Protein AF-A0A5B0P0G0-F1 (afdb_monomer)

Secondary structure (DSSP, 8-state):
--TT-----HHHHSTT-TTTS-HHHHHHHHHHHHHHHHHHHHHHHS-SSS-SGGGT--SS--S-B-TTSSBP-TTTTB-TTSBB-HHHHHHH---B--HHHHHHHHHHHHHHHHHHHHHHHHTHHHHHHHHTT----TT--HHHHHHTTSPPPPHHHHHHHHHHHHHHHHHHHHHTT----HHHHHHHHHHHHHHHHHHHHHHHHH-PPP--HHHHHHHHHHHSTTBHHHHHHHHIIIIIHHHHHHHHHHHHHHHHHTT--HHHHHHHHHHHHHHHHHHHHHHHHHHHHHSHHHHHSSS--SS---HHHHHHHHHHHHHHHHHHHHTSTTSTTHHHHHHHHHHHHTHHHHHHHHHH-GGG-GGG--HHHHHHHHHHHHHT-STHHHHHHHHHHIIIIIIHHH-HHHIIIIIHHHHHHHHHHHHHHHHHIIIIIBSTTS-B-PPP-

pLDDT: mean 82.86, std 9.12, range [44.38, 93.56]

Solvent-accessible surface area (backbone atoms only — not comparable to full-atom values): 23235 Å² total; per-residue (Å²): 101,35,81,85,35,78,47,91,52,54,72,58,27,46,73,75,39,30,59,75,39,42,55,70,42,43,52,43,51,52,51,30,53,55,51,45,52,52,50,41,51,50,37,36,76,63,42,92,50,103,36,18,63,93,52,63,34,58,82,74,47,94,60,53,14,33,89,75,42,44,82,42,72,63,72,65,38,40,44,98,87,31,35,57,28,60,73,47,38,71,73,72,46,76,72,37,63,27,46,40,43,48,51,39,49,21,34,39,21,20,21,55,31,13,27,41,42,42,37,49,68,77,38,41,72,63,59,50,46,72,76,39,92,72,89,62,73,82,86,59,54,70,45,52,61,70,33,63,84,41,74,70,63,58,70,67,54,59,50,50,53,50,52,52,52,51,51,49,53,50,53,54,34,67,74,67,71,47,64,66,46,74,67,52,51,52,52,19,45,54,50,11,52,53,45,24,55,18,50,41,52,46,27,71,72,38,59,49,86,78,84,55,46,69,39,44,24,49,54,21,2,65,75,27,68,34,24,24,47,24,11,44,51,30,19,47,51,16,34,51,48,17,55,49,49,40,49,54,52,51,51,51,52,50,30,31,74,72,57,43,49,52,46,60,49,53,52,51,49,54,51,49,53,53,53,51,52,55,51,48,52,56,52,52,55,50,48,57,69,75,42,44,69,42,37,69,38,95,78,32,77,86,83,52,63,28,60,67,61,52,51,51,48,51,52,28,46,52,21,3,48,36,27,71,72,34,30,33,86,89,31,87,47,16,60,31,53,48,15,36,58,48,10,48,50,60,46,50,61,40,56,52,47,22,73,78,40,61,89,75,50,34,78,75,66,54,62,28,61,41,34,49,46,37,44,49,50,68,77,50,46,43,33,18,54,50,39,20,46,50,50,15,41,46,38,46,56,45,31,47,70,80,36,48,71,56,36,75,71,40,40,63,55,51,45,52,49,52,52,53,50,41,52,49,50,51,50,51,43,40,32,62,34,66,29,67,68,78,45,67,56,84,73,89,128

Organism: NCBI:txid56615

Foldseek 3Di:
DLQPFADPACVLQLVLNLQPWAPLLLVLLVVLSVVLVVVLVCCQDPPPDLQHVVLVADSADLAWAASSNHGDPLVCQADPQQFGPVVVCVVRDDTDDHSSVLVLLLLLLLLLQLLLLLLCLVCVVVVVCVVPVDPDPPPDDPLVVLLPVFDADDPVVVVVVVVVVLVVVVVVCVVPVQVADNVLLVVLQVLLVSLLSSQLVCCVPRVDRFFNLSNQLLVQLVVQERGLRSSLVSSCSNGVSSVVSSVLVVQLVVCSVVSHHSVVSVVVSVVCCVVVVVVVVVVVVVCCVPVVVQQPDCVHPVQDYVVVVVSSSSSSSCSNHCSCQDDPPPHVSVSSVVSNVCSNCVVVVLSVCCVVCVPVVSVSDRSSSSSRSSSVCSVSVDNNSNVSSVVSCCNNPPCVVPPVVCSVPPSVVVSVCSVVVSVVVSVCCSCPACQVVNDHNDDDD

Radius of gyration: 23.51 Å; Cα contacts (8 Å, |Δi|>4): 566; chains: 1; bounding box: 58×55×60 Å

InterPro domains:
  IPR004648 Tetrapeptide transporter, OPT1/isp4 [PTHR22601] (1-434)
  IPR004813 Oligopeptide transporter, OPT superfamily [PF03169] (1-432)

Mean predicted aligned error: 8.14 Å

Structure (mmCIF, N/CA/C/O backbone):
data_AF-A0A5B0P0G0-F1
#
_entry.id   AF-A0A5B0P0G0-F1
#
loop_
_atom_site.group_PDB
_atom_site.id
_atom_site.type_symbol
_atom_site.label_atom_id
_atom_site.label_alt_id
_atom_site.label_comp_id
_atom_site.label_asym_id
_atom_site.label_entity_id
_atom_site.label_seq_id
_atom_site.pdbx_PDB_ins_code
_atom_site.Cartn_x
_atom_site.Cartn_y
_atom_site.Cartn_z
_atom_site.occupancy
_atom_site.B_iso_or_equiv
_atom_site.auth_seq_id
_atom_site.auth_comp_id
_atom_site.auth_asym_id
_atom_site.auth_atom_id
_atom_site.pdbx_PDB_model_num
ATOM 1 N N . MET A 1 1 ? 9.753 17.699 -3.468 1.00 57.53 1 MET A N 1
ATOM 2 C CA . MET A 1 1 ? 9.571 17.499 -2.013 1.00 57.53 1 MET A CA 1
ATOM 3 C C . MET A 1 1 ? 8.564 18.466 -1.422 1.00 57.53 1 MET A C 1
ATOM 5 O O . MET A 1 1 ? 7.875 18.061 -0.504 1.00 57.53 1 MET A O 1
ATOM 9 N N . GLY A 1 2 ? 8.461 19.713 -1.910 1.00 59.25 2 GLY A N 1
ATOM 10 C CA . GLY A 1 2 ? 7.364 20.601 -1.505 1.00 59.25 2 GLY A CA 1
ATOM 11 C C . GLY A 1 2 ? 7.320 20.910 -0.005 1.00 59.25 2 GLY A C 1
ATOM 12 O O . GLY A 1 2 ? 6.254 21.164 0.527 1.00 59.25 2 GLY A O 1
ATOM 13 N N . ILE A 1 3 ? 8.458 20.874 0.695 1.00 63.34 3 ILE A N 1
ATOM 14 C CA . ILE A 1 3 ? 8.528 20.889 2.172 1.00 63.34 3 ILE A CA 1
ATOM 15 C C . ILE A 1 3 ? 7.861 22.133 2.780 1.00 63.34 3 ILE A C 1
ATOM 17 O O . ILE A 1 3 ? 7.282 22.060 3.858 1.00 63.34 3 ILE A O 1
ATOM 21 N N . LEU A 1 4 ? 7.921 23.259 2.065 1.00 71.56 4 LEU A N 1
ATOM 22 C CA . LEU A 1 4 ? 7.332 24.544 2.453 1.00 71.56 4 LEU A CA 1
ATOM 23 C C . LEU A 1 4 ? 6.251 25.019 1.476 1.00 71.56 4 LEU A C 1
ATOM 25 O O . LEU A 1 4 ? 5.826 26.169 1.534 1.00 71.56 4 LEU A O 1
ATOM 29 N N . SER A 1 5 ? 5.823 24.166 0.544 1.00 75.31 5 SER A N 1
ATOM 30 C CA . SER A 1 5 ? 4.745 24.538 -0.366 1.00 75.31 5 SER A CA 1
ATOM 31 C C . SER A 1 5 ? 3.406 24.338 0.326 1.00 75.31 5 SER A C 1
ATOM 33 O O . SER A 1 5 ? 3.146 23.279 0.894 1.00 75.31 5 SER A O 1
ATOM 35 N N . ILE A 1 6 ? 2.577 25.371 0.263 1.00 79.50 6 ILE A N 1
ATOM 36 C CA . ILE A 1 6 ? 1.226 25.381 0.808 1.00 79.50 6 ILE A CA 1
ATOM 37 C C . ILE A 1 6 ? 0.275 25.205 -0.372 1.00 79.50 6 ILE A C 1
ATOM 39 O O . ILE A 1 6 ? 0.408 25.893 -1.383 1.00 79.50 6 ILE A O 1
ATOM 43 N N . SER A 1 7 ? -0.674 24.282 -0.244 1.00 83.44 7 SER A N 1
ATOM 44 C CA . SER A 1 7 ? -1.761 24.110 -1.204 1.00 83.44 7 SER A CA 1
ATOM 45 C C . SER A 1 7 ? -3.101 24.302 -0.509 1.00 83.44 7 SER A C 1
ATOM 47 O O . SER A 1 7 ? -3.315 23.764 0.574 1.00 83.44 7 SER A O 1
ATOM 49 N N . ALA A 1 8 ? -4.004 25.048 -1.143 1.00 83.62 8 ALA A N 1
ATOM 50 C CA . ALA A 1 8 ? -5.401 25.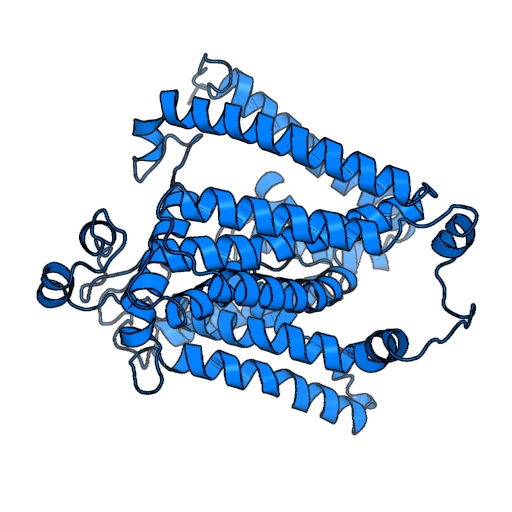164 -0.725 1.00 83.62 8 ALA A CA 1
ATOM 51 C C . ALA A 1 8 ? -6.312 24.132 -1.419 1.00 83.62 8 ALA A C 1
ATOM 53 O O . ALA A 1 8 ? -7.516 24.111 -1.175 1.00 83.62 8 ALA A O 1
ATOM 54 N N . ASP A 1 9 ? -5.752 23.280 -2.282 1.00 85.50 9 ASP A N 1
ATOM 55 C CA . ASP A 1 9 ? -6.507 22.266 -3.012 1.00 85.50 9 ASP A CA 1
ATOM 56 C C . ASP A 1 9 ? -6.882 21.093 -2.095 1.00 85.50 9 ASP A C 1
ATOM 58 O O . ASP A 1 9 ? -6.033 20.278 -1.710 1.00 85.50 9 ASP A O 1
ATOM 62 N N . TRP A 1 10 ? -8.172 20.994 -1.758 1.00 87.44 10 TRP A N 1
ATOM 63 C CA . TRP A 1 10 ? -8.681 19.922 -0.905 1.00 87.44 10 TRP A CA 1
ATOM 64 C C . TRP A 1 10 ? -8.549 18.535 -1.542 1.00 87.44 10 TRP A C 1
ATOM 66 O O . TRP A 1 10 ? -8.398 17.564 -0.811 1.00 87.44 10 TRP A O 1
ATOM 76 N N . SER A 1 11 ? -8.508 18.411 -2.872 1.00 82.94 11 SER A N 1
ATOM 77 C CA . SER A 1 11 ? -8.290 17.105 -3.512 1.00 82.94 11 SER A CA 1
ATOM 78 C C . SER A 1 11 ? -6.910 16.525 -3.163 1.00 82.94 11 SER A C 1
ATOM 80 O O . SER A 1 11 ? -6.762 15.322 -2.940 1.00 82.94 11 SER A O 1
ATOM 82 N N . LEU A 1 12 ? -5.904 17.395 -3.006 1.00 83.12 12 LEU A N 1
ATOM 83 C CA . LEU A 1 12 ? -4.543 17.024 -2.617 1.00 83.12 12 LEU A CA 1
ATOM 84 C C . LEU A 1 12 ? -4.379 16.923 -1.095 1.00 83.12 12 LEU A C 1
ATOM 86 O O . LEU A 1 12 ? -3.704 16.017 -0.598 1.00 83.12 12 LEU A O 1
ATOM 90 N N . VAL A 1 13 ? -4.980 17.856 -0.355 1.00 85.88 13 VAL A N 1
ATOM 91 C CA . VAL A 1 13 ? -4.876 17.959 1.110 1.00 85.88 13 VAL A CA 1
ATOM 92 C C . VAL A 1 13 ? -5.738 16.907 1.819 1.00 85.88 13 VAL A C 1
ATOM 94 O O . VAL A 1 13 ? -5.303 16.293 2.794 1.00 85.88 13 VAL A O 1
ATOM 97 N N . GLY A 1 14 ? -6.947 16.663 1.317 1.00 82.94 14 GLY A N 1
ATOM 98 C CA . GLY A 1 14 ? -7.939 15.739 1.863 1.00 82.94 14 GLY A CA 1
ATOM 99 C C . GLY A 1 14 ? -7.637 14.261 1.610 1.00 82.94 14 GLY A C 1
ATOM 100 O O . GLY A 1 14 ? -8.171 13.412 2.314 1.00 82.94 14 GLY A O 1
ATOM 101 N N . GLY A 1 15 ? -6.713 13.920 0.701 1.00 73.69 15 GLY A N 1
ATOM 102 C CA . GLY A 1 15 ? -6.525 12.554 0.178 1.00 73.69 15 GLY A CA 1
ATOM 103 C C . GLY A 1 15 ? -6.232 11.422 1.186 1.00 73.69 15 GLY A C 1
ATOM 104 O O . GLY A 1 15 ? -6.277 10.251 0.810 1.00 73.69 15 GLY A O 1
ATOM 105 N N . ARG A 1 16 ? -5.938 11.721 2.462 1.00 75.56 16 ARG A N 1
ATOM 106 C CA . ARG A 1 16 ? -5.838 10.717 3.554 1.00 75.56 16 ARG A CA 1
ATOM 107 C C . ARG A 1 16 ? -6.689 11.035 4.784 1.00 75.56 16 ARG A C 1
ATOM 109 O O . ARG A 1 16 ? -6.543 10.377 5.810 1.00 75.56 16 ARG A O 1
ATOM 116 N N . GLY A 1 17 ? -7.564 12.031 4.692 1.00 81.19 17 GLY A N 1
ATOM 117 C CA . GLY A 1 17 ? -8.460 12.413 5.773 1.00 81.19 17 GLY A CA 1
ATOM 118 C C . GLY A 1 17 ? -7.747 12.983 6.999 1.00 81.19 17 GLY A C 1
ATOM 119 O O . GLY A 1 17 ? -7.839 12.402 8.087 1.00 81.19 17 GLY A O 1
ATOM 120 N N . PRO A 1 18 ? -7.052 14.131 6.868 1.00 84.69 18 PRO A N 1
ATOM 121 C CA . PRO A 1 18 ? -6.303 14.738 7.972 1.00 84.69 18 PRO A CA 1
ATOM 122 C C . PRO A 1 18 ? -7.154 14.959 9.227 1.00 84.69 18 PRO A C 1
ATOM 124 O O . PRO A 1 18 ? -6.660 14.845 10.348 1.00 84.69 18 PRO A O 1
ATOM 127 N N . LEU A 1 19 ? -8.445 15.240 9.044 1.00 87.06 19 LEU A N 1
ATOM 128 C CA . LEU A 1 19 ? -9.364 15.590 10.118 1.00 87.06 19 LEU A CA 1
ATOM 129 C C . LEU A 1 19 ? -9.755 14.395 10.995 1.00 87.06 19 LEU A C 1
ATOM 131 O O . LEU A 1 19 ? -10.004 14.601 12.178 1.00 87.06 19 LEU A O 1
ATOM 135 N N . TYR A 1 20 ? -9.797 13.160 10.488 1.00 86.06 20 TYR A N 1
ATOM 136 C CA . TYR A 1 20 ? -10.224 11.995 11.283 1.00 86.06 20 TYR A CA 1
ATOM 137 C C . TYR A 1 20 ? -9.078 11.069 11.706 1.00 86.06 20 TYR A C 1
ATOM 139 O O . TYR A 1 20 ? -9.260 10.232 12.592 1.00 86.06 20 TYR A O 1
ATOM 147 N N . MET A 1 21 ? -7.907 11.208 11.090 1.00 87.19 21 MET A N 1
ATOM 148 C CA . MET A 1 21 ? -6.761 10.340 11.331 1.00 87.19 21 MET A CA 1
ATOM 149 C C . MET A 1 21 ? -6.198 10.515 12.756 1.00 87.19 21 MET A C 1
ATOM 151 O O . MET A 1 21 ? -6.125 11.641 13.245 1.00 87.19 21 MET A O 1
ATOM 155 N N . PRO A 1 22 ? -5.794 9.438 13.457 1.00 88.06 22 PRO A N 1
ATOM 156 C CA . PRO A 1 22 ? -5.324 9.527 14.837 1.00 88.06 22 PRO A CA 1
ATOM 157 C C . PRO A 1 22 ? -4.125 10.462 15.027 1.00 88.06 22 PRO A C 1
ATOM 159 O O . PRO A 1 22 ? -3.222 10.539 14.194 1.00 88.06 22 PRO A O 1
ATOM 162 N N . ARG A 1 23 ? -4.064 11.110 16.197 1.00 86.12 23 ARG A N 1
ATOM 163 C CA . ARG A 1 23 ? -2.957 12.004 16.575 1.00 86.12 23 ARG A CA 1
ATOM 164 C C . ARG A 1 23 ? -1.586 11.323 16.512 1.00 86.12 23 ARG A C 1
ATOM 166 O O . ARG A 1 23 ? -0.622 11.969 16.117 1.00 86.12 23 ARG A O 1
ATOM 173 N N . SER A 1 24 ? -1.482 10.057 16.921 1.00 86.94 24 SER A N 1
ATOM 174 C CA . SER A 1 24 ? -0.227 9.298 16.845 1.00 86.94 24 SER A CA 1
ATOM 175 C C . SER A 1 24 ? 0.283 9.248 15.409 1.00 86.94 24 SER A C 1
ATOM 177 O O . SER A 1 24 ? 1.434 9.588 15.158 1.00 86.94 24 SER A O 1
ATOM 179 N N . THR A 1 25 ? -0.590 8.919 14.460 1.00 89.00 25 THR A N 1
ATOM 180 C CA . THR A 1 25 ? -0.227 8.833 13.049 1.00 89.00 25 THR A CA 1
ATOM 181 C C . THR A 1 25 ? 0.163 10.185 12.464 1.00 89.00 25 THR A C 1
ATOM 183 O O . THR A 1 25 ? 1.142 10.252 11.737 1.00 89.00 25 THR A O 1
ATOM 186 N N . GLN A 1 26 ? -0.511 11.274 12.847 1.00 89.50 26 GLN A N 1
ATOM 187 C CA . GLN A 1 26 ? -0.121 12.632 12.431 1.00 89.50 26 GLN A CA 1
ATOM 188 C C . GLN A 1 26 ? 1.300 13.005 12.889 1.00 89.50 26 GLN A C 1
ATOM 190 O O . GLN A 1 26 ? 2.066 13.610 12.141 1.00 89.50 26 GLN A O 1
ATOM 195 N N . VAL A 1 27 ? 1.692 12.599 14.103 1.00 90.38 27 VAL A N 1
ATOM 196 C CA . VAL A 1 27 ? 3.071 12.782 14.593 1.00 90.38 27 VAL A CA 1
ATOM 197 C C . VAL A 1 27 ? 4.057 11.925 13.795 1.00 90.38 27 VAL A C 1
ATOM 199 O O . VAL A 1 27 ? 5.138 12.406 13.460 1.00 90.38 27 VAL A O 1
ATOM 202 N N . TYR A 1 28 ? 3.681 10.692 13.440 1.00 91.06 28 TYR A N 1
ATOM 203 C CA . TYR A 1 28 ? 4.477 9.853 12.541 1.00 91.06 28 TYR A CA 1
ATOM 204 C C . TYR A 1 28 ? 4.650 10.478 11.156 1.00 91.06 28 TYR A C 1
ATOM 206 O O . TYR A 1 28 ? 5.749 10.408 10.618 1.00 91.06 28 TYR A O 1
ATOM 214 N N . GLU A 1 29 ? 3.615 11.108 10.592 1.00 89.69 29 GLU A N 1
ATOM 215 C CA . GLU A 1 29 ? 3.714 11.806 9.305 1.00 89.69 29 GLU A CA 1
ATOM 216 C C . GLU A 1 29 ? 4.687 12.986 9.368 1.00 89.69 29 GLU A C 1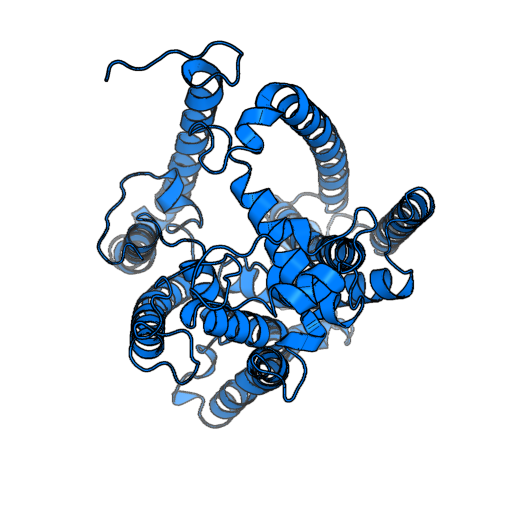
ATOM 218 O O . GLU A 1 29 ? 5.551 13.109 8.499 1.00 89.69 29 GLU A O 1
ATOM 223 N N . LEU A 1 30 ? 4.624 13.796 10.430 1.00 90.25 30 LEU A N 1
ATOM 224 C CA . LEU A 1 30 ? 5.571 14.893 10.639 1.00 90.25 30 LEU A CA 1
ATOM 225 C C . LEU A 1 30 ? 7.012 14.385 10.804 1.00 90.25 30 LEU A C 1
ATOM 227 O O . LEU A 1 30 ? 7.932 14.896 10.164 1.00 90.25 30 LEU A O 1
ATOM 231 N N . LEU A 1 31 ? 7.216 13.370 11.648 1.00 91.62 31 LEU A N 1
ATOM 232 C CA . LEU A 1 31 ? 8.542 12.806 11.903 1.00 91.62 31 LEU A CA 1
ATOM 233 C C . LEU A 1 31 ? 9.108 12.143 10.642 1.00 91.62 31 LEU A C 1
ATOM 235 O O . LEU A 1 31 ? 10.276 12.341 10.318 1.00 91.62 31 LEU A O 1
ATOM 239 N N . ALA A 1 32 ? 8.276 11.424 9.888 1.00 90.81 32 ALA A N 1
ATOM 240 C CA . ALA A 1 32 ? 8.643 10.847 8.601 1.00 90.81 32 ALA A CA 1
ATOM 241 C C . ALA A 1 32 ? 9.013 11.922 7.579 1.00 90.81 32 ALA A C 1
ATOM 243 O O . ALA A 1 32 ? 10.010 11.747 6.885 1.00 90.81 32 ALA A O 1
ATOM 244 N N . LEU A 1 33 ? 8.291 13.043 7.508 1.00 89.06 33 LEU A N 1
ATOM 245 C CA . LEU A 1 33 ? 8.622 14.147 6.604 1.00 89.06 33 LEU A CA 1
ATOM 246 C C . LEU A 1 33 ? 10.012 14.729 6.903 1.00 89.06 33 LEU A C 1
ATOM 248 O O . LEU A 1 33 ? 10.834 14.852 5.994 1.00 89.06 33 LEU A O 1
ATOM 252 N N . VAL A 1 34 ? 10.303 15.033 8.171 1.00 89.62 34 VAL A N 1
ATOM 253 C CA . VAL A 1 34 ? 11.598 15.606 8.580 1.00 89.62 34 VAL A CA 1
ATOM 254 C C . VAL A 1 34 ? 12.733 14.604 8.372 1.00 89.62 34 VAL A C 1
ATOM 256 O O . VAL A 1 34 ? 13.731 14.917 7.723 1.00 89.62 34 VAL A O 1
ATOM 259 N N . VAL A 1 35 ? 12.575 13.379 8.880 1.00 90.88 35 VAL A N 1
ATOM 260 C CA . VAL A 1 35 ? 13.621 12.351 8.816 1.00 90.88 35 VAL A CA 1
ATOM 261 C C . VAL A 1 35 ? 13.883 11.921 7.375 1.00 90.88 35 VAL A C 1
ATOM 263 O O . VAL A 1 35 ? 15.040 11.821 6.979 1.00 90.88 35 VAL A O 1
ATOM 266 N N . SER A 1 36 ? 12.842 11.717 6.564 1.00 88.75 36 SER A N 1
ATOM 267 C CA . SER A 1 36 ? 13.019 11.349 5.154 1.00 88.75 36 SER A CA 1
ATOM 268 C C . SER A 1 36 ? 13.723 12.447 4.365 1.00 88.75 36 SER A C 1
ATOM 270 O O . SER A 1 36 ? 14.629 12.145 3.598 1.00 88.75 36 SER A O 1
ATOM 272 N N . THR A 1 37 ? 13.396 13.719 4.611 1.00 86.31 37 THR A N 1
ATOM 273 C CA . THR A 1 37 ? 14.078 14.854 3.977 1.00 86.31 37 THR A CA 1
ATOM 274 C C . THR A 1 37 ? 15.574 14.846 4.287 1.00 86.31 37 THR A C 1
ATOM 276 O O . THR A 1 37 ? 16.389 14.948 3.369 1.00 86.31 37 THR A O 1
ATOM 279 N N . LEU A 1 38 ? 15.943 14.668 5.560 1.00 88.31 38 LEU A N 1
ATOM 280 C CA . LEU A 1 38 ? 17.344 14.597 5.976 1.00 88.31 38 LEU A CA 1
ATOM 281 C C . LEU A 1 38 ? 18.054 13.384 5.371 1.00 88.31 38 LEU A C 1
ATOM 283 O O . LEU A 1 38 ? 19.141 13.532 4.821 1.00 88.31 38 LEU A O 1
ATOM 287 N N . ILE A 1 39 ? 17.435 12.200 5.417 1.00 88.12 39 ILE A N 1
ATOM 288 C CA . ILE A 1 39 ? 18.006 10.973 4.845 1.00 88.12 39 ILE A CA 1
ATOM 289 C C . ILE A 1 39 ? 18.222 11.135 3.341 1.00 88.12 39 ILE A C 1
ATOM 291 O O . ILE A 1 39 ? 19.312 10.856 2.851 1.00 88.12 39 ILE A O 1
ATOM 295 N N . PHE A 1 40 ? 17.221 11.610 2.599 1.00 87.25 40 PHE A N 1
ATOM 296 C CA . PHE A 1 40 ? 17.329 11.770 1.151 1.00 87.25 40 PHE A CA 1
ATOM 297 C C . PHE A 1 40 ? 18.370 12.823 0.764 1.00 87.25 40 PHE A C 1
ATOM 299 O O . PHE A 1 40 ? 19.117 12.603 -0.186 1.00 87.25 40 PHE A O 1
ATOM 306 N N . PHE A 1 41 ? 18.485 13.918 1.520 1.00 86.25 41 PHE A N 1
ATOM 307 C CA . PHE A 1 41 ? 19.535 14.915 1.312 1.00 86.25 41 PHE A CA 1
ATOM 308 C C . PHE A 1 41 ? 20.938 14.361 1.608 1.00 86.25 41 PHE A C 1
ATOM 310 O O . PHE A 1 41 ? 21.857 14.522 0.802 1.00 86.25 41 PHE A O 1
ATOM 317 N N . LEU A 1 42 ? 21.114 13.670 2.738 1.00 85.00 42 LEU A N 1
ATOM 318 C CA . LEU A 1 42 ? 22.395 13.073 3.126 1.00 85.00 42 LEU A CA 1
ATOM 319 C C . LEU A 1 42 ? 22.847 12.008 2.129 1.00 85.00 42 LEU A C 1
ATOM 321 O O . LEU A 1 42 ? 24.014 11.954 1.758 1.00 85.00 42 LEU A O 1
ATOM 325 N N . VAL A 1 43 ? 21.917 11.185 1.663 1.00 84.25 43 VAL A N 1
ATOM 326 C CA . VAL A 1 43 ? 22.218 10.094 0.736 1.00 84.25 43 VAL A CA 1
ATOM 327 C C . VAL A 1 43 ? 22.506 10.625 -0.655 1.00 84.25 43 VAL A C 1
ATOM 329 O O . VAL A 1 43 ? 23.380 10.101 -1.330 1.00 84.25 43 VAL A O 1
ATOM 332 N N . TYR A 1 44 ? 21.827 11.690 -1.076 1.00 81.75 44 TYR A N 1
ATOM 333 C CA . TYR A 1 44 ? 22.141 12.335 -2.343 1.00 81.75 44 TYR A CA 1
ATOM 334 C C . TYR A 1 44 ? 23.492 13.068 -2.324 1.00 81.75 44 TYR A C 1
ATOM 336 O O . TYR A 1 44 ? 24.182 13.091 -3.336 1.00 81.75 44 TYR A O 1
ATOM 344 N N . SER A 1 45 ? 23.886 13.648 -1.185 1.00 78.62 45 SER A N 1
ATOM 345 C CA . SER A 1 45 ? 25.149 14.395 -1.050 1.00 78.62 45 SER A CA 1
ATOM 346 C C . SER A 1 45 ? 26.369 13.510 -0.773 1.00 78.62 45 SER A C 1
ATOM 348 O O . SER A 1 45 ? 27.457 13.802 -1.263 1.00 78.62 45 SER A O 1
ATOM 350 N N . LYS A 1 46 ? 26.207 12.423 -0.011 1.00 72.69 46 LYS A N 1
ATOM 351 C CA . LYS A 1 46 ? 27.276 11.491 0.391 1.00 72.69 46 LYS A CA 1
ATOM 352 C C . LYS A 1 46 ? 26.994 10.059 -0.062 1.00 72.69 46 LYS A C 1
ATOM 354 O O . LYS A 1 46 ? 27.163 9.116 0.711 1.00 72.69 46 LYS A O 1
ATOM 359 N N . SER A 1 47 ? 26.504 9.878 -1.286 1.00 64.56 47 SER A N 1
ATOM 360 C CA . SER A 1 47 ? 26.152 8.533 -1.742 1.00 64.56 47 SER A CA 1
ATOM 361 C C . SER A 1 47 ? 27.396 7.645 -1.826 1.00 64.56 47 SER A C 1
ATOM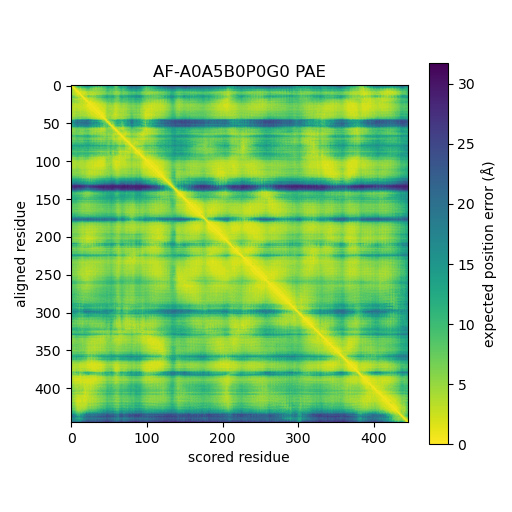 363 O O . SER A 1 47 ? 28.331 7.948 -2.560 1.00 64.56 47 SER A O 1
ATOM 365 N N . TRP A 1 48 ? 27.372 6.518 -1.111 1.00 65.38 48 TRP A N 1
ATOM 366 C CA . TRP A 1 48 ? 28.310 5.394 -1.281 1.00 65.38 48 TRP A CA 1
ATOM 367 C C . TRP A 1 48 ? 28.056 4.594 -2.563 1.00 65.38 48 TRP A C 1
ATOM 369 O O . TRP A 1 48 ? 28.788 3.666 -2.892 1.00 65.38 48 TRP A O 1
ATOM 379 N N . PHE A 1 49 ? 26.964 4.917 -3.246 1.00 62.62 49 PHE A N 1
ATOM 380 C CA . PHE A 1 49 ? 26.531 4.317 -4.485 1.00 62.62 49 PHE A CA 1
ATOM 381 C C . PHE A 1 49 ? 26.774 5.335 -5.583 1.00 62.62 49 PHE A C 1
ATOM 383 O O . PHE A 1 49 ? 26.161 6.399 -5.529 1.00 62.62 49 PHE A O 1
ATOM 390 N N . ASP A 1 50 ? 27.630 5.002 -6.547 1.00 63.00 50 ASP A N 1
ATOM 391 C CA . ASP A 1 50 ? 27.868 5.710 -7.814 1.00 63.00 50 ASP A CA 1
ATOM 392 C C . ASP A 1 50 ? 26.544 6.005 -8.560 1.00 63.00 50 ASP A C 1
ATOM 394 O O . ASP A 1 50 ? 26.141 5.286 -9.473 1.00 63.00 50 ASP A O 1
ATOM 398 N N . ALA A 1 51 ? 25.798 6.978 -8.040 1.00 62.19 51 ALA A N 1
ATOM 399 C CA . ALA A 1 51 ? 24.458 7.450 -8.394 1.00 62.19 51 ALA A CA 1
ATOM 400 C C . ALA A 1 51 ? 24.169 8.749 -7.597 1.00 62.19 51 ALA A C 1
ATOM 402 O O . ALA A 1 51 ? 23.081 8.941 -7.043 1.00 62.19 51 ALA A O 1
ATOM 403 N N . SER A 1 52 ? 25.204 9.584 -7.446 1.00 61.47 52 SER A N 1
ATOM 404 C CA . SER A 1 52 ? 25.231 10.814 -6.641 1.00 61.47 52 SER A CA 1
ATOM 405 C C . SER A 1 52 ? 25.176 12.063 -7.529 1.00 61.47 52 SER A C 1
ATOM 407 O O . SER A 1 52 ? 25.232 11.965 -8.758 1.00 61.47 52 SER A O 1
ATOM 409 N N . LEU A 1 53 ? 25.140 13.246 -6.907 1.00 59.62 53 LEU A N 1
ATOM 410 C CA . LEU A 1 53 ? 25.288 14.547 -7.574 1.00 59.62 53 LEU A CA 1
ATOM 411 C C . LEU A 1 53 ? 26.504 14.583 -8.523 1.00 59.62 53 LEU A C 1
ATOM 413 O O . LEU A 1 53 ? 26.427 15.168 -9.598 1.00 59.62 53 LEU A O 1
ATOM 417 N N . SER A 1 54 ? 27.599 13.902 -8.165 1.00 59.31 54 SER A N 1
ATOM 418 C CA . SER A 1 54 ? 28.833 13.820 -8.963 1.00 59.31 54 SER A CA 1
ATOM 419 C C . SER A 1 54 ? 28.681 13.121 -10.320 1.00 59.31 54 SER A C 1
ATOM 421 O O . SER A 1 54 ? 29.562 13.251 -11.163 1.00 59.31 54 SER A O 1
ATOM 423 N N . GLN A 1 55 ? 27.584 12.394 -10.549 1.00 65.81 55 GLN A N 1
ATOM 424 C CA . GLN A 1 55 ? 27.315 11.648 -11.785 1.00 65.81 55 GLN A CA 1
ATOM 425 C C . GLN A 1 55 ? 26.061 12.156 -12.518 1.00 65.81 55 GLN A C 1
ATOM 427 O O . GLN A 1 55 ? 25.494 11.443 -13.338 1.00 65.81 55 GLN A O 1
ATOM 432 N N . ASN A 1 56 ? 25.611 13.385 -12.222 1.00 71.06 56 ASN A N 1
ATOM 433 C CA . ASN A 1 56 ? 24.446 14.037 -12.842 1.00 71.06 56 ASN A CA 1
ATOM 434 C C . ASN A 1 56 ? 23.111 13.275 -12.693 1.00 71.06 56 ASN A C 1
ATOM 436 O O . ASN A 1 56 ? 22.191 13.456 -13.492 1.00 71.06 56 ASN A O 1
ATOM 440 N N . PHE A 1 57 ? 22.960 12.453 -11.649 1.00 80.31 57 PHE A N 1
ATOM 441 C CA . PHE A 1 57 ? 21.684 11.792 -11.366 1.00 80.31 57 PHE A CA 1
ATOM 442 C C . PHE A 1 57 ? 20.642 12.784 -10.809 1.00 80.31 57 PHE A C 1
ATOM 444 O O . PHE A 1 57 ? 20.976 13.632 -9.969 1.00 80.31 57 PHE A O 1
ATOM 451 N N . PRO A 1 58 ? 19.357 12.661 -11.204 1.00 80.81 58 PRO A N 1
ATOM 452 C CA . PRO A 1 58 ? 18.287 13.488 -10.655 1.00 80.81 58 PRO A CA 1
ATOM 453 C C . PRO A 1 58 ? 18.094 13.203 -9.161 1.00 80.81 58 PRO A C 1
ATOM 455 O O . PRO A 1 58 ? 18.204 12.057 -8.733 1.00 80.81 58 PRO A O 1
ATOM 458 N N . PHE A 1 59 ? 17.751 14.228 -8.371 1.00 79.25 59 PHE A N 1
ATOM 459 C CA . PHE A 1 59 ? 17.550 14.101 -6.917 1.00 79.25 59 PHE A CA 1
ATOM 460 C C . PHE A 1 59 ? 16.475 13.067 -6.541 1.00 79.25 59 PHE A C 1
ATOM 462 O O . PHE A 1 59 ? 16.655 12.263 -5.623 1.00 79.25 59 PHE A O 1
ATOM 469 N N . MET A 1 60 ? 15.356 13.059 -7.267 1.00 78.75 60 MET A N 1
ATOM 470 C CA . MET A 1 60 ? 14.299 12.058 -7.140 1.00 78.75 60 MET A CA 1
ATOM 471 C C . MET A 1 60 ? 13.848 11.593 -8.513 1.00 78.75 60 MET A C 1
ATOM 473 O O . MET A 1 60 ? 13.576 12.410 -9.389 1.00 78.75 60 MET A O 1
ATOM 477 N N . SER A 1 61 ? 13.729 10.281 -8.674 1.00 77.62 61 SER A N 1
ATOM 478 C CA . SER A 1 61 ? 13.115 9.661 -9.838 1.00 77.62 61 SER A CA 1
ATOM 479 C C . SER A 1 61 ? 12.688 8.246 -9.475 1.00 77.62 61 SER A C 1
ATOM 481 O O . SER A 1 61 ? 13.469 7.475 -8.921 1.00 77.62 61 SER A O 1
ATOM 483 N N . THR A 1 62 ? 11.446 7.899 -9.798 1.00 74.94 62 THR A N 1
ATOM 484 C CA . THR A 1 62 ? 10.932 6.522 -9.722 1.00 74.94 62 THR A CA 1
ATOM 485 C C . THR A 1 62 ? 11.198 5.734 -11.008 1.00 74.94 62 THR A C 1
ATOM 487 O O . THR A 1 62 ? 10.913 4.538 -11.067 1.00 74.94 62 THR A O 1
ATOM 490 N N . SER A 1 63 ? 11.724 6.395 -12.045 1.00 77.19 63 SER A N 1
ATOM 491 C CA . SER A 1 63 ? 12.034 5.775 -13.333 1.00 77.19 63 SER A CA 1
ATOM 492 C C . SER A 1 63 ? 13.384 5.063 -13.295 1.00 77.19 63 SER A C 1
ATOM 494 O O . SER A 1 63 ? 14.299 5.474 -12.585 1.00 77.19 63 SER A O 1
ATOM 496 N N . LEU A 1 64 ? 13.516 4.009 -14.102 1.00 81.38 64 LEU A N 1
ATOM 497 C CA . LEU A 1 64 ? 14.806 3.377 -14.373 1.00 81.38 64 LEU A CA 1
ATOM 498 C C . LEU A 1 64 ? 15.690 4.339 -15.171 1.00 81.38 64 LEU A C 1
ATOM 500 O O . LEU A 1 64 ? 15.197 4.991 -16.093 1.00 81.38 64 LEU A O 1
ATOM 504 N N . LEU A 1 65 ? 16.979 4.402 -14.842 1.00 84.38 65 LEU A N 1
ATOM 505 C CA . LEU A 1 65 ? 17.947 5.284 -15.492 1.00 84.38 65 LEU A CA 1
ATOM 506 C C . LEU A 1 65 ? 19.078 4.486 -16.156 1.00 84.38 65 LEU A C 1
ATOM 508 O O . LEU A 1 65 ? 19.364 3.355 -15.767 1.00 84.38 65 LEU A O 1
ATOM 512 N N . THR A 1 66 ? 19.714 5.058 -17.174 1.00 85.12 66 THR A N 1
ATOM 513 C CA . THR A 1 66 ? 20.990 4.577 -17.721 1.00 85.12 66 THR A CA 1
ATOM 514 C C . THR A 1 66 ? 22.151 5.017 -16.823 1.00 85.12 66 THR A C 1
ATOM 516 O O . THR A 1 66 ? 21.959 5.797 -15.888 1.00 85.12 66 THR A O 1
ATOM 519 N N . ALA A 1 67 ? 23.367 4.538 -17.107 1.00 81.62 67 ALA A N 1
ATOM 520 C CA . ALA A 1 67 ? 24.573 4.960 -16.388 1.00 81.62 67 ALA A CA 1
ATOM 521 C C . ALA A 1 67 ? 24.802 6.487 -16.441 1.00 81.62 67 ALA A C 1
ATOM 523 O O . ALA A 1 67 ? 25.324 7.056 -15.490 1.00 81.62 67 ALA A O 1
ATOM 524 N N . ASP A 1 68 ? 24.328 7.151 -17.501 1.00 79.12 68 ASP A N 1
ATOM 525 C CA . ASP A 1 68 ? 24.430 8.606 -17.695 1.00 79.12 68 ASP A CA 1
ATOM 526 C C . ASP A 1 68 ? 23.303 9.408 -17.010 1.00 79.12 68 ASP A C 1
ATOM 528 O O . ASP A 1 68 ? 23.136 10.598 -17.275 1.00 79.12 68 ASP A O 1
ATOM 532 N N . GLY A 1 69 ? 22.448 8.758 -16.211 1.00 75.38 69 GLY A N 1
ATOM 533 C CA . GLY A 1 69 ? 21.325 9.410 -15.528 1.00 75.38 69 GLY A CA 1
ATOM 534 C C . GLY A 1 69 ? 20.122 9.747 -16.423 1.00 75.38 69 GLY A C 1
ATOM 535 O O . GLY A 1 69 ? 19.197 10.423 -15.970 1.00 75.38 69 GLY A O 1
ATOM 536 N N . LYS A 1 70 ? 20.086 9.270 -17.676 1.00 83.62 70 LYS A N 1
ATOM 537 C CA . LYS A 1 70 ? 18.947 9.449 -18.600 1.00 83.62 70 LYS A CA 1
ATOM 538 C C . LYS A 1 70 ? 17.889 8.352 -18.410 1.00 83.62 70 LYS A C 1
ATOM 540 O O . LYS A 1 70 ? 18.238 7.265 -17.961 1.00 83.62 70 LYS A O 1
ATOM 545 N N . PRO A 1 71 ? 16.609 8.575 -18.766 1.00 82.19 71 PRO A N 1
ATOM 546 C CA . PRO A 1 71 ? 15.576 7.540 -18.677 1.00 82.19 71 PRO A CA 1
ATOM 547 C C . PRO A 1 71 ? 15.935 6.273 -19.466 1.00 82.19 71 PRO A C 1
ATOM 549 O O . PRO A 1 71 ? 16.257 6.335 -20.652 1.00 82.19 71 PRO A O 1
ATOM 552 N N . TYR A 1 72 ? 15.855 5.115 -18.813 1.00 82.75 72 TYR A N 1
ATOM 553 C CA . TYR A 1 72 ? 16.127 3.819 -19.423 1.00 82.75 72 TYR A CA 1
ATOM 554 C C . TYR A 1 72 ? 14.954 3.402 -20.325 1.00 82.75 72 TYR A C 1
ATOM 556 O O . TYR A 1 72 ? 13.809 3.372 -19.855 1.00 82.75 72 TYR A O 1
ATOM 564 N N . PRO A 1 73 ? 15.193 3.032 -21.597 1.00 83.19 73 PRO A N 1
ATOM 565 C CA . PRO A 1 73 ? 14.143 2.607 -22.523 1.00 83.19 73 PRO A CA 1
ATOM 566 C C . PRO A 1 73 ? 13.660 1.183 -22.193 1.00 83.19 73 PRO A C 1
ATOM 568 O O . PRO A 1 73 ? 13.928 0.212 -22.898 1.00 83.19 73 PRO A O 1
ATOM 571 N N . TYR A 1 74 ? 12.896 1.055 -21.107 1.00 78.25 74 TYR A N 1
ATOM 572 C CA . TYR A 1 74 ? 12.438 -0.224 -20.559 1.00 78.25 74 TYR A CA 1
ATOM 573 C C . TYR A 1 74 ? 11.587 -1.050 -21.535 1.00 78.25 74 TYR A C 1
ATOM 575 O O . TYR A 1 74 ? 11.569 -2.269 -21.421 1.00 78.25 74 TYR A O 1
ATOM 583 N N . ARG A 1 75 ? 10.913 -0.426 -22.514 1.00 80.62 75 ARG A N 1
ATOM 584 C CA . ARG A 1 75 ? 10.134 -1.146 -23.540 1.00 80.62 75 ARG A CA 1
ATOM 585 C C . ARG A 1 75 ? 11.014 -1.982 -24.471 1.00 80.62 75 ARG A C 1
ATOM 587 O O . ARG A 1 75 ? 10.590 -3.050 -24.878 1.00 80.62 75 ARG A O 1
ATOM 594 N N . GLN A 1 76 ? 12.232 -1.527 -24.775 1.00 82.88 76 GLN A N 1
ATOM 595 C CA . GLN A 1 76 ? 13.164 -2.255 -25.651 1.00 82.88 76 GLN A CA 1
ATOM 596 C C . GLN A 1 76 ? 13.847 -3.428 -24.930 1.00 82.88 76 GLN A C 1
ATOM 598 O O . GLN A 1 76 ? 14.353 -4.350 -25.571 1.00 82.88 76 GLN A O 1
ATOM 603 N N . ALA A 1 77 ? 13.825 -3.409 -23.593 1.00 81.38 77 ALA A N 1
ATOM 604 C CA . ALA A 1 77 ? 14.354 -4.475 -22.753 1.00 81.38 77 ALA A CA 1
ATOM 605 C C . ALA A 1 77 ? 13.417 -5.691 -22.643 1.00 81.38 77 ALA A C 1
ATOM 607 O O . ALA A 1 77 ? 13.839 -6.716 -22.113 1.00 81.38 77 ALA A O 1
ATOM 608 N N . ILE A 1 78 ? 12.180 -5.602 -23.146 1.00 84.75 78 ILE A N 1
ATOM 609 C CA . ILE A 1 78 ? 11.184 -6.679 -23.103 1.00 84.75 78 ILE A CA 1
ATOM 610 C C . ILE A 1 78 ? 10.835 -7.098 -24.533 1.00 84.75 78 ILE A C 1
ATOM 612 O O . ILE A 1 78 ? 10.697 -6.253 -25.415 1.00 84.75 78 ILE A O 1
ATOM 616 N N . LYS A 1 79 ? 10.679 -8.399 -24.760 1.00 83.88 79 LYS A N 1
ATOM 617 C CA . LYS A 1 79 ? 10.112 -8.956 -25.994 1.00 83.88 79 LYS A CA 1
ATOM 618 C C . LYS A 1 79 ? 8.579 -9.018 -25.916 1.00 83.88 79 LYS A C 1
ATOM 620 O O . LYS A 1 79 ? 7.998 -8.866 -24.847 1.00 83.88 79 LYS A O 1
ATOM 625 N N . GLU A 1 80 ? 7.903 -9.276 -27.032 1.00 80.19 80 GLU A N 1
ATOM 626 C CA . GLU A 1 80 ? 6.429 -9.368 -27.061 1.00 80.19 80 GLU A CA 1
ATOM 627 C C . GLU A 1 80 ? 5.866 -10.483 -26.160 1.00 80.19 80 GLU A C 1
ATOM 629 O O . GLU A 1 80 ? 4.760 -10.364 -25.643 1.00 80.19 80 GLU A O 1
ATOM 634 N N . ASP A 1 81 ? 6.656 -11.526 -25.896 1.00 75.44 81 ASP A N 1
ATOM 635 C CA . ASP A 1 81 ? 6.328 -12.631 -24.987 1.00 75.44 81 ASP A CA 1
ATOM 636 C C . ASP A 1 81 ? 6.525 -12.292 -23.491 1.00 75.44 81 ASP A C 1
ATOM 638 O O . ASP A 1 81 ? 6.265 -13.123 -22.621 1.00 75.44 81 ASP A O 1
ATOM 642 N N . GLY A 1 82 ? 6.983 -11.076 -23.168 1.00 76.94 82 GLY A N 1
ATOM 643 C CA . GLY A 1 82 ? 7.263 -10.641 -21.797 1.00 76.94 82 GLY A CA 1
ATOM 644 C C . GLY A 1 82 ? 8.608 -11.114 -21.246 1.00 76.94 82 GLY A C 1
ATOM 645 O O . GLY A 1 82 ? 8.896 -10.863 -20.069 1.00 76.94 82 GLY A O 1
ATOM 646 N N . SER A 1 83 ? 9.422 -11.783 -22.068 1.00 83.31 83 SER A N 1
ATOM 647 C CA . SER A 1 83 ? 10.771 -12.215 -21.714 1.00 83.31 83 SER A CA 1
ATOM 648 C C . SER A 1 83 ? 11.804 -11.103 -21.906 1.00 83.31 83 SER A C 1
ATOM 650 O O . SER A 1 83 ? 11.582 -10.108 -22.605 1.00 83.31 83 SER A O 1
ATOM 652 N N . ALA A 1 84 ? 12.961 -11.264 -21.268 1.00 82.94 84 ALA A N 1
ATOM 653 C CA . ALA A 1 84 ? 14.060 -10.315 -21.363 1.00 82.94 84 ALA A CA 1
ATOM 654 C C . ALA A 1 84 ? 14.703 -10.293 -22.764 1.00 82.94 84 ALA A C 1
ATOM 656 O O . ALA A 1 84 ? 15.079 -11.326 -23.328 1.00 82.94 84 ALA A O 1
ATOM 657 N N . ASN A 1 85 ? 14.903 -9.095 -23.314 1.00 85.56 85 ASN A N 1
ATOM 658 C CA . ASN A 1 85 ? 15.707 -8.897 -24.515 1.00 85.56 85 ASN A CA 1
ATOM 659 C C . ASN A 1 85 ? 17.200 -8.820 -24.156 1.00 85.56 85 ASN A C 1
ATOM 661 O O . ASN A 1 85 ? 17.767 -7.742 -23.977 1.00 85.56 85 ASN A O 1
ATOM 665 N N . GLU A 1 86 ? 17.843 -9.982 -24.052 1.00 84.69 86 GLU A N 1
ATOM 666 C CA . GLU A 1 86 ? 19.245 -10.088 -23.625 1.00 84.69 86 GLU A CA 1
ATOM 667 C C . GLU A 1 86 ? 20.226 -9.321 -24.518 1.00 84.69 86 GLU A C 1
ATOM 669 O O . GLU A 1 86 ? 21.178 -8.735 -24.011 1.00 84.69 86 GLU A O 1
ATOM 674 N N . GLN A 1 87 ? 19.981 -9.259 -25.830 1.00 86.25 87 GLN A N 1
ATOM 675 C CA . GLN A 1 87 ? 20.851 -8.525 -26.755 1.00 86.25 87 GLN A CA 1
ATOM 676 C C . GLN A 1 87 ? 20.848 -7.022 -26.458 1.00 86.25 87 GLN A C 1
ATOM 678 O O . GLN A 1 87 ? 21.893 -6.375 -26.496 1.00 86.25 87 GLN A O 1
ATOM 683 N N . PHE A 1 88 ? 19.677 -6.470 -26.135 1.00 85.94 88 PHE A N 1
ATOM 684 C CA . PHE A 1 88 ? 19.550 -5.075 -25.733 1.00 85.94 88 PHE A CA 1
ATOM 685 C C . PHE A 1 88 ? 20.220 -4.831 -24.374 1.00 85.94 88 PHE A C 1
ATOM 687 O O . PHE A 1 88 ? 21.019 -3.909 -24.230 1.00 85.94 88 PHE A O 1
ATOM 694 N N . ILE A 1 89 ? 19.963 -5.705 -23.397 1.00 85.44 89 ILE A N 1
ATOM 695 C CA . ILE A 1 89 ? 20.501 -5.574 -22.035 1.00 85.44 89 ILE A CA 1
ATOM 696 C C . ILE A 1 89 ? 22.033 -5.667 -22.023 1.00 85.44 89 ILE A C 1
ATOM 698 O O . ILE A 1 89 ? 22.678 -4.929 -21.284 1.00 85.44 89 ILE A O 1
ATOM 702 N N . GLN A 1 90 ? 22.633 -6.523 -22.854 1.00 85.19 90 GLN A N 1
ATOM 703 C CA . GLN A 1 90 ? 24.091 -6.622 -22.975 1.00 85.19 90 GLN A CA 1
ATOM 704 C C . GLN A 1 90 ? 24.720 -5.374 -23.608 1.00 85.19 90 GLN A C 1
ATOM 706 O O . GLN A 1 90 ? 25.808 -4.979 -23.203 1.00 85.19 90 GLN A O 1
ATOM 711 N N . ARG A 1 91 ? 24.043 -4.731 -24.571 1.00 86.62 91 ARG A N 1
ATOM 712 C CA . ARG A 1 91 ? 24.538 -3.511 -25.236 1.00 86.62 91 ARG A CA 1
ATOM 713 C C . ARG A 1 91 ? 24.391 -2.261 -24.373 1.00 86.62 91 ARG A C 1
ATOM 715 O O . ARG A 1 91 ? 25.288 -1.429 -24.345 1.00 86.62 91 ARG A O 1
ATOM 722 N N . THR A 1 92 ? 23.250 -2.109 -23.707 1.00 83.12 92 THR A N 1
ATOM 723 C CA . THR A 1 92 ? 22.903 -0.898 -22.942 1.00 83.12 92 THR A CA 1
ATOM 724 C C . THR A 1 92 ? 23.313 -0.991 -21.472 1.00 83.12 92 THR A C 1
ATOM 726 O O . THR A 1 92 ? 23.423 0.027 -20.793 1.00 83.12 92 THR A O 1
ATOM 729 N N . GLY A 1 93 ? 23.558 -2.201 -20.971 1.00 84.38 93 GLY A N 1
ATOM 730 C CA . GLY A 1 93 ? 23.860 -2.454 -19.570 1.00 84.38 93 GLY A CA 1
ATOM 731 C C . GLY A 1 93 ? 22.613 -2.527 -18.683 1.00 84.38 93 GLY A C 1
ATOM 732 O O . GLY A 1 93 ? 21.467 -2.352 -19.118 1.00 84.38 93 GLY A O 1
ATOM 733 N N . LEU A 1 94 ? 22.856 -2.824 -17.405 1.00 85.38 94 LEU A N 1
ATOM 734 C CA . LEU A 1 94 ? 21.819 -2.868 -16.375 1.00 85.38 94 LEU A CA 1
ATOM 735 C C . LEU A 1 94 ? 21.341 -1.451 -16.030 1.00 85.38 94 LEU A C 1
ATOM 737 O O . LEU A 1 94 ? 22.153 -0.524 -16.005 1.00 85.38 94 LEU A O 1
ATOM 741 N N . PRO A 1 95 ? 20.046 -1.270 -15.728 1.00 85.75 95 PRO A N 1
ATOM 742 C CA . PRO A 1 95 ? 19.534 0.025 -15.319 1.00 85.75 95 PRO A CA 1
ATOM 743 C C . PRO A 1 95 ? 20.010 0.402 -13.912 1.00 85.75 95 PRO A C 1
ATOM 745 O O . PRO A 1 95 ? 20.359 -0.445 -13.088 1.00 85.75 95 PRO A O 1
ATOM 748 N N . PHE A 1 96 ? 19.973 1.696 -13.627 1.00 84.00 96 PHE A N 1
ATOM 749 C CA . PHE A 1 96 ? 20.353 2.299 -12.361 1.00 84.00 96 PHE A CA 1
ATOM 750 C C . PHE A 1 96 ? 19.129 2.936 -11.700 1.00 84.00 96 PHE A C 1
ATOM 752 O O . PHE A 1 96 ? 18.246 3.484 -12.363 1.00 84.00 96 PHE A O 1
ATOM 759 N N . PHE A 1 97 ? 19.097 2.885 -10.372 1.00 82.50 97 PHE A N 1
ATOM 760 C CA . PHE A 1 97 ? 18.202 3.697 -9.551 1.00 82.50 97 PHE A CA 1
ATOM 761 C C . PHE A 1 97 ? 18.935 4.908 -8.997 1.00 82.50 97 PHE A C 1
ATOM 763 O O . PHE A 1 97 ? 20.103 4.809 -8.617 1.00 82.50 97 PHE A O 1
ATOM 770 N N . THR A 1 98 ? 18.208 6.015 -8.849 1.00 83.94 98 THR A N 1
ATOM 771 C CA . THR A 1 98 ? 18.648 7.129 -8.010 1.00 83.94 98 THR A CA 1
ATOM 772 C C . THR A 1 98 ? 18.893 6.642 -6.580 1.00 83.94 98 THR A C 1
ATOM 774 O O . THR A 1 98 ? 18.124 5.833 -6.053 1.00 83.94 98 THR A O 1
ATOM 777 N N . ALA A 1 99 ? 19.919 7.177 -5.915 1.00 84.56 99 ALA A N 1
ATOM 778 C CA . ALA A 1 99 ? 20.251 6.823 -4.534 1.00 84.56 99 ALA A CA 1
ATOM 779 C C . ALA A 1 99 ? 19.065 6.988 -3.558 1.00 84.56 99 ALA A C 1
ATOM 781 O O . ALA A 1 99 ? 18.846 6.150 -2.683 1.00 84.56 99 ALA A O 1
ATOM 782 N N . THR A 1 100 ? 18.238 8.022 -3.751 1.00 85.38 100 THR A N 1
ATOM 783 C CA . THR A 1 100 ? 17.027 8.252 -2.948 1.00 85.38 100 THR A CA 1
ATOM 784 C C . THR A 1 100 ? 15.969 7.165 -3.164 1.00 85.38 100 THR A C 1
ATOM 786 O O . THR A 1 100 ? 15.411 6.653 -2.194 1.00 85.38 100 THR A O 1
ATOM 789 N N . PHE A 1 101 ? 15.740 6.740 -4.412 1.00 85.06 101 PHE A N 1
ATOM 790 C CA . PHE A 1 101 ? 14.790 5.671 -4.732 1.00 85.06 101 PHE A CA 1
ATOM 791 C C . PHE A 1 101 ? 15.277 4.295 -4.266 1.00 85.06 101 PHE A C 1
ATOM 793 O O . PHE A 1 101 ? 14.479 3.474 -3.816 1.00 85.06 101 PHE A O 1
ATOM 800 N N . TYR A 1 102 ? 16.590 4.054 -4.293 1.00 86.06 102 TYR A N 1
ATOM 801 C CA . TYR A 1 102 ? 17.171 2.837 -3.734 1.00 86.06 102 TYR A CA 1
ATOM 802 C C . TYR A 1 102 ? 16.830 2.671 -2.247 1.00 86.06 102 TYR A C 1
ATOM 804 O O . TYR A 1 102 ? 16.355 1.610 -1.844 1.00 86.06 102 TYR A O 1
ATOM 812 N N . ILE A 1 103 ? 16.983 3.728 -1.442 1.00 88.50 103 ILE A N 1
ATOM 813 C CA . ILE A 1 103 ? 16.603 3.693 -0.022 1.00 88.50 103 ILE A CA 1
ATOM 814 C C . ILE A 1 103 ? 15.117 3.442 0.153 1.00 88.50 103 ILE A C 1
ATOM 816 O O . ILE A 1 103 ? 14.733 2.640 1.002 1.00 88.50 103 ILE A O 1
ATOM 820 N N . VAL A 1 104 ? 14.278 4.088 -0.655 1.00 88.06 104 VAL A N 1
ATOM 821 C CA . VAL A 1 104 ? 12.836 3.828 -0.631 1.00 88.06 104 VAL A CA 1
ATOM 822 C C . VAL A 1 104 ? 12.573 2.345 -0.854 1.00 88.06 104 VAL A C 1
ATOM 824 O O . VAL A 1 104 ? 11.805 1.756 -0.102 1.00 88.06 104 VAL A O 1
ATOM 827 N N . GLN A 1 105 ? 13.263 1.711 -1.801 1.00 86.75 105 GLN A N 1
ATOM 828 C CA . GLN A 1 105 ? 13.101 0.289 -2.077 1.00 86.75 105 GLN A CA 1
ATOM 829 C C . GLN A 1 105 ? 13.567 -0.620 -0.925 1.00 86.75 105 GLN A C 1
ATOM 831 O O . GLN A 1 105 ? 12.924 -1.636 -0.638 1.00 86.75 105 GLN A O 1
ATOM 836 N N . VAL A 1 106 ? 14.633 -0.241 -0.215 1.00 89.75 106 VAL A N 1
ATOM 837 C CA . VAL A 1 106 ? 15.037 -0.905 1.037 1.00 89.75 106 VAL A CA 1
ATOM 838 C C . VAL A 1 106 ? 13.933 -0.764 2.089 1.00 89.75 106 VAL A C 1
ATOM 840 O O . VAL A 1 106 ? 13.525 -1.762 2.683 1.00 89.75 106 VAL A O 1
ATOM 843 N N . LEU A 1 107 ? 13.383 0.440 2.271 1.00 90.69 107 LEU A N 1
ATOM 844 C CA . LEU A 1 107 ? 12.300 0.699 3.222 1.00 90.69 107 LEU A CA 1
ATOM 845 C C . LEU A 1 107 ? 11.020 -0.065 2.876 1.00 90.69 107 LEU A C 1
ATOM 847 O O . LEU A 1 107 ? 10.375 -0.559 3.793 1.00 90.69 107 LEU A O 1
ATOM 851 N N . VAL A 1 108 ? 10.680 -0.237 1.592 1.00 88.94 108 VAL A N 1
ATOM 852 C CA . VAL A 1 108 ? 9.563 -1.098 1.151 1.00 88.94 108 VAL A CA 1
ATOM 853 C C . VAL A 1 108 ? 9.754 -2.537 1.626 1.00 88.94 108 VAL A C 1
ATOM 855 O O . VAL A 1 108 ? 8.801 -3.192 2.050 1.00 88.94 108 VAL A O 1
ATOM 858 N N . SER A 1 109 ? 10.987 -3.030 1.564 1.00 88.75 109 SER A N 1
ATOM 859 C CA . SER A 1 109 ? 11.320 -4.411 1.914 1.00 88.75 109 SER A CA 1
ATOM 860 C C . SER A 1 109 ? 11.301 -4.630 3.423 1.00 88.75 109 SER A C 1
ATOM 862 O O . SER A 1 109 ? 10.713 -5.603 3.891 1.00 88.75 109 SER A O 1
ATOM 864 N N . VAL A 1 110 ? 11.852 -3.676 4.184 1.00 91.94 110 VAL A N 1
ATOM 865 C CA . VAL A 1 110 ? 11.746 -3.631 5.652 1.00 91.94 110 VAL A CA 1
ATOM 866 C C . VAL A 1 110 ? 10.284 -3.549 6.073 1.00 91.94 110 VAL A C 1
ATOM 868 O O . VAL A 1 110 ? 9.839 -4.271 6.963 1.00 91.94 110 VAL A O 1
ATOM 871 N N . PHE A 1 111 ? 9.515 -2.688 5.417 1.00 90.06 111 PHE A N 1
ATOM 872 C CA . PHE A 1 111 ? 8.102 -2.481 5.684 1.00 90.06 111 PHE A CA 1
ATOM 873 C C . PHE A 1 111 ? 7.275 -3.766 5.505 1.00 90.06 111 PHE A C 1
ATOM 875 O O . PHE A 1 111 ? 6.445 -4.084 6.361 1.00 90.06 111 PHE A O 1
ATOM 882 N N . LEU A 1 112 ? 7.522 -4.523 4.430 1.00 88.56 112 LEU A N 1
ATOM 883 C CA . LEU A 1 112 ? 6.767 -5.730 4.091 1.00 88.56 112 LEU A CA 1
ATOM 884 C C . LEU A 1 112 ? 6.780 -6.759 5.234 1.00 88.56 112 LEU A C 1
ATOM 886 O O . LEU A 1 112 ? 5.726 -7.214 5.674 1.00 88.56 112 LEU A O 1
ATOM 890 N N . THR A 1 113 ? 7.965 -7.109 5.736 1.00 90.31 113 THR A N 1
ATOM 891 C CA . THR A 1 113 ? 8.124 -8.123 6.791 1.00 90.31 113 THR A CA 1
ATOM 892 C C . THR A 1 113 ? 7.908 -7.563 8.188 1.00 90.31 113 THR A C 1
ATOM 894 O O . THR A 1 113 ? 7.291 -8.238 9.013 1.00 90.31 113 THR A O 1
ATOM 897 N N . SER A 1 114 ? 8.306 -6.312 8.448 1.00 91.81 114 SER A N 1
ATOM 898 C CA . SER A 1 114 ? 8.044 -5.673 9.745 1.00 91.81 114 SER A CA 1
ATOM 899 C C . SER A 1 114 ? 6.557 -5.507 10.021 1.00 91.81 114 SER A C 1
ATOM 901 O O . SER A 1 114 ? 6.152 -5.606 11.176 1.00 91.81 114 SER A O 1
ATOM 903 N N . SER A 1 115 ? 5.726 -5.338 8.988 1.00 89.81 115 SER A N 1
ATOM 904 C CA . SER A 1 115 ? 4.267 -5.313 9.142 1.00 89.81 115 SER A CA 1
ATOM 905 C C . SER A 1 115 ? 3.735 -6.622 9.714 1.00 89.81 115 SER A C 1
ATOM 907 O O . SER A 1 115 ? 2.912 -6.593 10.628 1.00 89.81 115 SER A O 1
ATOM 909 N N . ILE A 1 116 ? 4.229 -7.764 9.223 1.00 89.38 116 ILE A N 1
ATOM 910 C CA . ILE A 1 116 ? 3.831 -9.088 9.719 1.00 89.38 116 ILE A CA 1
ATOM 911 C C . ILE A 1 116 ? 4.299 -9.255 11.163 1.00 89.38 116 ILE A C 1
ATOM 913 O O . ILE A 1 116 ? 3.481 -9.530 12.040 1.00 89.38 116 ILE A O 1
ATOM 917 N N . THR A 1 117 ? 5.593 -9.041 11.427 1.00 90.94 117 THR A N 1
ATOM 918 C CA . THR A 1 117 ? 6.161 -9.202 12.771 1.00 90.94 117 THR A CA 1
ATOM 919 C C . THR A 1 117 ? 5.458 -8.296 13.777 1.00 90.94 117 THR A C 1
ATOM 921 O O . THR A 1 117 ? 5.050 -8.756 14.839 1.00 90.94 117 THR A O 1
ATOM 924 N N . HIS A 1 118 ? 5.262 -7.018 13.449 1.00 89.44 118 HIS A N 1
ATOM 925 C CA . HIS A 1 118 ? 4.590 -6.068 14.331 1.00 89.44 118 HIS A CA 1
ATOM 926 C C . HIS A 1 118 ? 3.138 -6.476 14.603 1.00 89.44 118 HIS A C 1
ATOM 928 O O . HIS A 1 118 ? 2.698 -6.428 15.752 1.00 89.44 118 HIS A O 1
ATOM 934 N N . ALA A 1 119 ? 2.398 -6.898 13.572 1.00 86.56 119 ALA A N 1
ATOM 935 C CA . ALA A 1 119 ? 1.021 -7.348 13.725 1.00 86.56 119 ALA A CA 1
ATOM 936 C C . ALA A 1 119 ? 0.917 -8.576 14.636 1.00 86.56 119 ALA A C 1
ATOM 938 O O . ALA A 1 119 ? 0.081 -8.581 15.539 1.00 86.56 119 ALA A O 1
ATOM 939 N N . VAL A 1 120 ? 1.791 -9.569 14.448 1.00 86.19 120 VAL A N 1
ATOM 940 C CA . VAL A 1 120 ? 1.819 -10.791 15.262 1.00 86.19 120 VAL A CA 1
ATOM 941 C C . VAL A 1 120 ? 2.258 -10.494 16.697 1.00 86.19 120 VAL A C 1
ATOM 943 O O . VAL A 1 120 ? 1.587 -10.932 17.626 1.00 86.19 120 VAL A O 1
ATOM 946 N N . LEU A 1 121 ? 3.335 -9.727 16.901 1.00 86.25 121 LEU A N 1
ATOM 947 C CA . LEU A 1 121 ? 3.881 -9.452 18.235 1.00 86.25 121 LEU A CA 1
ATOM 948 C C . LEU A 1 121 ? 2.974 -8.569 19.089 1.00 86.25 121 LEU A C 1
ATOM 950 O O . LEU A 1 121 ? 2.799 -8.866 20.262 1.00 86.25 121 LEU A O 1
ATOM 954 N N . HIS A 1 122 ? 2.391 -7.498 18.545 1.00 81.81 122 HIS A N 1
ATOM 955 C CA . HIS A 1 122 ? 1.545 -6.606 19.350 1.00 81.81 122 HIS A CA 1
ATOM 956 C C . HIS A 1 122 ? 0.144 -7.181 19.581 1.00 81.81 122 HIS A C 1
ATOM 958 O O . HIS A 1 122 ? -0.450 -6.961 20.635 1.00 81.81 122 HIS A O 1
ATOM 964 N N . ASN A 1 123 ? -0.371 -7.970 18.635 1.00 80.69 123 ASN A N 1
ATOM 965 C CA . ASN A 1 123 ? -1.721 -8.532 18.712 1.00 80.69 123 ASN A CA 1
ATOM 966 C C . ASN A 1 123 ? -1.720 -10.028 19.045 1.00 80.69 123 ASN A C 1
ATOM 968 O O . ASN A 1 123 ? -2.725 -10.696 18.822 1.00 80.69 123 ASN A O 1
ATOM 972 N N . TYR A 1 124 ? -0.630 -10.567 19.602 1.00 76.94 124 TYR A N 1
ATOM 973 C CA . TYR A 1 124 ? -0.488 -12.001 19.897 1.00 76.94 124 TYR A CA 1
ATOM 974 C C . TYR A 1 124 ? -1.627 -12.566 20.761 1.00 76.94 124 TYR A C 1
ATOM 976 O O . TYR A 1 124 ? -2.012 -13.720 20.598 1.00 76.94 124 TYR A O 1
ATOM 984 N N . HIS A 1 125 ? -2.202 -11.749 21.647 1.00 72.31 125 HIS A N 1
ATOM 985 C CA . HIS A 1 125 ? -3.342 -12.118 22.485 1.00 72.31 125 HIS A CA 1
ATOM 986 C C . HIS A 1 125 ? -4.640 -12.287 21.672 1.00 72.31 125 HIS A C 1
ATOM 988 O O . HIS A 1 125 ? -5.406 -13.210 21.937 1.00 72.31 125 HIS A O 1
ATOM 994 N N . ILE A 1 126 ? -4.853 -11.451 20.649 1.00 73.81 126 ILE A N 1
ATOM 995 C CA . ILE A 1 126 ? -5.999 -11.523 19.726 1.00 73.81 126 ILE A CA 1
ATOM 996 C C . ILE A 1 126 ? -5.784 -12.641 18.704 1.00 73.81 126 ILE A C 1
ATOM 998 O O . ILE A 1 126 ? -6.677 -13.429 18.427 1.00 73.81 126 ILE A O 1
ATOM 1002 N N . VAL A 1 127 ? -4.576 -12.753 18.150 1.00 69.94 127 VAL A N 1
ATOM 1003 C CA . VAL A 1 127 ? -4.239 -13.810 17.188 1.00 69.94 127 VAL A CA 1
ATOM 1004 C C . VAL A 1 127 ? -4.307 -15.184 17.863 1.00 69.94 127 VAL A C 1
ATOM 1006 O O . VAL A 1 127 ? -4.870 -16.121 17.305 1.00 69.94 127 VAL A O 1
ATOM 1009 N N . GLY A 1 128 ? -3.811 -15.307 19.097 1.00 63.31 128 GLY A N 1
ATOM 1010 C CA . GLY A 1 128 ? -3.876 -16.539 19.882 1.00 63.31 128 GLY A CA 1
ATOM 1011 C C . GLY A 1 128 ? -5.295 -16.934 20.303 1.00 63.31 128 GLY A C 1
ATOM 1012 O O . GLY A 1 128 ? -5.582 -18.128 20.419 1.00 63.31 128 GLY A O 1
ATOM 1013 N N . SER A 1 129 ? -6.205 -15.969 20.481 1.00 63.97 129 SER A N 1
ATOM 1014 C CA . SER A 1 129 ? -7.613 -16.249 20.789 1.00 63.97 129 SER A CA 1
ATOM 1015 C C . SER A 1 129 ? -8.419 -16.732 19.579 1.00 63.97 129 SER A C 1
ATOM 1017 O O . SER A 1 129 ? -9.469 -17.334 19.767 1.00 63.97 129 SER A O 1
ATOM 1019 N N . PHE A 1 130 ? -7.925 -16.592 18.343 1.00 61.16 130 PHE A N 1
ATOM 1020 C CA . PHE A 1 130 ? -8.511 -17.308 17.201 1.00 61.16 130 PHE A CA 1
ATOM 1021 C C . PHE A 1 130 ? -8.252 -18.820 17.267 1.00 61.16 130 PHE A C 1
ATOM 1023 O O . PHE A 1 130 ? -9.088 -19.608 16.829 1.00 61.16 130 PHE A O 1
ATOM 1030 N N . PHE A 1 131 ? -7.115 -19.234 17.837 1.00 60.38 131 PHE A N 1
ATOM 1031 C CA . PHE A 1 131 ? -6.749 -20.648 17.968 1.00 60.38 131 PHE A CA 1
ATOM 1032 C C . PHE A 1 131 ? -7.319 -21.300 19.233 1.00 60.38 131 PHE A C 1
ATOM 1034 O O . PHE A 1 131 ? -7.586 -22.501 19.247 1.00 60.38 131 PHE A O 1
ATOM 1041 N N . LYS A 1 132 ? -7.555 -20.522 20.295 1.00 57.84 132 LYS A N 1
ATOM 1042 C CA . LYS A 1 132 ? -8.257 -20.985 21.498 1.00 57.84 132 LYS A CA 1
ATOM 1043 C C . LYS A 1 132 ? -9.726 -20.588 21.405 1.00 57.84 132 LYS A C 1
ATOM 1045 O O . LYS A 1 132 ? -10.019 -19.406 21.454 1.00 57.84 132 LYS A O 1
ATOM 1050 N N . LYS A 1 133 ? -10.656 -21.551 21.335 1.00 49.81 133 LYS A N 1
ATOM 1051 C CA . LYS A 1 133 ? -12.117 -21.315 21.407 1.00 49.81 133 LYS A CA 1
ATOM 1052 C C . LYS A 1 133 ? -12.517 -20.632 22.733 1.00 49.81 133 LYS A C 1
ATOM 1054 O O . LYS A 1 133 ? -13.083 -21.278 23.608 1.00 49.81 133 LYS A O 1
ATOM 1059 N N . SER A 1 134 ? -12.238 -19.345 22.910 1.00 44.38 134 SER A N 1
ATOM 1060 C CA . SER A 1 134 ? -12.653 -18.594 24.093 1.00 44.38 134 SER A CA 1
ATOM 1061 C C . SER A 1 134 ? -13.983 -17.914 23.795 1.00 44.38 134 SER A C 1
ATOM 1063 O O . SER A 1 134 ? -14.035 -16.883 23.132 1.00 44.38 134 SER A O 1
ATOM 1065 N N . LYS A 1 135 ? -15.074 -18.527 24.265 1.00 51.94 135 LYS A N 1
ATOM 1066 C CA . LYS A 1 135 ? -16.437 -17.969 24.255 1.00 51.94 135 LYS A CA 1
ATOM 1067 C C . LYS A 1 135 ? -16.659 -17.041 25.458 1.00 51.94 135 LYS A C 1
ATOM 1069 O O . LYS A 1 135 ? -17.641 -17.193 26.179 1.00 51.94 135 LYS A O 1
ATOM 1074 N N . THR A 1 136 ? -15.744 -16.117 25.724 1.00 52.41 136 THR A N 1
ATOM 1075 C CA . THR A 1 136 ? -15.959 -15.129 26.788 1.00 52.41 136 THR A CA 1
ATOM 1076 C C . THR A 1 136 ? -16.667 -13.923 26.174 1.00 52.41 136 THR A C 1
ATOM 1078 O O . THR A 1 136 ? -16.153 -13.314 25.241 1.00 52.41 136 THR A O 1
ATOM 1081 N N . LEU A 1 137 ? -17.881 -13.621 26.648 1.00 55.06 137 LEU A N 1
ATOM 1082 C CA . LEU A 1 137 ? -18.670 -12.450 26.226 1.00 55.06 137 LEU A CA 1
ATOM 1083 C C . LEU A 1 137 ? -18.034 -11.125 26.688 1.00 55.06 137 LEU A C 1
ATOM 1085 O O . LEU A 1 137 ? -18.303 -10.072 26.111 1.00 55.06 137 LEU A O 1
ATOM 1089 N N . GLU A 1 138 ? -17.168 -11.184 27.699 1.00 48.66 138 GLU A N 1
ATOM 1090 C CA . GLU A 1 138 ? -16.375 -10.058 28.187 1.00 48.66 138 GLU A CA 1
ATOM 1091 C C . GLU A 1 138 ? -15.324 -9.664 27.139 1.00 48.66 138 GLU A C 1
ATOM 1093 O O . GLU A 1 138 ? -14.367 -10.392 26.885 1.00 48.66 138 GLU A O 1
ATOM 1098 N N . GLY A 1 139 ? -15.529 -8.511 26.497 1.00 62.94 139 GLY A N 1
ATOM 1099 C CA . GLY A 1 139 ? -14.640 -7.972 25.459 1.00 62.94 139 GLY A CA 1
ATOM 1100 C C . GLY A 1 139 ? -15.224 -7.971 24.044 1.00 62.94 139 GLY A C 1
ATOM 1101 O O . GLY A 1 139 ? -14.565 -7.500 23.117 1.00 62.94 139 GLY A O 1
ATOM 1102 N N . ILE A 1 140 ? -16.456 -8.453 23.855 1.00 70.50 140 ILE A N 1
ATOM 1103 C CA . ILE A 1 140 ? -17.154 -8.343 22.570 1.00 70.50 140 ILE A CA 1
ATOM 1104 C C . ILE A 1 140 ? -17.738 -6.933 22.424 1.00 70.50 140 ILE A C 1
ATOM 1106 O O . ILE A 1 140 ? -18.383 -6.416 23.332 1.00 70.50 140 ILE A O 1
ATOM 1110 N N . ASP A 1 141 ? -17.520 -6.319 21.260 1.00 76.50 141 ASP A N 1
ATOM 1111 C CA . ASP A 1 141 ? -18.063 -5.003 20.908 1.00 76.50 141 ASP A CA 1
ATOM 1112 C C . ASP A 1 141 ? -19.596 -4.948 21.135 1.00 76.50 141 ASP A C 1
ATOM 1114 O O . ASP A 1 141 ? -20.305 -5.825 20.625 1.00 76.50 141 ASP A O 1
ATOM 1118 N N . PRO A 1 142 ? -20.137 -3.934 21.843 1.00 84.88 142 PRO A N 1
ATOM 1119 C CA . PRO A 1 142 ? -21.579 -3.757 22.031 1.00 84.88 142 PRO A CA 1
ATOM 1120 C C . PRO A 1 142 ? -22.391 -3.807 20.728 1.00 84.88 142 PRO A C 1
ATOM 1122 O O . PRO A 1 142 ? -23.464 -4.413 20.685 1.00 84.88 142 PRO A O 1
ATOM 1125 N N . HIS A 1 143 ? -21.860 -3.253 19.634 1.00 86.19 143 HIS A N 1
ATOM 1126 C CA . HIS A 1 143 ? -22.508 -3.318 18.321 1.00 86.19 143 HIS A CA 1
ATOM 1127 C C . HIS A 1 143 ? -22.555 -4.747 17.773 1.00 86.19 143 HIS A C 1
ATOM 1129 O O . HIS A 1 143 ? -23.520 -5.148 17.118 1.00 86.19 143 HIS A O 1
ATOM 1135 N N . ARG A 1 144 ? -21.529 -5.554 18.070 1.00 82.38 144 ARG A N 1
ATOM 1136 C CA . ARG A 1 144 ? -21.499 -6.969 17.695 1.00 82.38 144 ARG A CA 1
ATOM 1137 C C . ARG A 1 144 ? -22.508 -7.771 18.509 1.00 82.38 144 ARG A C 1
ATOM 1139 O O . ARG A 1 144 ? -23.182 -8.601 17.909 1.00 82.38 144 ARG A O 1
ATOM 1146 N N . LEU A 1 145 ? -22.662 -7.492 19.806 1.00 84.56 145 LEU A N 1
ATOM 1147 C CA . LEU A 1 145 ? -23.697 -8.109 20.649 1.00 84.56 145 LEU A CA 1
ATOM 1148 C C . LEU A 1 145 ? -25.100 -7.851 20.082 1.00 84.56 145 LEU A C 1
ATOM 1150 O O . LEU A 1 145 ? -25.873 -8.789 19.907 1.00 84.56 145 LEU A O 1
ATOM 1154 N N . ALA A 1 146 ? -25.394 -6.610 19.684 1.00 85.38 146 ALA A N 1
ATOM 1155 C CA . ALA A 1 146 ? -26.666 -6.260 19.050 1.00 85.38 146 ALA A CA 1
ATOM 1156 C C . ALA A 1 146 ? -26.901 -6.983 17.706 1.00 85.38 146 ALA A C 1
ATOM 1158 O O . ALA A 1 146 ? -28.047 -7.230 17.327 1.00 85.38 146 ALA A O 1
ATOM 1159 N N . CYS A 1 147 ? -25.833 -7.351 16.992 1.00 84.44 147 CYS A N 1
ATOM 1160 C CA . CYS A 1 147 ? -25.907 -8.104 15.739 1.00 84.44 147 CYS A CA 1
ATOM 1161 C C . CYS A 1 147 ? -26.013 -9.626 15.929 1.00 84.44 147 CYS A C 1
ATOM 1163 O O . CYS A 1 147 ? -26.380 -10.304 14.972 1.00 84.44 147 CYS A O 1
ATOM 1165 N N . MET A 1 148 ? -25.740 -10.174 17.122 1.00 83.19 148 MET A N 1
ATOM 1166 C CA . MET A 1 148 ? -25.789 -11.629 17.374 1.00 83.19 148 MET A CA 1
ATOM 1167 C C . MET A 1 148 ? -27.186 -12.239 17.201 1.00 83.19 148 MET A C 1
ATOM 1169 O O . MET A 1 148 ? -27.309 -13.453 17.070 1.00 83.19 148 MET A O 1
ATOM 1173 N N . LYS A 1 149 ? -28.238 -11.411 17.157 1.00 87.12 149 LYS A N 1
ATOM 1174 C CA . LYS A 1 149 ? -29.594 -11.846 16.790 1.00 87.12 149 LYS A CA 1
ATOM 1175 C C . LYS A 1 149 ? -29.697 -12.364 15.351 1.00 87.12 149 LYS A C 1
ATOM 1177 O O . LYS A 1 149 ? -30.634 -13.086 15.030 1.00 87.12 149 LYS A O 1
ATOM 1182 N N . TYR A 1 150 ? -28.775 -11.967 14.474 1.00 87.50 150 TYR A N 1
ATOM 1183 C CA . TYR A 1 150 ? -28.763 -12.375 13.077 1.00 87.50 150 TYR A CA 1
ATOM 1184 C C . TYR A 1 150 ? -27.806 -13.543 12.859 1.00 87.50 150 TYR A C 1
ATOM 1186 O O . TYR A 1 150 ? -26.739 -13.618 13.464 1.00 87.50 150 TYR A O 1
ATOM 1194 N N . LYS A 1 151 ? -28.163 -14.437 11.934 1.00 86.06 151 LYS A N 1
ATOM 1195 C CA . LYS A 1 151 ? -27.272 -15.515 11.504 1.00 86.06 151 LYS A CA 1
ATOM 1196 C C . LYS A 1 151 ? -26.089 -14.931 10.731 1.00 86.06 151 LYS A C 1
ATOM 1198 O O . LYS A 1 151 ? -26.292 -14.284 9.701 1.00 86.06 151 LYS A O 1
ATOM 1203 N N . ASP A 1 152 ? -24.880 -15.199 11.211 1.00 84.62 152 ASP A N 1
ATOM 1204 C CA . ASP A 1 152 ? -23.643 -14.844 10.516 1.00 84.62 152 ASP A CA 1
ATOM 1205 C C . ASP A 1 152 ? -23.521 -15.569 9.169 1.00 84.62 152 ASP A C 1
ATOM 1207 O O . ASP A 1 152 ? -24.075 -16.658 8.965 1.00 84.62 152 ASP A O 1
ATOM 1211 N N . PHE A 1 153 ? -22.755 -14.973 8.255 1.00 88.12 153 PHE A N 1
ATOM 1212 C CA . PHE A 1 153 ? -22.487 -15.587 6.960 1.00 88.12 153 PHE A CA 1
ATOM 1213 C C . PHE A 1 153 ? -21.614 -16.832 7.148 1.00 88.12 153 PHE A C 1
ATOM 1215 O O . PHE A 1 153 ? -20.592 -16.765 7.838 1.00 88.12 153 PHE A O 1
ATOM 1222 N N . PRO A 1 154 ? -21.995 -17.985 6.572 1.00 90.00 154 PRO A N 1
ATOM 1223 C CA . PRO A 1 154 ? -21.285 -19.227 6.821 1.00 90.00 154 PRO A CA 1
ATOM 1224 C C . PRO A 1 154 ? -19.861 -19.166 6.263 1.00 90.00 154 PRO A C 1
ATOM 1226 O O . PRO A 1 154 ? -19.631 -18.717 5.141 1.00 90.00 154 PRO A O 1
ATOM 1229 N N . ILE A 1 155 ? -18.901 -19.696 7.025 1.00 87.88 155 ILE A N 1
ATOM 1230 C CA . ILE A 1 155 ? -17.478 -19.718 6.643 1.00 87.88 155 ILE A CA 1
ATOM 1231 C C . ILE A 1 155 ? -17.274 -20.453 5.310 1.00 87.88 155 ILE A C 1
ATOM 1233 O O . ILE A 1 155 ? -16.482 -20.002 4.483 1.00 87.88 155 ILE A O 1
ATOM 1237 N N . TRP A 1 156 ? -18.040 -21.523 5.049 1.00 89.94 156 TRP A N 1
ATOM 1238 C CA . TRP A 1 156 ? -17.990 -22.231 3.765 1.00 89.94 156 TRP A CA 1
ATOM 1239 C C . TRP A 1 156 ? -18.290 -21.323 2.571 1.00 89.94 156 TRP A C 1
ATOM 1241 O O . TRP A 1 156 ? -17.817 -21.603 1.480 1.00 89.94 156 TRP A O 1
ATOM 1251 N N . GLY A 1 157 ? -19.040 -20.231 2.767 1.00 91.12 157 GLY A N 1
ATOM 1252 C CA . GLY A 1 157 ? -19.436 -19.325 1.694 1.00 91.12 157 GLY A CA 1
ATOM 1253 C C . GLY A 1 157 ? -18.250 -18.483 1.246 1.00 91.12 157 GLY A C 1
ATOM 1254 O O . GLY A 1 157 ? -18.015 -18.303 0.056 1.00 91.12 157 GLY A O 1
ATOM 1255 N N . PHE A 1 158 ? -17.433 -18.033 2.201 1.00 89.06 158 PHE A N 1
ATOM 1256 C CA . PHE A 1 158 ? -16.170 -17.365 1.893 1.00 89.06 158 PHE A CA 1
ATOM 1257 C C . PHE A 1 158 ? -15.178 -18.324 1.227 1.00 89.06 158 PHE A C 1
ATOM 1259 O O . PHE A 1 158 ? -14.485 -17.936 0.283 1.00 89.06 158 PHE A O 1
ATOM 1266 N N . VAL A 1 159 ? -15.147 -19.586 1.670 1.00 91.06 159 VAL A N 1
ATOM 1267 C CA . VAL A 1 159 ? -14.323 -20.629 1.041 1.00 91.06 159 VAL A CA 1
ATOM 1268 C C . VAL A 1 159 ? -14.787 -20.887 -0.392 1.00 91.06 159 VAL A C 1
ATOM 1270 O O . VAL A 1 159 ? -13.957 -20.877 -1.295 1.00 91.06 159 VAL A O 1
ATOM 1273 N N . SER A 1 160 ? -16.091 -21.035 -0.640 1.00 92.88 160 SER A N 1
ATOM 1274 C CA . SER A 1 160 ? -16.622 -21.262 -1.988 1.00 92.88 160 SER A CA 1
ATOM 1275 C C . SER A 1 160 ? -16.346 -20.084 -2.918 1.00 92.88 160 SER A C 1
ATOM 1277 O O . SER A 1 160 ? -15.909 -20.302 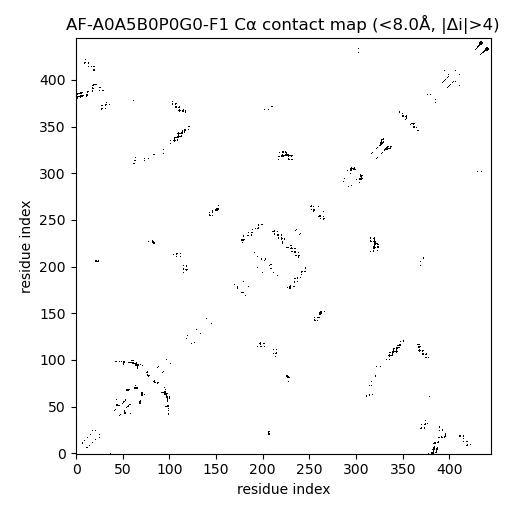-4.042 1.00 92.88 160 SER A O 1
ATOM 1279 N N . ILE A 1 161 ? -16.518 -18.839 -2.451 1.00 91.31 161 ILE A N 1
ATOM 1280 C CA . ILE A 1 161 ? -16.184 -17.636 -3.234 1.00 91.31 161 ILE A CA 1
ATOM 1281 C C . ILE A 1 161 ? -14.697 -17.642 -3.611 1.00 91.31 161 ILE A C 1
ATOM 1283 O O . ILE A 1 161 ? -14.349 -17.389 -4.762 1.00 91.31 161 ILE A O 1
ATOM 1287 N N . SER A 1 162 ? -13.822 -17.986 -2.663 1.00 90.00 162 SER A N 1
ATOM 1288 C CA . SER A 1 162 ? -12.377 -18.053 -2.902 1.00 90.00 162 SER A CA 1
ATOM 1289 C C . SER A 1 162 ? -12.012 -19.156 -3.899 1.00 90.00 162 SER A C 1
ATOM 1291 O O . SER A 1 162 ? -11.223 -18.918 -4.808 1.00 90.00 162 SER A O 1
ATOM 1293 N N . VAL A 1 163 ? -12.613 -20.345 -3.781 1.00 92.69 163 VAL A N 1
ATOM 1294 C CA . VAL A 1 163 ? -12.387 -21.467 -4.710 1.00 92.69 163 VAL A CA 1
ATOM 1295 C C . VAL A 1 163 ? -12.846 -21.110 -6.123 1.00 92.69 163 VAL A C 1
ATOM 1297 O O . VAL A 1 163 ? -12.102 -21.334 -7.074 1.00 92.69 163 VAL A O 1
ATOM 1300 N N . VAL A 1 164 ? -14.028 -20.505 -6.268 1.00 93.12 164 VAL A N 1
ATOM 1301 C CA . VAL A 1 164 ? -14.537 -20.045 -7.570 1.00 93.12 164 VAL A CA 1
ATOM 1302 C C . VAL A 1 164 ? -13.617 -18.977 -8.164 1.00 93.12 164 VAL A C 1
ATOM 1304 O O . VAL A 1 164 ? -13.278 -19.058 -9.342 1.00 93.12 164 VAL A O 1
ATOM 1307 N N . ALA A 1 165 ? -13.146 -18.018 -7.363 1.00 90.69 165 ALA A N 1
ATOM 1308 C CA . ALA A 1 165 ? -12.214 -16.991 -7.827 1.00 90.69 165 ALA A CA 1
ATOM 1309 C C . ALA A 1 165 ? -10.875 -17.584 -8.305 1.00 90.69 165 ALA A C 1
ATOM 1311 O O . ALA A 1 165 ? -10.368 -17.184 -9.351 1.00 90.69 165 ALA A O 1
ATOM 1312 N N . VAL A 1 166 ? -10.327 -18.571 -7.587 1.00 91.44 166 VAL A N 1
ATOM 1313 C CA . VAL A 1 166 ? -9.109 -19.292 -7.996 1.00 91.44 166 VAL A CA 1
ATOM 1314 C C . VAL A 1 166 ? -9.339 -20.077 -9.286 1.00 91.44 166 VAL A C 1
ATOM 1316 O O . VAL A 1 166 ? -8.504 -20.022 -10.187 1.00 91.44 166 VAL A O 1
ATOM 1319 N N . ALA A 1 167 ? -10.472 -20.772 -9.405 1.00 91.44 167 ALA A N 1
ATOM 1320 C CA . ALA A 1 167 ? -10.817 -21.525 -10.607 1.00 91.44 167 ALA A CA 1
ATOM 1321 C C . ALA A 1 167 ? -10.950 -20.608 -11.834 1.00 91.44 167 ALA A C 1
ATOM 1323 O O . ALA A 1 167 ? -10.403 -20.921 -12.889 1.00 91.44 167 ALA A O 1
ATOM 1324 N N . LEU A 1 168 ? -11.600 -19.449 -11.686 1.00 90.19 168 LEU A N 1
ATOM 1325 C CA . LEU A 1 168 ? -11.705 -18.444 -12.747 1.00 90.19 168 LEU A CA 1
ATOM 1326 C C . LEU A 1 168 ? -10.336 -17.865 -13.123 1.00 90.19 168 LEU A C 1
ATOM 1328 O O . LEU A 1 168 ? -10.027 -17.767 -14.309 1.00 90.19 168 LEU A O 1
ATOM 1332 N N . ALA A 1 169 ? -9.495 -17.541 -12.136 1.00 89.12 169 ALA A N 1
ATOM 1333 C CA . ALA A 1 169 ? -8.145 -17.034 -12.374 1.00 89.12 169 ALA A CA 1
ATOM 1334 C C . ALA A 1 169 ? -7.286 -18.036 -13.162 1.00 89.12 169 ALA A C 1
ATOM 1336 O O . ALA A 1 169 ? -6.610 -17.648 -14.113 1.00 89.12 169 ALA A O 1
ATOM 1337 N N . LEU A 1 170 ? -7.340 -19.326 -12.813 1.00 87.50 170 LEU A N 1
ATOM 1338 C CA . LEU A 1 170 ? -6.619 -20.388 -13.524 1.00 87.50 170 LEU A CA 1
ATOM 1339 C C . LEU A 1 170 ? -7.211 -20.673 -14.907 1.00 87.50 170 LEU A C 1
ATOM 1341 O O . LEU A 1 170 ? -6.460 -20.875 -15.861 1.00 87.50 170 LEU A O 1
ATOM 1345 N N . GLY A 1 171 ? -8.541 -20.647 -15.028 1.00 87.56 171 GLY A N 1
ATOM 1346 C CA . GLY A 1 171 ? -9.242 -20.802 -16.300 1.00 87.56 171 GLY A CA 1
ATOM 1347 C C . GLY A 1 171 ? -8.823 -19.725 -17.295 1.00 87.56 171 GLY A C 1
ATOM 1348 O O . GLY A 1 171 ? -8.333 -20.045 -18.376 1.00 87.56 171 GLY A O 1
ATOM 1349 N N . MET A 1 172 ? -8.893 -18.451 -16.898 1.00 85.75 172 MET A N 1
ATOM 1350 C CA . MET A 1 172 ? -8.399 -17.344 -17.724 1.00 85.75 172 MET A CA 1
ATOM 1351 C C . MET A 1 172 ? -6.893 -17.448 -17.979 1.00 85.75 172 MET A C 1
ATOM 1353 O O . MET A 1 172 ? -6.451 -17.228 -19.105 1.00 85.75 172 MET A O 1
ATOM 1357 N N . ALA A 1 173 ? -6.111 -17.859 -16.972 1.00 84.62 173 ALA A N 1
ATOM 1358 C CA . ALA A 1 173 ? -4.670 -18.003 -17.128 1.00 84.62 173 ALA A CA 1
ATOM 1359 C C . ALA A 1 173 ? -4.287 -19.007 -18.229 1.00 84.62 173 ALA A C 1
ATOM 1361 O O . ALA A 1 173 ? -3.326 -18.764 -18.965 1.00 84.62 173 ALA A O 1
ATOM 1362 N N . SER A 1 174 ? -5.050 -20.103 -18.339 1.00 81.44 174 SER A N 1
ATOM 1363 C CA . SER A 1 174 ? -4.845 -21.172 -19.321 1.00 81.44 174 SER A CA 1
ATOM 1364 C C . SER A 1 174 ? -5.209 -20.774 -20.754 1.00 81.44 174 SER A C 1
ATOM 1366 O O . SER A 1 174 ? -4.571 -21.254 -21.690 1.00 81.44 174 SER A O 1
ATOM 1368 N N . LEU A 1 175 ? -6.178 -19.869 -20.928 1.00 82.75 175 LEU A N 1
ATOM 1369 C CA . LEU A 1 175 ? -6.627 -19.408 -22.244 1.00 82.75 175 LEU A CA 1
ATOM 1370 C C . LEU A 1 175 ? -5.624 -18.446 -22.893 1.00 82.75 175 LEU A C 1
ATOM 1372 O O . LEU A 1 175 ? -5.384 -18.539 -24.092 1.00 82.75 175 LEU A O 1
ATOM 1376 N N . ASP A 1 176 ? -5.014 -17.559 -22.103 1.00 68.25 176 ASP A N 1
ATOM 1377 C CA . ASP A 1 176 ? -4.241 -16.419 -22.624 1.00 68.25 176 ASP A CA 1
ATOM 1378 C C . ASP A 1 176 ? -2.710 -16.599 -22.525 1.00 68.25 176 ASP A C 1
ATOM 1380 O O . ASP A 1 176 ? -1.943 -15.658 -22.706 1.00 68.25 176 ASP A O 1
ATOM 1384 N N . LYS A 1 177 ? -2.228 -17.809 -22.183 1.00 69.50 177 LYS A N 1
ATOM 1385 C CA . LYS A 1 177 ? -0.796 -18.106 -21.915 1.00 69.50 177 LYS A CA 1
ATOM 1386 C C . LYS A 1 177 ? -0.128 -17.076 -20.984 1.00 69.50 177 LYS A C 1
ATOM 1388 O O . LYS A 1 177 ? 1.048 -16.751 -21.116 1.00 69.50 177 LYS A O 1
ATOM 1393 N N . SER A 1 178 ? -0.877 -16.615 -19.990 1.00 65.44 178 SER A N 1
ATOM 1394 C CA . SER A 1 178 ? -0.595 -15.462 -19.116 1.00 65.44 178 SER A CA 1
ATOM 1395 C C . SER A 1 178 ? 0.715 -15.518 -18.309 1.00 65.44 178 SER A C 1
ATOM 1397 O O . SER A 1 178 ? 1.096 -14.538 -17.675 1.00 65.44 178 SER A O 1
ATOM 1399 N N . GLY A 1 179 ? 1.394 -16.668 -18.270 1.00 69.00 179 GLY A N 1
ATOM 1400 C CA . GLY A 1 179 ? 2.685 -16.847 -17.599 1.00 69.00 179 GLY A CA 1
ATOM 1401 C C . GLY A 1 179 ? 2.629 -17.072 -16.082 1.00 69.00 179 GLY A C 1
ATOM 1402 O O . GLY A 1 179 ? 3.676 -17.305 -15.479 1.00 69.00 179 GLY A O 1
ATOM 1403 N N . ILE A 1 180 ? 1.448 -17.044 -15.446 1.00 80.88 180 ILE A N 1
ATOM 1404 C CA . ILE A 1 180 ? 1.303 -17.352 -14.014 1.00 80.88 180 ILE A CA 1
ATOM 1405 C C . ILE A 1 180 ? 1.127 -18.860 -13.785 1.00 80.88 180 ILE A C 1
ATOM 1407 O O . ILE A 1 180 ? 0.226 -19.491 -14.334 1.00 80.88 180 ILE A O 1
ATOM 1411 N N . SER A 1 181 ? 1.995 -19.452 -12.962 1.00 85.12 181 SER A N 1
ATOM 1412 C CA . SER A 1 181 ? 1.890 -20.859 -12.562 1.00 85.12 181 SER A CA 1
ATOM 1413 C C . SER A 1 181 ? 0.873 -21.043 -11.430 1.00 85.12 181 SER A C 1
ATOM 1415 O O . SER A 1 181 ? 0.675 -20.140 -10.615 1.00 85.12 181 SER A O 1
ATOM 1417 N N . PHE A 1 182 ? 0.270 -22.234 -11.324 1.00 85.88 182 PHE A N 1
ATOM 1418 C CA . PHE A 1 182 ? -0.635 -22.576 -10.215 1.00 85.88 182 PHE A CA 1
ATOM 1419 C C . PHE A 1 182 ? 0.018 -22.345 -8.844 1.00 85.88 182 PHE A C 1
ATOM 1421 O O . PHE A 1 182 ? -0.565 -21.718 -7.962 1.00 85.88 182 PHE A O 1
ATOM 1428 N N . VAL A 1 183 ? 1.271 -22.785 -8.697 1.00 88.31 183 VAL A N 1
ATOM 1429 C CA . VAL A 1 183 ? 2.062 -22.580 -7.477 1.00 88.31 183 VAL A CA 1
ATOM 1430 C C . VAL A 1 183 ? 2.285 -21.091 -7.216 1.00 88.31 183 VAL A C 1
ATOM 1432 O O . VAL A 1 183 ? 2.111 -20.638 -6.089 1.00 88.31 183 VAL A O 1
ATOM 1435 N N . GLY A 1 184 ? 2.612 -20.306 -8.247 1.00 88.19 184 GLY A N 1
ATOM 1436 C CA . GLY A 1 184 ? 2.787 -18.862 -8.111 1.00 88.19 184 GLY A CA 1
ATOM 1437 C C . GLY A 1 184 ? 1.506 -18.144 -7.686 1.00 88.19 184 GLY A C 1
ATOM 1438 O O . GLY A 1 184 ? 1.569 -17.256 -6.838 1.00 88.19 184 GLY A O 1
ATOM 1439 N N . LEU A 1 185 ? 0.344 -18.564 -8.199 1.00 90.31 185 LEU A N 1
ATOM 1440 C CA . LEU A 1 185 ? -0.954 -18.044 -7.766 1.00 90.31 185 LEU A CA 1
ATOM 1441 C C . LEU A 1 185 ? -1.236 -18.385 -6.296 1.00 90.31 185 LEU A C 1
ATOM 1443 O O . LEU A 1 185 ? -1.610 -17.500 -5.530 1.00 90.31 185 LEU A O 1
ATOM 1447 N N . LEU A 1 186 ? -1.012 -19.634 -5.873 1.00 90.94 186 LEU A N 1
ATOM 1448 C CA . LEU A 1 186 ? -1.187 -20.026 -4.470 1.00 90.94 186 LEU A CA 1
ATOM 1449 C C . LEU A 1 186 ? -0.268 -19.233 -3.534 1.00 90.94 186 LEU A C 1
ATOM 1451 O O . LEU A 1 186 ? -0.727 -18.728 -2.511 1.00 90.94 186 LEU A O 1
ATOM 1455 N N . VAL A 1 187 ? 1.008 -19.065 -3.896 1.00 92.00 187 VAL A N 1
ATOM 1456 C CA . VAL A 1 187 ? 1.959 -18.258 -3.116 1.00 92.00 187 VAL A CA 1
ATOM 1457 C C . VAL A 1 187 ? 1.504 -16.796 -3.044 1.00 92.00 187 VAL A C 1
ATOM 1459 O O . VAL A 1 187 ? 1.560 -16.202 -1.967 1.00 92.00 187 VAL A O 1
ATOM 1462 N N . ALA A 1 188 ? 0.997 -16.224 -4.142 1.00 92.25 188 ALA A N 1
ATOM 1463 C CA . ALA A 1 188 ? 0.453 -14.865 -4.151 1.00 92.25 188 ALA A CA 1
ATOM 1464 C C . ALA A 1 188 ? -0.743 -14.717 -3.196 1.00 92.25 188 ALA A C 1
ATOM 1466 O O . ALA A 1 188 ? -0.824 -13.733 -2.462 1.00 92.25 188 ALA A O 1
ATOM 1467 N N . LEU A 1 189 ? -1.645 -15.702 -3.158 1.00 92.12 189 LEU A N 1
ATOM 1468 C CA . LEU A 1 189 ? -2.824 -15.689 -2.287 1.00 92.12 189 LEU A CA 1
ATOM 1469 C C . LEU A 1 189 ? -2.470 -15.884 -0.809 1.00 92.12 189 LEU A C 1
ATOM 1471 O O . LEU A 1 189 ? -3.020 -15.189 0.045 1.00 92.12 189 LEU A O 1
ATOM 1475 N N . VAL A 1 190 ? -1.519 -16.767 -0.493 1.00 91.88 190 VAL A N 1
ATOM 1476 C CA . VAL A 1 190 ? -0.998 -16.922 0.877 1.00 91.88 190 VAL A CA 1
ATOM 1477 C C . VAL A 1 190 ? -0.337 -15.626 1.341 1.00 91.88 190 VAL A C 1
ATOM 1479 O O . VAL A 1 190 ? -0.605 -15.149 2.445 1.00 91.88 190 VAL A O 1
ATOM 1482 N N . LEU A 1 191 ? 0.475 -15.006 0.484 1.00 91.50 191 LEU A N 1
ATOM 1483 C CA . LEU A 1 191 ? 1.087 -13.716 0.780 1.00 91.50 191 LEU A CA 1
ATOM 1484 C C . LEU A 1 191 ? 0.024 -12.624 0.961 1.00 91.50 191 LEU A C 1
ATOM 1486 O O . LEU A 1 191 ? 0.101 -11.858 1.918 1.00 91.50 191 LEU A O 1
ATOM 1490 N N . SER A 1 192 ? -1.003 -12.592 0.108 1.00 92.81 192 SER A N 1
ATOM 1491 C CA . SER A 1 192 ? -2.153 -11.692 0.244 1.00 92.81 192 SER A CA 1
ATOM 1492 C C . SER A 1 192 ? -2.856 -11.864 1.589 1.00 92.81 192 SER A C 1
ATOM 1494 O O . SER A 1 192 ? -3.178 -10.874 2.242 1.00 92.81 192 SER A O 1
ATOM 1496 N N . PHE A 1 193 ? -3.083 -13.100 2.038 1.00 90.06 193 PHE A N 1
ATOM 1497 C CA . PHE A 1 193 ? -3.702 -13.381 3.333 1.00 90.06 193 PHE A CA 1
ATOM 1498 C C . PHE A 1 193 ? -2.865 -12.822 4.495 1.00 90.06 193 PHE A C 1
ATOM 1500 O O . PHE A 1 193 ? -3.388 -12.085 5.334 1.00 90.06 193 PHE A O 1
ATOM 1507 N N . LEU A 1 194 ? -1.554 -13.088 4.500 1.00 89.12 194 LEU A N 1
ATOM 1508 C CA . LEU A 1 194 ? -0.633 -12.556 5.512 1.00 89.12 194 LEU A CA 1
ATOM 1509 C C . LEU A 1 194 ? -0.599 -11.022 5.506 1.00 89.12 194 LEU A C 1
ATOM 1511 O O . LEU A 1 194 ? -0.632 -10.392 6.564 1.00 89.12 194 LEU A O 1
ATOM 1515 N N . MET A 1 195 ? -0.581 -10.415 4.317 1.00 89.44 195 MET A N 1
ATOM 1516 C CA . MET A 1 195 ? -0.615 -8.962 4.159 1.00 89.44 195 MET A CA 1
ATOM 1517 C C . MET A 1 195 ? -1.944 -8.368 4.610 1.00 89.44 195 MET A C 1
ATOM 1519 O O . MET A 1 195 ? -1.939 -7.335 5.267 1.00 89.44 195 MET A O 1
ATOM 1523 N N . THR A 1 196 ? -3.071 -9.021 4.328 1.00 91.00 196 THR A N 1
ATOM 1524 C CA . THR A 1 196 ? -4.399 -8.579 4.783 1.00 91.00 196 THR A CA 1
ATOM 1525 C C . THR A 1 196 ? -4.445 -8.509 6.304 1.00 91.00 196 THR A C 1
ATOM 1527 O O . THR A 1 196 ? -4.920 -7.519 6.856 1.00 91.00 196 THR A O 1
ATOM 1530 N N . LEU A 1 197 ? -3.905 -9.526 6.983 1.00 86.75 197 LEU A N 1
ATOM 1531 C CA . LEU A 1 197 ? -3.820 -9.553 8.441 1.00 86.75 197 LEU A CA 1
ATOM 1532 C C . LEU A 1 197 ? -2.932 -8.415 8.957 1.00 86.75 197 LEU A C 1
ATOM 1534 O O . LEU A 1 197 ? -3.375 -7.605 9.771 1.00 86.75 197 LEU A O 1
ATOM 1538 N N . ALA A 1 198 ? -1.702 -8.312 8.451 1.00 87.06 198 ALA A N 1
ATOM 1539 C CA . ALA A 1 198 ? -0.736 -7.315 8.902 1.00 87.06 198 ALA A CA 1
ATOM 1540 C C . ALA A 1 198 ? -1.219 -5.872 8.669 1.00 87.06 198 ALA A C 1
ATOM 1542 O O . ALA A 1 198 ? -1.244 -5.041 9.579 1.00 87.06 198 ALA A O 1
ATOM 1543 N N . ALA A 1 199 ? -1.660 -5.594 7.446 1.00 86.50 199 ALA A N 1
ATOM 1544 C CA . ALA A 1 199 ? -2.194 -4.309 7.031 1.00 86.50 199 ALA A CA 1
ATOM 1545 C C . ALA A 1 199 ? -3.500 -3.963 7.736 1.00 86.50 199 ALA A C 1
ATOM 1547 O O . ALA A 1 199 ? -3.721 -2.801 8.060 1.00 86.50 199 ALA A O 1
ATOM 1548 N N . GLY A 1 200 ? -4.364 -4.956 7.964 1.00 87.62 200 GLY A N 1
ATOM 1549 C CA . GLY A 1 200 ? -5.642 -4.784 8.639 1.00 87.62 200 GLY A CA 1
ATOM 1550 C C . GLY A 1 200 ? -5.456 -4.220 10.042 1.00 87.62 200 GLY A C 1
ATOM 1551 O O . GLY A 1 200 ? -6.100 -3.230 10.381 1.00 87.62 200 GLY A O 1
ATOM 1552 N N . PHE A 1 201 ? -4.512 -4.767 10.818 1.00 86.06 201 PHE A N 1
ATOM 1553 C CA . PHE A 1 201 ? -4.188 -4.246 12.149 1.00 86.06 201 PHE A CA 1
ATOM 1554 C C . PHE A 1 201 ? -3.636 -2.820 12.103 1.00 86.06 201 PHE A C 1
ATOM 1556 O O . PHE A 1 201 ? -4.083 -1.965 12.867 1.00 86.06 201 PHE A O 1
ATOM 1563 N N . ILE A 1 202 ? -2.690 -2.534 11.202 1.00 86.38 202 ILE A N 1
ATOM 1564 C CA . ILE A 1 202 ? -2.109 -1.186 11.120 1.00 86.38 202 ILE A CA 1
ATOM 1565 C C . ILE A 1 202 ? -3.160 -0.175 10.649 1.00 86.38 202 ILE A C 1
ATOM 1567 O O . ILE A 1 202 ? -3.271 0.898 11.231 1.00 86.38 202 ILE A O 1
ATOM 1571 N N . ASN A 1 203 ? -3.973 -0.520 9.652 1.00 87.62 203 ASN A N 1
ATOM 1572 C CA . ASN A 1 203 ? -5.038 0.344 9.154 1.00 87.62 203 ASN A CA 1
ATOM 1573 C C . ASN A 1 203 ? -6.115 0.585 10.227 1.00 87.62 203 ASN A C 1
ATOM 1575 O O . ASN A 1 203 ? -6.582 1.710 10.376 1.00 87.62 203 ASN A O 1
ATOM 1579 N N . ALA A 1 204 ? -6.459 -0.431 11.026 1.00 83.94 204 ALA A N 1
ATOM 1580 C CA . ALA A 1 204 ? -7.408 -0.292 12.131 1.00 83.94 204 ALA A CA 1
ATOM 1581 C C . ALA A 1 204 ? -6.887 0.618 13.258 1.00 83.94 204 ALA A C 1
ATOM 1583 O O . ALA A 1 204 ? -7.651 1.409 13.803 1.00 83.94 204 ALA A O 1
ATOM 1584 N N . MET A 1 205 ? -5.595 0.535 13.593 1.00 81.75 205 MET A N 1
ATOM 1585 C CA . MET A 1 205 ? -4.999 1.309 14.692 1.00 81.75 205 MET A CA 1
ATOM 1586 C C . MET A 1 205 ? -4.568 2.719 14.278 1.00 81.75 205 MET A C 1
ATOM 1588 O O . MET A 1 205 ? -4.781 3.683 15.011 1.00 81.75 205 MET A O 1
ATOM 1592 N N . ALA A 1 206 ? -3.927 2.843 13.117 1.00 83.06 206 ALA A N 1
ATOM 1593 C CA . ALA A 1 206 ? -3.306 4.079 12.658 1.00 83.06 206 ALA A CA 1
ATOM 1594 C C . ALA A 1 206 ? -4.172 4.857 11.656 1.00 83.06 206 ALA A C 1
ATOM 1596 O O . ALA A 1 206 ? -3.842 6.001 11.348 1.00 83.06 206 ALA A O 1
ATOM 1597 N N . GLY A 1 207 ? -5.244 4.264 11.116 1.00 82.25 207 GLY A N 1
ATOM 1598 C CA . GLY A 1 207 ? -6.057 4.863 10.049 1.00 82.25 207 GLY A CA 1
ATOM 1599 C C . GLY A 1 207 ? -5.312 5.040 8.721 1.00 82.25 207 GLY A C 1
ATOM 1600 O O . GLY A 1 207 ? -5.828 5.675 7.805 1.00 82.25 207 GLY A O 1
ATOM 1601 N N . PHE A 1 208 ? -4.090 4.510 8.618 1.00 82.38 208 PHE A N 1
ATOM 1602 C CA . PHE A 1 208 ? -3.222 4.664 7.460 1.00 82.38 208 PHE A CA 1
ATOM 1603 C C . PHE A 1 208 ? -3.346 3.445 6.545 1.00 82.38 208 PHE A C 1
ATOM 1605 O O . PHE A 1 208 ? -3.031 2.319 6.939 1.00 82.38 208 PHE A O 1
ATOM 1612 N N . ARG A 1 209 ? -3.792 3.674 5.306 1.00 79.50 209 ARG A N 1
ATOM 1613 C CA . ARG A 1 209 ? -3.882 2.627 4.284 1.00 79.50 209 ARG A CA 1
ATOM 1614 C C . ARG A 1 209 ? -2.538 2.447 3.612 1.00 79.50 209 ARG A C 1
ATOM 1616 O O . ARG A 1 209 ? -2.044 3.359 2.954 1.00 79.50 209 ARG A O 1
ATOM 1623 N N . ILE A 1 210 ? -1.982 1.250 3.731 1.00 72.25 210 ILE A N 1
ATOM 1624 C CA . ILE A 1 210 ? -0.637 0.993 3.236 1.00 72.25 210 ILE A CA 1
ATOM 1625 C C . ILE A 1 210 ? -0.663 0.289 1.878 1.00 72.25 210 ILE A C 1
ATOM 1627 O O . ILE A 1 210 ? -1.541 -0.529 1.600 1.00 72.25 210 ILE A O 1
ATOM 1631 N N . ARG A 1 211 ? 0.319 0.606 1.025 1.00 75.25 211 ARG A N 1
ATOM 1632 C CA . ARG A 1 211 ? 0.457 0.073 -0.334 1.00 75.25 211 ARG A CA 1
ATOM 1633 C C . ARG A 1 211 ? 1.569 -0.982 -0.400 1.00 75.25 211 ARG A C 1
ATOM 1635 O O . ARG A 1 211 ? 2.746 -0.651 -0.477 1.00 75.25 211 ARG A O 1
ATOM 1642 N N . PHE A 1 212 ? 1.188 -2.258 -0.456 1.00 74.25 212 PHE A N 1
ATOM 1643 C CA . PHE A 1 212 ? 2.122 -3.402 -0.473 1.00 74.25 212 PHE A CA 1
ATOM 1644 C C . PHE A 1 212 ? 2.653 -3.775 -1.860 1.00 74.25 212 PHE A C 1
ATOM 1646 O O . PHE A 1 212 ? 3.515 -4.648 -1.971 1.00 74.25 212 PHE A O 1
ATOM 1653 N N . SER A 1 213 ? 2.164 -3.123 -2.921 1.00 80.75 213 SER A N 1
ATOM 1654 C CA . SER A 1 213 ? 2.442 -3.522 -4.305 1.00 80.75 213 SER A CA 1
ATOM 1655 C C . SER A 1 213 ? 3.937 -3.655 -4.598 1.00 80.75 213 SER A C 1
ATOM 1657 O O . SER A 1 213 ? 4.334 -4.616 -5.235 1.00 80.75 213 SER A O 1
ATOM 1659 N N . GLY A 1 214 ? 4.775 -2.738 -4.098 1.00 78.38 214 GLY A N 1
ATOM 1660 C CA . GLY A 1 214 ? 6.220 -2.778 -4.350 1.00 78.38 214 GLY A CA 1
ATOM 1661 C C . GLY A 1 214 ? 6.932 -3.971 -3.700 1.00 78.38 214 GLY A C 1
ATOM 1662 O O . GLY A 1 214 ? 7.796 -4.577 -4.324 1.00 78.38 214 GLY A O 1
ATOM 1663 N N . GLY A 1 215 ? 6.553 -4.338 -2.470 1.00 80.44 215 GLY A N 1
ATOM 1664 C CA . GLY A 1 215 ? 7.168 -5.462 -1.755 1.00 80.44 215 GLY A CA 1
ATOM 1665 C C . GLY A 1 215 ? 6.735 -6.816 -2.319 1.00 80.44 215 GLY A C 1
ATOM 1666 O O . GLY A 1 215 ? 7.553 -7.718 -2.479 1.00 80.44 215 GLY A O 1
ATOM 1667 N N . ILE A 1 216 ? 5.460 -6.939 -2.696 1.00 86.19 216 ILE A N 1
ATOM 1668 C CA . ILE A 1 216 ? 4.924 -8.148 -3.340 1.00 86.19 216 ILE A CA 1
ATOM 1669 C C . ILE A 1 216 ? 5.529 -8.325 -4.735 1.00 86.19 216 ILE A C 1
ATOM 1671 O O . ILE A 1 216 ? 5.910 -9.433 -5.102 1.00 86.19 216 ILE A O 1
ATOM 1675 N N . GLN A 1 217 ? 5.681 -7.237 -5.490 1.00 85.56 217 GLN A N 1
ATOM 1676 C CA . GLN A 1 217 ? 6.289 -7.261 -6.818 1.00 85.56 217 GLN A CA 1
ATOM 1677 C C . GLN A 1 217 ? 7.752 -7.702 -6.792 1.00 85.56 217 GLN A C 1
ATOM 1679 O O . GLN A 1 217 ? 8.187 -8.440 -7.675 1.00 85.56 217 GLN A O 1
ATOM 1684 N N . MET A 1 218 ? 8.491 -7.327 -5.747 1.00 82.38 218 MET A N 1
ATOM 1685 C CA . MET A 1 218 ? 9.841 -7.834 -5.523 1.00 82.38 218 MET A CA 1
ATOM 1686 C C . MET A 1 218 ? 9.866 -9.357 -5.353 1.00 82.38 218 MET A C 1
ATOM 1688 O O . MET A 1 218 ? 10.650 -10.031 -6.020 1.00 82.38 218 MET A O 1
ATOM 1692 N N . LEU A 1 219 ? 8.994 -9.910 -4.505 1.00 83.25 219 LEU A N 1
ATOM 1693 C CA . LEU A 1 219 ? 8.893 -11.363 -4.329 1.00 83.25 219 LEU A CA 1
ATOM 1694 C C . LEU A 1 219 ? 8.448 -12.057 -5.626 1.00 83.25 219 LEU A C 1
ATOM 1696 O O . LEU A 1 219 ? 9.012 -13.087 -5.996 1.00 83.25 219 LEU A O 1
ATOM 1700 N N . GLY A 1 220 ? 7.509 -11.455 -6.362 1.00 84.06 220 GLY A N 1
ATOM 1701 C CA . GLY A 1 220 ? 7.065 -11.938 -7.670 1.00 84.06 220 GLY A CA 1
ATOM 1702 C C . GLY A 1 220 ? 8.189 -11.986 -8.703 1.00 84.06 220 GLY A C 1
ATOM 1703 O O . GLY A 1 220 ? 8.319 -12.973 -9.420 1.00 84.06 220 GLY A O 1
ATOM 1704 N N . GLY A 1 221 ? 9.053 -10.969 -8.735 1.00 83.31 221 GLY A N 1
ATOM 1705 C CA . GLY A 1 221 ? 10.232 -10.934 -9.604 1.00 83.31 221 GLY A CA 1
ATOM 1706 C C . GLY A 1 221 ? 11.278 -12.007 -9.283 1.00 83.31 221 GLY A C 1
ATOM 1707 O O . GLY A 1 221 ? 11.982 -12.463 -10.181 1.00 83.31 221 GLY A O 1
ATOM 1708 N N . LEU A 1 222 ? 11.391 -12.438 -8.022 1.00 82.06 222 LEU A N 1
ATOM 1709 C CA . LEU A 1 222 ? 12.277 -13.544 -7.632 1.00 82.06 222 LEU A CA 1
ATOM 1710 C C . LEU A 1 222 ? 11.703 -14.916 -8.026 1.00 82.06 222 LEU A C 1
ATOM 1712 O O . LEU A 1 222 ? 12.469 -15.808 -8.412 1.00 82.06 222 LEU A O 1
ATOM 1716 N N . LEU A 1 223 ? 10.374 -15.065 -7.943 1.00 83.12 223 LEU A N 1
ATOM 1717 C CA . LEU A 1 223 ? 9.642 -16.298 -8.252 1.00 83.12 223 LEU A CA 1
ATOM 1718 C C . LEU A 1 223 ? 9.478 -16.523 -9.766 1.00 83.12 223 LEU A C 1
ATOM 1720 O O . LEU A 1 223 ? 9.561 -17.660 -10.221 1.00 83.12 223 LEU A O 1
ATOM 1724 N N . PHE A 1 224 ? 9.326 -15.446 -10.542 1.00 82.50 224 PHE A N 1
ATOM 1725 C CA . PHE A 1 224 ? 9.238 -15.453 -12.007 1.00 82.50 224 PHE A CA 1
ATOM 1726 C C . PHE A 1 224 ? 10.422 -14.701 -12.639 1.00 82.50 224 PHE A C 1
ATOM 1728 O O . PHE A 1 224 ? 10.261 -13.581 -13.127 1.00 82.50 224 PHE A O 1
ATOM 1735 N N . PRO A 1 225 ? 11.634 -15.282 -12.628 1.00 78.50 225 PRO A N 1
ATOM 1736 C CA . PRO A 1 225 ? 12.817 -14.605 -13.142 1.00 78.50 225 PRO A CA 1
ATOM 1737 C C . PRO A 1 225 ? 12.749 -14.422 -14.659 1.00 78.50 225 PRO A C 1
ATOM 1739 O O . PRO A 1 225 ? 12.501 -15.372 -15.397 1.00 78.50 225 PRO A O 1
ATOM 1742 N N . GLY A 1 226 ? 13.025 -13.209 -15.132 1.00 78.62 226 GLY A N 1
ATOM 1743 C CA . GLY A 1 226 ? 13.084 -12.906 -16.560 1.00 78.62 226 GLY A CA 1
ATOM 1744 C C . GLY A 1 226 ? 11.721 -12.825 -17.248 1.00 78.62 226 GLY A C 1
ATOM 1745 O O . GLY A 1 226 ? 11.696 -12.662 -18.464 1.00 78.62 226 GLY A O 1
ATOM 1746 N N . ASN A 1 227 ? 10.611 -12.922 -16.504 1.00 83.44 227 ASN A N 1
ATOM 1747 C CA . ASN A 1 227 ? 9.253 -12.834 -17.038 1.00 83.44 227 ASN A CA 1
ATOM 1748 C C . ASN A 1 227 ? 8.483 -11.680 -16.377 1.00 83.44 227 ASN A C 1
ATOM 1750 O O . ASN A 1 227 ? 8.132 -11.725 -15.194 1.00 83.44 227 ASN A O 1
ATOM 1754 N N . VAL A 1 228 ? 8.192 -10.646 -17.168 1.00 84.81 228 VAL A N 1
ATOM 1755 C CA . VAL A 1 228 ? 7.475 -9.452 -16.704 1.00 84.81 228 VAL A CA 1
ATOM 1756 C C . VAL A 1 228 ? 6.010 -9.759 -16.411 1.00 84.81 228 VAL A C 1
ATOM 1758 O O . VAL A 1 228 ? 5.514 -9.379 -15.350 1.00 84.81 228 VAL A O 1
ATOM 1761 N N . PHE A 1 229 ? 5.321 -10.476 -17.302 1.00 85.44 229 PHE A N 1
ATOM 1762 C CA . PHE A 1 229 ? 3.892 -10.759 -17.156 1.00 85.44 229 PHE A CA 1
ATOM 1763 C C . PHE A 1 229 ? 3.601 -11.641 -15.940 1.00 85.44 229 PHE A C 1
ATOM 1765 O O . PHE A 1 229 ? 2.689 -11.337 -15.172 1.00 85.44 229 PHE A O 1
ATOM 1772 N N . GLY A 1 230 ? 4.424 -12.663 -15.685 1.00 84.75 230 GLY A N 1
ATOM 1773 C CA . GLY A 1 230 ? 4.302 -13.495 -14.482 1.00 84.75 230 GLY A CA 1
ATOM 1774 C C . GLY A 1 230 ? 4.410 -12.671 -13.192 1.00 84.75 230 GLY A C 1
ATOM 1775 O O . GLY A 1 230 ? 3.577 -12.804 -12.293 1.00 84.75 230 GLY A O 1
ATOM 1776 N N . SER A 1 231 ? 5.376 -11.747 -13.129 1.00 86.44 231 SER A N 1
ATOM 1777 C CA . SER A 1 231 ? 5.533 -10.823 -11.997 1.00 86.44 231 SER A CA 1
ATOM 1778 C C . SER A 1 231 ? 4.357 -9.841 -11.864 1.00 86.44 231 SER A C 1
ATOM 1780 O O . SER A 1 231 ? 3.891 -9.577 -10.749 1.00 86.44 231 SER A O 1
ATOM 1782 N N . MET A 1 232 ? 3.816 -9.341 -12.983 1.00 87.12 232 MET A N 1
ATOM 1783 C CA . MET A 1 232 ? 2.626 -8.479 -12.996 1.00 87.12 232 MET A CA 1
ATOM 1784 C C . MET A 1 232 ? 1.408 -9.189 -12.408 1.00 87.12 232 MET A C 1
ATOM 1786 O O . MET A 1 232 ? 0.782 -8.655 -11.490 1.00 87.12 232 MET A O 1
ATOM 1790 N N . TRP A 1 233 ? 1.101 -10.400 -12.880 1.00 88.25 233 TRP A N 1
ATOM 1791 C CA . TRP A 1 233 ? -0.026 -11.185 -12.377 1.00 88.25 233 TRP A CA 1
ATOM 1792 C C . TRP A 1 233 ? 0.154 -11.565 -10.909 1.00 88.25 233 TRP A C 1
ATOM 1794 O O . TRP A 1 233 ? -0.777 -11.404 -10.123 1.00 88.25 233 TRP A O 1
ATOM 1804 N N . PHE A 1 234 ? 1.357 -11.986 -10.504 1.00 89.75 234 PHE A N 1
ATOM 1805 C CA . PHE A 1 234 ? 1.664 -12.261 -9.097 1.00 89.75 234 PHE A CA 1
ATOM 1806 C C . PHE A 1 234 ? 1.400 -11.037 -8.210 1.00 89.75 234 PHE A C 1
ATOM 1808 O O . PHE A 1 234 ? 0.774 -11.142 -7.155 1.00 89.75 234 PHE A O 1
ATOM 1815 N N . THR A 1 235 ? 1.833 -9.857 -8.658 1.00 89.25 235 THR A N 1
ATOM 1816 C CA . THR A 1 235 ? 1.612 -8.598 -7.938 1.00 89.25 235 THR A CA 1
ATOM 1817 C C . THR A 1 235 ? 0.134 -8.246 -7.864 1.00 89.25 235 THR A C 1
ATOM 1819 O O . THR A 1 235 ? -0.333 -7.824 -6.808 1.00 89.25 235 THR A O 1
ATOM 1822 N N . LEU A 1 236 ? -0.607 -8.433 -8.958 1.00 89.44 236 LEU A N 1
ATOM 1823 C CA . LEU A 1 236 ? -2.036 -8.150 -9.015 1.00 89.44 236 LEU A CA 1
ATOM 1824 C C . LEU A 1 236 ? -2.806 -9.043 -8.034 1.00 89.44 236 LEU A C 1
ATOM 1826 O O . LEU A 1 236 ? -3.519 -8.533 -7.173 1.00 89.44 236 LEU A O 1
ATOM 1830 N N . TYR A 1 237 ? -2.607 -10.361 -8.100 1.00 90.88 237 TYR A N 1
ATOM 1831 C CA . TYR A 1 237 ? -3.286 -11.301 -7.209 1.00 90.88 237 TYR A CA 1
ATOM 1832 C C . TYR A 1 237 ? -2.820 -11.191 -5.756 1.00 90.88 237 TYR A C 1
ATOM 1834 O O . TYR A 1 237 ? -3.626 -11.405 -4.857 1.00 90.88 237 TYR A O 1
ATOM 1842 N N . GLY A 1 238 ? -1.562 -10.832 -5.497 1.00 90.94 238 GLY A N 1
ATOM 1843 C CA . GLY A 1 238 ? -1.060 -10.654 -4.135 1.00 90.94 238 GLY A CA 1
ATOM 1844 C C . GLY A 1 238 ? -1.507 -9.335 -3.495 1.00 90.94 238 GLY A C 1
ATOM 1845 O O . GLY A 1 238 ? -2.048 -9.316 -2.393 1.00 90.94 238 GLY A O 1
ATOM 1846 N N . ALA A 1 239 ? -1.276 -8.205 -4.169 1.00 89.44 239 ALA A N 1
ATOM 1847 C CA . ALA A 1 239 ? -1.498 -6.879 -3.593 1.00 89.44 239 ALA A CA 1
ATOM 1848 C C . ALA A 1 239 ? -2.967 -6.447 -3.647 1.00 89.44 239 ALA A C 1
ATOM 1850 O O . ALA A 1 239 ? -3.489 -5.940 -2.653 1.00 89.44 239 ALA A O 1
ATOM 1851 N N . SER A 1 240 ? -3.641 -6.643 -4.785 1.00 88.88 240 SER A N 1
ATOM 1852 C CA . SER A 1 240 ? -5.028 -6.195 -4.951 1.00 88.88 240 SER A CA 1
ATOM 1853 C C . SER A 1 240 ? -5.986 -7.024 -4.104 1.00 88.88 240 SER A C 1
ATOM 1855 O O . SER A 1 240 ? -6.879 -6.456 -3.479 1.00 88.88 240 SER A O 1
ATOM 1857 N N . SER A 1 241 ? -5.760 -8.338 -3.998 1.00 91.25 241 SER A N 1
ATOM 1858 C CA . SER A 1 241 ? -6.554 -9.203 -3.117 1.00 91.25 241 SER A CA 1
ATOM 1859 C C . SER A 1 241 ? -6.433 -8.784 -1.652 1.00 91.25 241 SER A C 1
ATOM 1861 O O . SER A 1 241 ? -7.437 -8.778 -0.943 1.00 91.25 241 SER A O 1
ATOM 1863 N N . ALA A 1 242 ? -5.249 -8.346 -1.207 1.00 90.88 242 ALA A N 1
ATOM 1864 C CA . ALA A 1 242 ? -5.066 -7.863 0.158 1.00 90.88 242 ALA A CA 1
ATOM 1865 C C . ALA A 1 242 ? -5.827 -6.551 0.407 1.00 90.88 242 ALA A C 1
ATOM 1867 O O . ALA A 1 242 ? -6.514 -6.402 1.418 1.00 90.88 242 ALA A O 1
ATOM 1868 N N . ILE A 1 243 ? -5.766 -5.612 -0.543 1.00 88.50 243 ILE A N 1
ATOM 1869 C CA . ILE A 1 243 ? -6.515 -4.346 -0.481 1.00 88.50 243 ILE A CA 1
ATOM 1870 C C . ILE A 1 243 ? -8.030 -4.606 -0.474 1.00 88.50 243 ILE A C 1
ATOM 1872 O O . ILE A 1 243 ? -8.767 -3.985 0.302 1.00 88.50 243 ILE A O 1
ATOM 1876 N N . GLN A 1 244 ? -8.501 -5.545 -1.297 1.00 89.12 244 GLN A N 1
ATOM 1877 C CA . GLN A 1 244 ? -9.910 -5.922 -1.346 1.00 89.12 244 GLN A CA 1
ATOM 1878 C C . GLN A 1 244 ? -10.348 -6.621 -0.054 1.00 89.12 244 GLN A C 1
ATOM 1880 O O . GLN A 1 244 ? -11.413 -6.308 0.475 1.00 89.12 244 GLN A O 1
ATOM 1885 N N . GLY A 1 245 ? -9.505 -7.492 0.509 1.00 90.44 245 GLY A N 1
ATOM 1886 C CA . GLY A 1 245 ? -9.740 -8.138 1.800 1.00 90.44 245 GLY A CA 1
ATOM 1887 C C . GLY A 1 245 ? -9.925 -7.124 2.930 1.00 90.44 245 GLY A C 1
ATOM 1888 O O . GLY A 1 245 ? -10.890 -7.207 3.688 1.00 90.44 245 GLY A O 1
ATOM 1889 N N . ILE A 1 246 ? -9.070 -6.098 2.997 1.00 90.62 246 ILE A N 1
ATOM 1890 C CA . ILE A 1 246 ? -9.210 -4.998 3.968 1.00 90.62 246 ILE A CA 1
ATOM 1891 C C . ILE A 1 246 ? -10.513 -4.219 3.743 1.00 90.62 246 ILE A C 1
ATOM 1893 O O . ILE A 1 246 ? -11.163 -3.823 4.711 1.00 90.62 246 ILE A O 1
ATOM 1897 N N . SER A 1 247 ? -10.912 -4.001 2.487 1.00 89.88 247 SER A N 1
ATOM 1898 C CA . SER A 1 247 ? -12.155 -3.291 2.156 1.00 89.88 247 SER A CA 1
ATOM 1899 C C . SER A 1 247 ? -13.392 -4.076 2.607 1.00 89.88 247 SER A C 1
ATOM 1901 O O . SER A 1 247 ? -14.247 -3.512 3.283 1.00 89.88 247 SER A O 1
ATOM 1903 N N . ILE A 1 248 ? -13.429 -5.391 2.363 1.00 89.81 248 ILE A N 1
ATOM 1904 C CA . ILE A 1 248 ? -14.495 -6.289 2.842 1.00 89.81 248 ILE A CA 1
ATOM 1905 C C . ILE A 1 248 ? -14.586 -6.278 4.374 1.00 89.81 248 ILE A C 1
ATOM 1907 O O . ILE A 1 248 ? -15.685 -6.212 4.932 1.00 89.81 248 ILE A O 1
ATOM 1911 N N . LEU A 1 249 ? -13.443 -6.309 5.071 1.00 90.00 249 LEU A N 1
ATOM 1912 C CA . LEU A 1 249 ? -13.389 -6.230 6.536 1.00 90.00 249 LEU A CA 1
ATOM 1913 C C . LEU A 1 249 ? -13.919 -4.889 7.055 1.00 90.00 249 LEU A C 1
ATOM 1915 O O . LEU A 1 249 ? -14.709 -4.859 8.001 1.00 90.00 249 LEU A O 1
ATOM 1919 N N . ARG A 1 250 ? -13.517 -3.782 6.423 1.00 90.25 250 ARG A N 1
ATOM 1920 C CA . ARG A 1 250 ? -13.978 -2.433 6.771 1.00 90.25 250 ARG A CA 1
ATOM 1921 C C . ARG A 1 250 ? -15.490 -2.312 6.607 1.00 90.25 250 ARG A C 1
ATOM 1923 O O . ARG A 1 250 ? -16.171 -1.847 7.515 1.00 90.25 250 ARG A O 1
ATOM 1930 N N . ASP A 1 251 ? -16.018 -2.767 5.483 1.00 90.75 251 ASP A N 1
ATOM 1931 C CA . ASP A 1 251 ? -17.440 -2.667 5.170 1.00 90.75 251 ASP A CA 1
ATOM 1932 C C . ASP A 1 251 ? -18.271 -3.615 6.059 1.00 90.75 251 ASP A C 1
ATOM 1934 O O . ASP A 1 251 ? -19.351 -3.250 6.523 1.00 90.75 251 ASP A O 1
ATOM 1938 N N . SER A 1 252 ? -17.721 -4.780 6.425 1.00 89.38 252 SER A N 1
ATOM 1939 C CA . SER A 1 252 ? -18.301 -5.659 7.454 1.00 89.38 252 SER A CA 1
ATOM 1940 C C . SER A 1 252 ? -18.382 -4.970 8.818 1.00 89.38 252 SER A C 1
ATOM 1942 O O . SER A 1 252 ? -19.381 -5.108 9.525 1.00 89.38 252 SER A O 1
ATOM 1944 N N . LYS A 1 253 ? -17.354 -4.195 9.188 1.00 88.94 253 LYS A N 1
ATOM 1945 C CA . LYS A 1 253 ? -17.347 -3.414 10.430 1.00 88.94 253 LYS A CA 1
ATOM 1946 C C . LYS A 1 253 ? -18.368 -2.277 10.391 1.00 88.94 253 LYS A C 1
ATOM 1948 O O . LYS A 1 253 ? -19.086 -2.086 11.368 1.00 88.94 253 LYS A O 1
ATOM 1953 N N . TYR A 1 254 ? -18.491 -1.579 9.262 1.00 89.56 254 TYR A N 1
ATOM 1954 C CA . TYR A 1 254 ? -19.549 -0.586 9.071 1.00 89.56 254 TYR A CA 1
ATOM 1955 C C . TYR A 1 254 ? -20.937 -1.200 9.221 1.00 89.56 254 TYR A C 1
ATOM 1957 O O . TYR A 1 254 ? -21.756 -0.646 9.947 1.00 89.56 254 TYR A O 1
ATOM 1965 N N . GLY A 1 255 ? -21.171 -2.372 8.623 1.00 89.75 255 GLY A N 1
ATOM 1966 C CA . GLY A 1 255 ? -22.414 -3.126 8.779 1.00 89.75 255 GLY A CA 1
ATOM 1967 C C . GLY A 1 255 ? -22.776 -3.401 10.241 1.00 89.75 255 GLY A C 1
ATOM 1968 O O . GLY A 1 255 ? -23.935 -3.253 10.619 1.00 89.75 255 GLY A O 1
ATOM 1969 N N . GLN A 1 256 ? -21.784 -3.718 11.083 1.00 89.12 256 GLN A N 1
ATOM 1970 C CA . GLN A 1 256 ? -21.993 -3.886 12.527 1.00 89.12 256 GLN A CA 1
ATOM 1971 C C . GLN A 1 256 ? -22.410 -2.578 13.212 1.00 89.12 256 GLN A C 1
ATOM 1973 O O . GLN A 1 256 ? -23.326 -2.598 14.029 1.00 89.12 256 GLN A O 1
ATOM 1978 N N . TYR A 1 257 ? -21.790 -1.444 12.867 1.00 89.56 257 TYR A N 1
ATOM 1979 C CA . TYR A 1 257 ? -22.124 -0.143 13.466 1.00 89.56 257 TYR A CA 1
ATOM 1980 C C . TYR A 1 257 ? -23.549 0.323 13.159 1.00 89.56 257 TYR A C 1
ATOM 1982 O O . TYR A 1 257 ? -24.176 0.970 13.995 1.00 89.56 257 TYR A O 1
ATOM 1990 N N . ILE A 1 258 ? -24.078 -0.036 11.988 1.00 91.12 258 ILE A N 1
ATOM 1991 C CA . ILE A 1 258 ? -25.468 0.251 11.595 1.00 91.12 258 ILE A CA 1
ATOM 1992 C C . ILE A 1 258 ? -26.434 -0.900 11.908 1.00 91.12 258 ILE A C 1
ATOM 1994 O O . ILE A 1 258 ? -27.601 -0.847 11.532 1.00 91.12 258 ILE A O 1
ATOM 1998 N N . HIS A 1 259 ? -25.966 -1.928 12.621 1.00 90.75 259 HIS A N 1
ATOM 1999 C CA . HIS A 1 259 ? -26.748 -3.089 13.052 1.00 90.75 259 HIS A CA 1
ATOM 2000 C C . HIS A 1 259 ? -27.415 -3.876 11.909 1.00 90.75 259 HIS A C 1
ATOM 2002 O O . HIS A 1 259 ? -28.518 -4.412 12.069 1.00 90.75 259 HIS A O 1
ATOM 2008 N N . LEU A 1 260 ? -26.745 -3.970 10.757 1.00 90.25 260 LEU A N 1
ATOM 2009 C CA . LEU A 1 260 ? -27.183 -4.803 9.640 1.00 90.25 260 LEU A CA 1
ATOM 2010 C C . LEU A 1 260 ? -26.760 -6.269 9.831 1.00 90.25 260 LEU A C 1
ATOM 2012 O O . LEU A 1 260 ? -25.671 -6.546 10.343 1.00 90.25 260 LEU A O 1
ATOM 2016 N N . PRO A 1 261 ? -27.576 -7.232 9.366 1.00 89.94 261 PRO A N 1
ATOM 2017 C CA . PRO A 1 261 ? -27.170 -8.630 9.314 1.00 89.94 261 PRO A CA 1
ATOM 2018 C C . PRO A 1 261 ? -25.980 -8.805 8.362 1.00 89.94 261 PRO A C 1
ATOM 2020 O O . PRO A 1 261 ? -25.992 -8.312 7.231 1.00 89.94 261 PRO A O 1
ATOM 2023 N N . GLN A 1 262 ? -24.975 -9.574 8.790 1.00 88.31 262 GLN A N 1
ATOM 2024 C CA . GLN A 1 262 ? -23.731 -9.775 8.036 1.00 88.31 262 GLN A CA 1
ATOM 2025 C C . GLN A 1 262 ? -23.972 -10.322 6.618 1.00 88.31 262 GLN A C 1
ATOM 2027 O O . GLN A 1 262 ? -23.271 -9.935 5.687 1.00 88.31 262 GLN A O 1
ATOM 2032 N N . ASN A 1 263 ? -24.993 -11.164 6.426 1.00 90.12 263 ASN A N 1
ATOM 2033 C CA . ASN A 1 263 ? -25.338 -11.727 5.115 1.00 90.12 263 ASN A CA 1
ATOM 2034 C C . ASN A 1 263 ? -25.661 -10.642 4.082 1.00 90.12 263 ASN A C 1
ATOM 2036 O O . ASN A 1 263 ? -25.165 -10.703 2.962 1.00 90.12 263 ASN A O 1
ATOM 2040 N N . LEU A 1 264 ? -26.450 -9.630 4.462 1.00 91.00 264 LEU A N 1
ATOM 2041 C CA . LEU A 1 264 ? -26.813 -8.542 3.549 1.00 91.00 264 LEU A CA 1
ATOM 2042 C C . LEU A 1 264 ? -25.598 -7.696 3.176 1.00 91.00 264 LEU A C 1
ATOM 2044 O O . LEU A 1 264 ? -25.504 -7.242 2.041 1.00 91.00 264 LEU A O 1
ATOM 2048 N N . VAL A 1 265 ? -24.658 -7.528 4.108 1.00 92.38 265 VAL A N 1
ATOM 2049 C CA . VAL A 1 265 ? -23.403 -6.811 3.859 1.00 92.38 265 VAL A CA 1
ATOM 2050 C C . VAL A 1 265 ? -22.534 -7.569 2.853 1.00 92.38 265 VAL A C 1
ATOM 2052 O O . VAL A 1 265 ? -21.994 -6.967 1.932 1.00 92.38 265 VAL A O 1
ATOM 2055 N N . VAL A 1 266 ? -22.433 -8.895 2.972 1.00 91.56 266 VAL A N 1
ATOM 2056 C CA . VAL A 1 266 ? -21.686 -9.716 2.003 1.00 91.56 266 VAL A CA 1
ATOM 2057 C C . VAL A 1 266 ? -22.364 -9.697 0.629 1.00 91.56 266 VAL A C 1
ATOM 2059 O O . VAL A 1 266 ? -21.688 -9.523 -0.383 1.00 91.56 266 VAL A O 1
ATOM 2062 N N . TYR A 1 267 ? -23.693 -9.823 0.562 1.00 91.62 267 TYR A N 1
ATOM 2063 C CA . TYR A 1 267 ? -24.412 -9.782 -0.715 1.00 91.62 267 TYR A CA 1
ATOM 2064 C C . TYR A 1 267 ? -24.310 -8.422 -1.409 1.00 91.62 267 TYR A C 1
ATOM 2066 O O . TYR A 1 267 ? -24.069 -8.379 -2.616 1.00 91.62 267 TYR A O 1
ATOM 2074 N N . SER A 1 268 ? -24.427 -7.316 -0.668 1.00 92.25 268 SER A N 1
ATOM 2075 C CA . SER A 1 268 ? -24.285 -5.976 -1.246 1.00 92.25 268 SER A CA 1
ATOM 2076 C C . SER A 1 268 ? -22.873 -5.732 -1.779 1.00 92.25 268 SER A C 1
ATOM 2078 O O . SER A 1 268 ? -22.724 -5.157 -2.856 1.00 92.25 268 SER A O 1
ATOM 2080 N N . GLN A 1 269 ? -21.842 -6.239 -1.095 1.00 90.75 269 GLN A N 1
ATOM 2081 C CA . GLN A 1 269 ? -20.462 -6.204 -1.583 1.00 90.75 269 GLN A CA 1
ATOM 2082 C C . GLN A 1 269 ? -20.289 -7.015 -2.868 1.00 90.75 269 GLN A C 1
ATOM 2084 O O . GLN A 1 269 ? -19.710 -6.511 -3.824 1.00 90.75 269 GLN A O 1
ATOM 2089 N N . LEU A 1 270 ? -20.808 -8.246 -2.927 1.00 90.31 270 LEU A N 1
ATOM 2090 C CA . LEU A 1 270 ? -20.709 -9.087 -4.125 1.00 90.31 270 LEU A CA 1
ATOM 2091 C C . LEU A 1 270 ? -21.404 -8.442 -5.330 1.00 90.31 270 LEU A C 1
ATOM 2093 O O . LEU A 1 270 ? -20.833 -8.3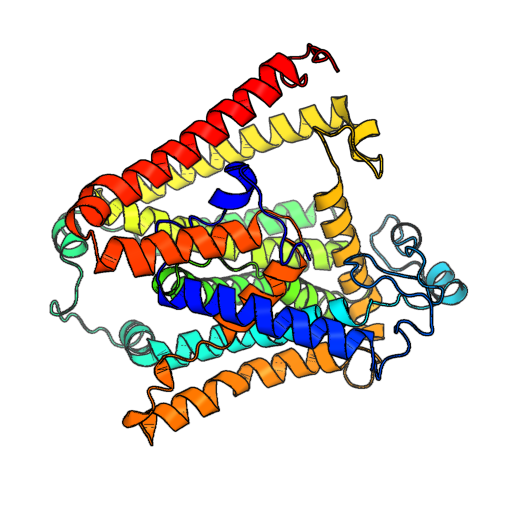92 -6.422 1.00 90.31 270 LEU A O 1
ATOM 2097 N N . MET A 1 271 ? -22.605 -7.894 -5.130 1.00 92.62 271 MET A N 1
ATOM 2098 C CA . MET A 1 271 ? -23.332 -7.165 -6.171 1.00 92.62 271 MET A CA 1
ATOM 2099 C C . MET A 1 271 ? -22.576 -5.905 -6.605 1.00 92.62 271 MET A C 1
ATOM 2101 O O . MET A 1 271 ? -22.350 -5.709 -7.799 1.00 92.62 271 MET A O 1
ATOM 2105 N N . GLY A 1 272 ? -22.129 -5.087 -5.649 1.00 91.44 272 GLY A N 1
ATOM 2106 C CA . GLY A 1 272 ? -21.383 -3.857 -5.914 1.00 91.44 272 GLY A CA 1
ATOM 2107 C C . GLY A 1 272 ? -20.062 -4.109 -6.643 1.00 91.44 272 GLY A C 1
ATOM 2108 O O . GLY A 1 272 ? -19.761 -3.422 -7.615 1.00 91.44 272 GLY A O 1
ATOM 2109 N N . CYS A 1 273 ? -19.305 -5.136 -6.249 1.00 89.38 273 CYS A N 1
ATOM 2110 C CA . CYS A 1 273 ? -18.080 -5.543 -6.937 1.00 89.38 273 CYS A CA 1
ATOM 2111 C C . CYS A 1 273 ? -18.357 -6.026 -8.367 1.00 89.38 273 CYS A C 1
ATOM 2113 O O . CYS A 1 273 ? -17.601 -5.693 -9.281 1.00 89.38 273 CYS A O 1
ATOM 2115 N N . THR A 1 274 ? -19.439 -6.775 -8.587 1.00 89.56 274 THR A N 1
ATOM 2116 C CA . THR A 1 274 ? -19.801 -7.275 -9.924 1.00 89.56 274 THR A CA 1
ATOM 2117 C C . THR A 1 274 ? -20.201 -6.128 -10.852 1.00 89.56 274 THR A C 1
ATOM 2119 O O . THR A 1 274 ? -19.637 -5.979 -11.932 1.00 89.56 274 THR A O 1
ATOM 2122 N N . VAL A 1 275 ? -21.111 -5.256 -10.414 1.00 93.56 275 VAL A N 1
ATOM 2123 C CA . VAL A 1 275 ? -21.546 -4.095 -11.208 1.00 93.56 275 VAL A CA 1
ATOM 2124 C C . VAL A 1 275 ? -20.391 -3.115 -11.424 1.00 93.56 275 VAL A C 1
ATOM 2126 O O . VAL A 1 275 ? -20.156 -2.676 -12.548 1.00 93.56 275 VAL A O 1
ATOM 2129 N N . GLY A 1 276 ? -19.630 -2.808 -10.370 1.00 90.56 276 GLY A N 1
ATOM 2130 C CA . GLY A 1 276 ? -18.510 -1.873 -10.428 1.00 90.56 276 GLY A CA 1
ATOM 2131 C C . GLY A 1 276 ? -17.376 -2.354 -11.331 1.00 90.56 276 GLY A C 1
ATOM 2132 O O . GLY A 1 276 ? -16.819 -1.551 -12.076 1.00 90.56 276 GLY A O 1
ATOM 2133 N N . SER A 1 277 ? -17.059 -3.652 -11.331 1.00 89.44 277 SER A N 1
ATOM 2134 C CA . SER A 1 277 ? -16.039 -4.214 -12.229 1.00 89.44 277 SER A CA 1
ATOM 2135 C C . SER A 1 277 ? -16.478 -4.178 -13.695 1.00 89.44 277 SER A C 1
ATOM 2137 O O . SER A 1 277 ? -15.702 -3.737 -14.541 1.00 89.44 277 SER A O 1
ATOM 2139 N N . LEU A 1 278 ? -17.730 -4.536 -14.001 1.00 91.25 278 LEU A N 1
ATOM 2140 C CA . LEU A 1 278 ? -18.277 -4.456 -15.361 1.00 91.25 278 LEU A CA 1
ATOM 2141 C C . LEU A 1 278 ? -18.341 -3.013 -15.877 1.00 91.25 278 LEU A C 1
ATOM 2143 O O . LEU A 1 278 ? -17.890 -2.739 -16.989 1.00 91.25 278 LEU A O 1
ATOM 2147 N N . ALA A 1 279 ? -18.838 -2.077 -15.064 1.00 90.31 279 ALA A N 1
ATOM 2148 C CA . ALA A 1 279 ? -18.871 -0.659 -15.418 1.00 90.31 279 ALA A CA 1
ATOM 2149 C C . ALA A 1 279 ? -17.455 -0.112 -15.656 1.00 90.31 279 ALA A C 1
ATOM 2151 O O . ALA A 1 279 ? -17.207 0.567 -16.654 1.00 90.31 279 ALA A O 1
ATOM 2152 N N . SER A 1 280 ? -16.505 -0.474 -14.787 1.00 88.44 280 SER A N 1
ATOM 2153 C CA . SER A 1 280 ? -15.101 -0.071 -14.922 1.00 88.44 280 SER A CA 1
ATOM 2154 C C . SER A 1 280 ? -14.479 -0.591 -16.222 1.00 88.44 280 SER A C 1
ATOM 2156 O O . SER A 1 280 ? -13.759 0.150 -16.886 1.00 88.44 280 SER A O 1
ATOM 2158 N N . LEU A 1 281 ? -14.791 -1.826 -16.640 1.00 88.69 281 LEU A N 1
ATOM 2159 C CA . LEU A 1 281 ? -14.334 -2.376 -17.923 1.00 88.69 281 LEU A CA 1
ATOM 2160 C C . LEU A 1 281 ? -14.879 -1.591 -19.122 1.00 88.69 281 LEU A C 1
ATOM 2162 O O . LEU A 1 281 ? -14.131 -1.314 -20.061 1.00 88.69 281 LEU A O 1
ATOM 2166 N N . VAL A 1 282 ? -16.158 -1.207 -19.093 1.00 88.94 282 VAL A N 1
ATOM 2167 C CA . VAL A 1 282 ? -16.775 -0.395 -20.155 1.00 88.94 282 VAL A CA 1
ATOM 2168 C C . VAL A 1 282 ? -16.098 0.973 -20.254 1.00 88.94 282 VAL A C 1
ATOM 2170 O O . VAL A 1 282 ? -15.710 1.388 -21.348 1.00 88.94 282 VAL A O 1
ATOM 2173 N N . VAL A 1 283 ? -15.898 1.645 -19.117 1.00 84.62 283 VAL A N 1
ATOM 2174 C CA . VAL A 1 283 ? -15.255 2.966 -19.060 1.00 84.62 283 VAL A CA 1
ATOM 2175 C C . VAL A 1 283 ? -13.810 2.894 -19.549 1.00 84.62 283 VAL A C 1
ATOM 2177 O O . VAL A 1 283 ? -13.436 3.644 -20.448 1.00 84.62 283 VAL A O 1
ATOM 2180 N N . VAL A 1 284 ? -13.009 1.952 -19.039 1.00 85.94 284 VAL A N 1
ATOM 2181 C CA . VAL A 1 284 ? -11.603 1.794 -19.448 1.00 85.94 284 VAL A CA 1
ATOM 2182 C C . VAL A 1 284 ? -11.492 1.491 -20.941 1.00 85.94 284 VAL A C 1
ATOM 2184 O O . VAL A 1 284 ? -10.661 2.088 -21.623 1.00 85.94 284 VAL A O 1
ATOM 2187 N N . LYS A 1 285 ? -12.351 0.620 -21.487 1.00 87.06 285 LYS A N 1
ATOM 2188 C CA . LYS A 1 285 ? -12.355 0.310 -22.924 1.00 87.06 285 LYS A CA 1
ATOM 2189 C C . LYS A 1 285 ? -12.705 1.532 -23.779 1.00 87.06 285 LYS A C 1
ATOM 2191 O O . LYS A 1 285 ? -12.130 1.699 -24.851 1.00 87.06 285 LYS A O 1
ATOM 2196 N N . SER A 1 286 ? -13.618 2.381 -23.308 1.00 82.69 286 SER A N 1
ATOM 2197 C CA . SER A 1 286 ? -13.979 3.635 -23.980 1.00 82.69 286 SER A CA 1
ATOM 2198 C C . SER A 1 286 ? -12.815 4.633 -23.983 1.00 82.69 286 SER A C 1
ATOM 2200 O O . SER A 1 286 ? -12.423 5.116 -25.044 1.00 82.69 286 SER A O 1
ATOM 2202 N N . ILE A 1 287 ? -12.190 4.864 -22.821 1.00 82.38 287 ILE A N 1
ATOM 2203 C CA . ILE A 1 287 ? -11.039 5.773 -22.683 1.00 82.38 287 ILE A CA 1
ATOM 2204 C C . ILE A 1 287 ? -9.874 5.298 -23.561 1.00 82.38 287 ILE A C 1
ATOM 2206 O O . ILE A 1 287 ? -9.297 6.088 -24.300 1.00 82.38 287 ILE A O 1
ATOM 2210 N N . LEU A 1 288 ? -9.564 3.997 -23.555 1.00 85.12 288 LEU A N 1
ATOM 2211 C CA . LEU A 1 288 ? -8.502 3.433 -24.395 1.00 85.12 288 LEU A CA 1
ATOM 2212 C C . LEU A 1 288 ? -8.775 3.565 -25.896 1.00 85.12 288 LEU A C 1
ATOM 2214 O O . LEU A 1 288 ? -7.826 3.588 -26.676 1.00 85.12 288 LEU A O 1
ATOM 2218 N N . LYS A 1 289 ? -10.044 3.609 -26.316 1.00 84.19 289 LYS A N 1
ATOM 2219 C CA . LYS A 1 289 ? -10.412 3.778 -27.725 1.00 84.19 289 LYS A CA 1
ATOM 2220 C C . LYS A 1 289 ? -10.285 5.235 -28.171 1.00 84.19 289 LYS A C 1
ATOM 2222 O O . LYS A 1 289 ? -9.812 5.469 -29.277 1.00 84.19 289 LYS A O 1
ATOM 2227 N N . ASN A 1 290 ? -10.706 6.178 -27.331 1.00 80.38 290 ASN A N 1
ATOM 2228 C CA . ASN A 1 290 ? -10.819 7.589 -27.706 1.00 80.38 290 ASN A CA 1
ATOM 2229 C C . ASN A 1 290 ? -9.542 8.390 -27.404 1.00 80.38 290 ASN A C 1
ATOM 2231 O O . ASN A 1 290 ? -9.141 9.209 -28.216 1.00 80.38 290 ASN A O 1
ATOM 2235 N N . GLU A 1 291 ? -8.862 8.104 -26.290 1.00 81.19 291 GLU A N 1
ATOM 2236 C CA . GLU A 1 291 ? -7.748 8.917 -25.769 1.00 81.19 291 GLU A CA 1
ATOM 2237 C C . GLU A 1 291 ? -6.396 8.192 -25.836 1.00 81.19 291 GLU A C 1
ATOM 2239 O O . GLU A 1 291 ? -5.468 8.470 -25.074 1.00 81.19 291 GLU A O 1
ATOM 2244 N N . ARG A 1 292 ? -6.253 7.215 -26.742 1.00 79.75 292 ARG A N 1
ATOM 2245 C CA . ARG A 1 292 ? -5.044 6.378 -26.822 1.00 79.75 292 ARG A CA 1
ATOM 2246 C C . ARG A 1 292 ? -3.771 7.197 -27.023 1.00 79.75 292 ARG A C 1
ATOM 2248 O O . ARG A 1 292 ? -2.752 6.893 -26.408 1.00 79.75 292 ARG A O 1
ATOM 2255 N N . GLU A 1 293 ? -3.819 8.199 -27.893 1.00 80.06 293 GLU A N 1
ATOM 2256 C CA . GLU A 1 293 ? -2.654 9.026 -28.220 1.00 80.06 293 GLU A CA 1
ATOM 2257 C C . GLU A 1 293 ? -2.221 9.880 -27.024 1.00 80.06 293 GLU A C 1
ATOM 2259 O O . GLU A 1 293 ? -1.037 9.916 -26.684 1.00 8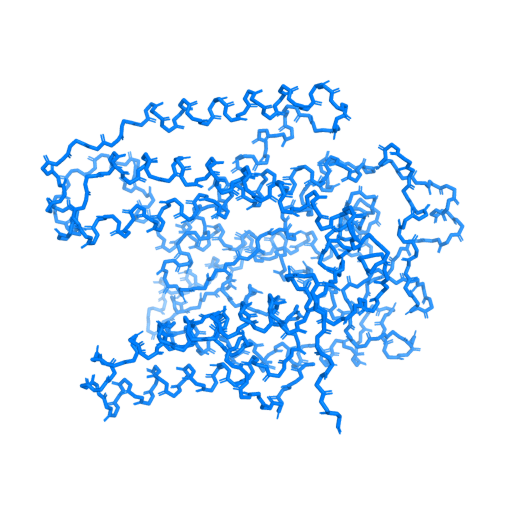0.06 293 GLU A O 1
ATOM 2264 N N . VAL A 1 294 ? -3.187 10.461 -26.308 1.00 79.06 294 VAL A N 1
ATOM 2265 C CA . VAL A 1 294 ? -2.949 11.233 -25.082 1.00 79.06 294 VAL A CA 1
ATOM 2266 C C . VAL A 1 294 ? -2.366 10.346 -23.985 1.00 79.06 294 VAL A C 1
ATOM 2268 O O . VAL A 1 294 ? -1.376 10.716 -23.356 1.00 79.06 294 VAL A O 1
ATOM 2271 N N . LEU A 1 295 ? -2.902 9.138 -23.795 1.00 78.31 295 LEU A N 1
ATOM 2272 C CA . LEU A 1 295 ? -2.387 8.184 -22.808 1.00 78.31 295 LEU A CA 1
ATOM 2273 C C . LEU A 1 295 ? -0.956 7.707 -23.100 1.00 78.31 295 LEU A C 1
ATOM 2275 O O . LEU A 1 295 ? -0.234 7.338 -22.173 1.00 78.31 295 LEU A O 1
ATOM 2279 N N . LEU A 1 296 ? -0.548 7.680 -24.372 1.00 75.75 296 LEU A N 1
ATOM 2280 C CA . LEU A 1 296 ? 0.814 7.327 -24.779 1.00 75.75 296 LEU A CA 1
ATOM 2281 C C . LEU A 1 296 ? 1.794 8.497 -24.649 1.00 75.75 296 LEU A C 1
ATOM 2283 O O . LEU A 1 296 ? 3.004 8.262 -24.578 1.00 75.75 296 LEU A O 1
ATOM 2287 N N . SER A 1 297 ? 1.288 9.730 -24.619 1.00 74.31 297 SER A N 1
ATOM 2288 C CA . SER A 1 297 ? 2.111 10.923 -24.473 1.00 74.31 297 SER A CA 1
ATOM 2289 C C . SER A 1 297 ? 2.755 10.981 -23.073 1.00 74.31 297 SER A C 1
ATOM 2291 O O . SER A 1 297 ? 2.092 10.697 -22.071 1.00 74.31 297 SER A O 1
ATOM 2293 N N . PRO A 1 298 ? 4.042 11.364 -22.956 1.00 66.69 298 PRO A N 1
ATOM 2294 C CA . PRO A 1 298 ? 4.699 11.506 -21.654 1.00 66.69 298 PRO A CA 1
ATOM 2295 C C . PRO A 1 298 ? 4.078 12.586 -20.757 1.00 66.69 298 PRO A C 1
ATOM 2297 O O . PRO A 1 298 ? 4.187 12.506 -19.535 1.00 66.69 298 PRO A O 1
ATOM 2300 N N . SER A 1 299 ? 3.460 13.598 -21.365 1.00 63.78 299 SER A N 1
ATOM 2301 C CA . SER A 1 299 ? 2.945 14.791 -20.687 1.00 63.78 299 SER A CA 1
ATOM 2302 C C . SER A 1 299 ? 1.454 14.698 -20.347 1.00 63.78 299 SER A C 1
ATOM 2304 O O . SER A 1 299 ? 0.998 15.407 -19.453 1.00 63.78 299 SER A O 1
ATOM 2306 N N . GLY A 1 300 ? 0.700 13.817 -21.016 1.00 68.62 300 GLY A N 1
ATOM 2307 C CA . GLY A 1 300 ? -0.764 13.846 -20.987 1.00 68.62 300 GLY A CA 1
ATOM 2308 C C . GLY A 1 300 ? -1.326 15.153 -21.558 1.00 68.62 300 GLY A C 1
ATOM 2309 O O . GLY A 1 300 ? -0.595 15.971 -22.118 1.00 68.62 300 GLY A O 1
ATOM 2310 N N . ASP A 1 301 ? -2.629 15.368 -21.387 1.00 68.56 301 ASP A N 1
ATOM 2311 C CA . ASP A 1 301 ? -3.323 16.609 -21.774 1.00 68.56 301 ASP A CA 1
ATOM 2312 C C . ASP A 1 301 ? -3.804 17.437 -20.562 1.00 68.56 301 ASP A C 1
ATOM 2314 O O . ASP A 1 301 ? -4.586 18.380 -20.707 1.00 68.56 301 ASP A O 1
ATOM 2318 N N . GLY A 1 302 ? -3.348 17.064 -19.360 1.00 65.56 302 GLY A N 1
ATOM 2319 C CA . GLY A 1 302 ? -3.767 17.635 -18.077 1.00 65.56 302 GLY A CA 1
ATOM 2320 C C . GLY A 1 302 ? -5.017 16.988 -17.464 1.00 65.56 302 GLY A C 1
ATOM 2321 O O . GLY A 1 302 ? -5.250 17.180 -16.274 1.00 65.56 302 GLY A O 1
ATOM 2322 N N . VAL A 1 303 ? -5.776 16.194 -18.229 1.00 66.81 303 VAL A N 1
ATOM 2323 C CA . VAL A 1 303 ? -6.997 15.497 -17.778 1.00 66.81 303 VAL A CA 1
ATOM 2324 C C . VAL A 1 303 ? -6.760 13.990 -17.745 1.00 66.81 303 VAL A C 1
ATOM 2326 O O . VAL A 1 303 ? -6.990 13.329 -16.732 1.00 66.81 303 VAL A O 1
ATOM 2329 N N . PHE A 1 304 ? -6.232 13.448 -18.839 1.00 70.38 304 PHE A N 1
ATOM 2330 C CA . PHE A 1 304 ? -5.847 12.056 -18.977 1.00 70.38 304 PHE A CA 1
ATOM 2331 C C . PHE A 1 304 ? -4.327 11.922 -18.963 1.00 70.38 304 PHE A C 1
ATOM 2333 O O . PHE A 1 304 ? -3.586 12.649 -19.627 1.00 70.38 304 PHE A O 1
ATOM 2340 N N . SER A 1 305 ? -3.845 10.946 -18.196 1.00 75.25 305 SER A N 1
ATOM 2341 C CA . SER A 1 305 ? -2.427 10.613 -18.136 1.00 75.25 305 SER A CA 1
ATOM 2342 C C . SER A 1 305 ? -2.232 9.109 -18.006 1.00 75.25 305 SER A C 1
ATOM 2344 O O . SER A 1 305 ? -2.809 8.459 -17.134 1.00 75.25 305 SER A O 1
ATOM 2346 N N . GLY A 1 306 ? -1.362 8.556 -18.852 1.00 71.38 306 GLY A N 1
ATOM 2347 C CA . GLY A 1 306 ? -0.904 7.173 -18.745 1.00 71.38 306 GLY A CA 1
ATOM 2348 C C . GLY A 1 306 ? 0.162 6.954 -17.667 1.00 71.38 306 GLY A C 1
ATOM 2349 O O . GLY A 1 306 ? 0.668 5.838 -17.548 1.00 71.38 306 GLY A O 1
ATOM 2350 N N . ALA A 1 307 ? 0.528 7.981 -16.888 1.00 71.06 307 ALA A N 1
ATOM 2351 C CA . ALA A 1 307 ? 1.683 7.954 -15.990 1.00 71.06 307 ALA A CA 1
ATOM 2352 C C . ALA A 1 307 ? 1.642 6.814 -14.959 1.00 71.06 307 ALA A C 1
ATOM 2354 O O . ALA A 1 307 ? 2.645 6.126 -14.780 1.00 71.06 307 ALA A O 1
ATOM 2355 N N . GLU A 1 308 ? 0.496 6.551 -14.324 1.00 74.06 308 GLU A N 1
ATOM 2356 C CA . GLU A 1 308 ? 0.368 5.460 -13.342 1.00 74.06 308 GLU A CA 1
ATOM 2357 C C . GLU A 1 308 ? 0.528 4.075 -13.985 1.00 74.06 308 GLU A C 1
ATOM 2359 O O . GLU A 1 308 ? 1.219 3.209 -13.439 1.00 74.06 308 GLU A O 1
ATOM 2364 N N . ILE A 1 309 ? -0.051 3.866 -15.174 1.00 76.38 309 ILE A N 1
ATOM 2365 C CA . ILE A 1 309 ? 0.069 2.605 -15.923 1.00 76.38 309 ILE A CA 1
ATOM 2366 C C . ILE A 1 309 ? 1.514 2.422 -16.398 1.00 76.38 309 ILE A C 1
ATOM 2368 O O . ILE A 1 309 ? 2.087 1.346 -16.224 1.00 76.38 309 ILE A O 1
ATOM 2372 N N . ALA A 1 310 ? 2.138 3.478 -16.923 1.00 74.06 310 ALA A N 1
ATOM 2373 C CA . ALA A 1 310 ? 3.540 3.471 -17.322 1.00 74.06 310 ALA A CA 1
ATOM 2374 C C . ALA A 1 310 ? 4.469 3.208 -16.125 1.00 74.06 310 ALA A C 1
ATOM 2376 O O . ALA A 1 310 ? 5.398 2.411 -16.233 1.00 74.06 310 ALA A O 1
ATOM 2377 N N . ALA A 1 311 ? 4.195 3.798 -14.959 1.00 75.88 311 ALA A N 1
ATOM 2378 C CA . ALA A 1 311 ? 4.947 3.561 -13.730 1.00 75.88 311 ALA A CA 1
ATOM 2379 C C . ALA A 1 311 ? 4.742 2.138 -13.190 1.00 75.88 311 ALA A C 1
ATOM 2381 O O . ALA A 1 311 ? 5.666 1.543 -12.631 1.00 75.88 311 ALA A O 1
ATOM 2382 N N . PHE A 1 312 ? 3.543 1.567 -13.325 1.00 78.06 312 PHE A N 1
ATOM 2383 C CA . PHE A 1 312 ? 3.285 0.164 -12.996 1.00 78.06 312 PHE A CA 1
ATOM 2384 C C . PHE A 1 312 ? 4.034 -0.780 -13.943 1.00 78.06 312 PHE A C 1
ATOM 2386 O O . PHE A 1 312 ? 4.684 -1.720 -13.476 1.00 78.06 312 PHE A O 1
ATOM 2393 N N . GLN A 1 313 ? 4.015 -0.498 -15.249 1.00 77.12 313 GLN A N 1
ATOM 2394 C CA . GLN A 1 313 ? 4.764 -1.253 -16.250 1.00 77.12 313 GLN A CA 1
ATOM 2395 C C . GLN A 1 313 ? 6.265 -1.174 -15.970 1.00 77.12 313 GLN A C 1
ATOM 2397 O O . GLN A 1 313 ? 6.889 -2.215 -15.807 1.00 77.12 313 GLN A O 1
ATOM 2402 N N . ALA A 1 314 ? 6.830 0.029 -15.822 1.00 77.88 314 ALA A N 1
ATOM 2403 C CA . ALA A 1 314 ? 8.250 0.246 -15.549 1.00 77.88 314 ALA A CA 1
ATOM 2404 C C . ALA A 1 314 ? 8.718 -0.527 -14.309 1.00 77.88 314 ALA A C 1
ATOM 2406 O O . ALA A 1 314 ? 9.694 -1.267 -14.391 1.00 77.88 314 ALA A O 1
ATOM 2407 N N . ARG A 1 315 ? 7.978 -0.453 -13.192 1.00 79.50 315 ARG A N 1
ATOM 2408 C CA . ARG A 1 315 ? 8.275 -1.248 -11.987 1.00 79.50 315 ARG A CA 1
ATOM 2409 C C . ARG A 1 315 ? 8.223 -2.751 -12.253 1.00 79.50 315 ARG A C 1
ATOM 2411 O O . ARG A 1 315 ? 9.067 -3.488 -11.753 1.00 79.50 315 ARG A O 1
ATOM 2418 N N . SER A 1 316 ? 7.263 -3.201 -13.055 1.00 80.50 316 SER A N 1
ATOM 2419 C CA . SER A 1 316 ? 7.145 -4.613 -13.426 1.00 80.50 316 SER A CA 1
ATOM 2420 C C . SER A 1 316 ? 8.314 -5.078 -14.282 1.00 80.50 316 SER A C 1
ATOM 2422 O O . SER A 1 316 ? 8.781 -6.194 -14.090 1.00 80.50 316 SER A O 1
ATOM 2424 N N . VAL A 1 317 ? 8.843 -4.225 -15.163 1.00 81.56 317 VAL A N 1
ATOM 2425 C CA . VAL A 1 317 ? 10.077 -4.509 -15.909 1.00 81.56 317 VAL A CA 1
ATOM 2426 C C . VAL A 1 317 ? 11.265 -4.615 -14.958 1.00 81.56 317 VAL A C 1
ATOM 2428 O O . VAL A 1 317 ? 12.006 -5.596 -15.012 1.00 81.56 317 VAL A O 1
ATOM 2431 N N . SER A 1 318 ? 11.413 -3.640 -14.051 1.00 81.25 318 SER A N 1
ATOM 2432 C CA . SER A 1 318 ? 12.486 -3.602 -13.050 1.00 81.25 318 SER A CA 1
ATOM 2433 C C . SER A 1 318 ? 12.571 -4.908 -12.268 1.00 81.25 318 SER A C 1
ATOM 2435 O O . SER A 1 318 ? 13.636 -5.508 -12.148 1.00 81.25 318 SER A O 1
ATOM 2437 N N . TRP A 1 319 ? 11.430 -5.365 -11.753 1.00 82.19 319 TRP A N 1
ATOM 2438 C CA . TRP A 1 319 ? 11.355 -6.562 -10.925 1.00 82.19 319 TRP A CA 1
ATOM 2439 C C . TRP A 1 319 ? 11.291 -7.852 -11.736 1.00 82.19 319 TRP A C 1
ATOM 2441 O O . TRP A 1 319 ? 11.907 -8.831 -11.346 1.00 82.19 319 TRP A O 1
ATOM 2451 N N . GLY A 1 320 ? 10.582 -7.888 -12.858 1.00 82.31 320 GLY A N 1
ATOM 2452 C CA . GLY A 1 320 ? 10.441 -9.098 -13.668 1.00 82.31 320 GLY A CA 1
ATOM 2453 C C . GLY A 1 320 ? 11.744 -9.506 -14.354 1.00 82.31 320 GLY A C 1
ATOM 2454 O O . GLY A 1 320 ? 12.131 -10.669 -14.300 1.00 82.31 320 GLY A O 1
ATOM 2455 N N . ILE A 1 321 ? 12.454 -8.553 -14.967 1.00 83.62 321 ILE A N 1
ATOM 2456 C CA . ILE A 1 321 ? 13.669 -8.837 -15.750 1.00 83.62 321 ILE A CA 1
ATOM 2457 C C . ILE A 1 321 ? 14.922 -8.755 -14.891 1.00 83.62 321 ILE A C 1
ATOM 2459 O O . ILE A 1 321 ? 15.779 -9.638 -14.945 1.00 83.62 321 ILE A O 1
ATOM 2463 N N . PHE A 1 322 ? 15.046 -7.695 -14.094 1.00 83.62 322 PHE A N 1
ATOM 2464 C CA . PHE A 1 322 ? 16.312 -7.381 -13.445 1.00 83.62 322 PHE A CA 1
ATOM 2465 C C . PHE A 1 322 ? 16.411 -7.870 -11.993 1.00 83.62 322 PHE A C 1
ATOM 2467 O O . PHE A 1 322 ? 17.487 -7.743 -11.409 1.00 83.62 322 PHE A O 1
ATOM 2474 N N . SER A 1 323 ? 15.365 -8.491 -11.416 1.00 80.69 323 SER A N 1
ATOM 2475 C CA . SER A 1 323 ? 15.329 -8.942 -10.006 1.00 80.69 323 SER A CA 1
ATOM 2476 C C . SER A 1 323 ? 16.615 -9.633 -9.552 1.00 80.69 323 SER A C 1
ATOM 2478 O O . SER A 1 323 ? 17.282 -9.183 -8.621 1.00 80.69 323 SER A O 1
ATOM 2480 N N . ARG A 1 324 ? 16.989 -10.723 -10.231 1.00 80.88 324 ARG A N 1
ATOM 2481 C CA . ARG A 1 324 ? 18.151 -11.547 -9.869 1.00 80.88 324 ARG A CA 1
ATOM 2482 C C . ARG A 1 324 ? 19.485 -10.858 -10.145 1.00 80.88 324 ARG A C 1
ATOM 2484 O O . ARG A 1 324 ? 20.450 -11.121 -9.440 1.00 80.88 324 ARG A O 1
ATOM 2491 N N . ARG A 1 325 ? 19.545 -9.980 -11.150 1.00 82.44 325 ARG A N 1
ATOM 2492 C CA . ARG A 1 325 ? 20.778 -9.277 -11.551 1.00 82.44 325 ARG A CA 1
ATOM 2493 C C . ARG A 1 325 ? 21.059 -8.054 -10.689 1.00 82.44 325 ARG A C 1
ATOM 2495 O O . ARG A 1 325 ? 22.206 -7.661 -10.546 1.00 82.44 325 ARG A O 1
ATOM 2502 N N . MET A 1 326 ? 20.018 -7.455 -10.117 1.00 83.00 326 MET A N 1
ATOM 2503 C CA . MET A 1 326 ? 20.130 -6.224 -9.344 1.00 83.00 326 MET A CA 1
ATOM 2504 C C . MET A 1 326 ? 20.035 -6.462 -7.841 1.00 83.00 326 MET A C 1
ATOM 2506 O O . MET A 1 326 ? 20.791 -5.840 -7.106 1.00 83.00 326 MET A O 1
ATOM 2510 N N . PHE A 1 327 ? 19.146 -7.341 -7.374 1.00 83.31 327 PHE A N 1
ATOM 2511 C CA . PHE A 1 327 ? 18.746 -7.377 -5.962 1.00 83.31 327 PHE A CA 1
ATOM 2512 C C . PHE A 1 327 ? 19.124 -8.657 -5.217 1.00 83.31 327 PHE A C 1
ATOM 2514 O O . PHE A 1 327 ? 18.972 -8.702 -3.996 1.00 83.31 327 PHE A O 1
ATOM 2521 N N . LEU A 1 328 ? 19.608 -9.699 -5.901 1.00 83.50 328 LEU A N 1
ATOM 2522 C CA . LEU A 1 328 ? 20.066 -10.920 -5.231 1.00 83.50 328 LEU A CA 1
ATOM 2523 C C . LEU A 1 328 ? 21.237 -10.611 -4.275 1.00 83.50 328 LEU A C 1
ATOM 2525 O O . LEU A 1 328 ? 21.954 -9.625 -4.455 1.00 83.50 328 LEU A O 1
ATOM 2529 N N . PHE A 1 329 ? 21.445 -11.443 -3.253 1.00 79.38 329 PHE A N 1
ATOM 2530 C CA . PHE A 1 329 ? 22.567 -11.275 -2.326 1.00 79.38 329 PHE A CA 1
ATOM 2531 C C . PHE A 1 329 ? 23.904 -11.239 -3.086 1.00 79.38 329 PHE A C 1
ATOM 2533 O O . PHE A 1 329 ? 24.142 -12.061 -3.967 1.00 79.38 329 PHE A O 1
ATOM 2540 N N . GLY A 1 330 ? 24.748 -10.251 -2.772 1.00 78.31 330 GLY A N 1
ATOM 2541 C CA . GLY A 1 330 ? 26.018 -10.003 -3.467 1.00 78.31 330 GLY A CA 1
ATOM 2542 C C . GLY A 1 330 ? 25.921 -9.116 -4.715 1.00 78.31 330 GLY A C 1
ATOM 2543 O O . GLY A 1 330 ? 26.951 -8.687 -5.223 1.00 78.31 330 GLY A O 1
ATOM 2544 N N . GLN A 1 331 ? 24.715 -8.789 -5.190 1.00 85.81 331 GLN A N 1
ATOM 2545 C CA . GLN A 1 331 ? 24.528 -7.822 -6.275 1.00 85.81 331 GLN A CA 1
ATOM 2546 C C . GLN A 1 331 ? 24.528 -6.383 -5.761 1.00 85.81 331 GLN A C 1
ATOM 2548 O O . GLN A 1 331 ? 24.397 -6.126 -4.559 1.00 85.81 331 GLN A O 1
ATOM 2553 N N . LYS A 1 332 ? 24.614 -5.439 -6.705 1.00 82.25 332 LYS A N 1
ATOM 2554 C CA . LYS A 1 332 ? 24.611 -3.995 -6.453 1.00 82.25 332 LYS A CA 1
ATOM 2555 C C . LYS A 1 332 ? 23.491 -3.613 -5.463 1.00 82.25 332 LYS A C 1
ATOM 2557 O O . LYS A 1 332 ? 23.763 -3.206 -4.344 1.00 82.25 332 LYS A O 1
ATOM 2562 N N . TYR A 1 333 ? 22.228 -3.882 -5.761 1.00 84.19 333 TYR A N 1
ATOM 2563 C CA . TYR A 1 333 ? 21.100 -3.495 -4.902 1.00 84.19 333 TYR A CA 1
ATOM 2564 C C . TYR A 1 333 ? 20.717 -4.547 -3.840 1.00 84.19 333 TYR A C 1
ATOM 2566 O O . TYR A 1 333 ? 19.556 -4.637 -3.431 1.00 84.19 333 TYR A O 1
ATOM 2574 N N . SER A 1 334 ? 21.681 -5.338 -3.356 1.00 85.50 334 SER A N 1
ATOM 2575 C CA . SER A 1 334 ? 21.447 -6.423 -2.387 1.00 85.50 334 SER A CA 1
ATOM 2576 C C . SER A 1 334 ? 20.888 -5.967 -1.033 1.00 85.50 334 SER A C 1
ATOM 2578 O O . SER A 1 334 ? 20.231 -6.763 -0.355 1.00 85.50 334 SER A O 1
ATOM 2580 N N . ALA A 1 335 ? 21.064 -4.697 -0.638 1.00 86.56 335 ALA A N 1
ATOM 2581 C CA . ALA A 1 335 ? 20.491 -4.187 0.611 1.00 86.56 335 ALA A CA 1
ATOM 2582 C C . ALA A 1 335 ? 18.954 -4.237 0.622 1.00 86.56 335 ALA A C 1
ATOM 2584 O O . ALA A 1 335 ? 18.354 -4.310 1.690 1.00 86.56 335 ALA A O 1
ATOM 2585 N N . VAL A 1 336 ? 18.304 -4.244 -0.548 1.00 86.31 336 VAL A N 1
ATOM 2586 C CA . VAL A 1 336 ? 16.847 -4.413 -0.638 1.00 86.31 336 VAL A CA 1
ATOM 2587 C C . VAL A 1 336 ? 16.429 -5.789 -0.120 1.00 86.31 336 VAL A C 1
ATOM 2589 O O . VAL A 1 336 ? 15.540 -5.886 0.724 1.00 86.31 336 VAL A O 1
ATOM 2592 N N . SER A 1 337 ? 17.123 -6.846 -0.550 1.00 87.38 337 SER A N 1
ATOM 2593 C CA . SER A 1 337 ? 16.876 -8.212 -0.075 1.00 87.38 337 SER A CA 1
ATOM 2594 C C . SER A 1 337 ? 17.223 -8.369 1.405 1.00 87.38 337 SER A C 1
ATOM 2596 O O . SER A 1 337 ? 16.462 -8.980 2.153 1.00 87.38 337 SER A O 1
ATOM 2598 N N . TRP A 1 338 ? 18.312 -7.745 1.870 1.00 87.50 338 TRP A N 1
ATOM 2599 C CA . TRP A 1 338 ? 18.608 -7.660 3.305 1.00 87.50 338 TRP A CA 1
ATOM 2600 C C . TRP A 1 338 ? 17.533 -6.904 4.088 1.00 87.50 338 TRP A C 1
ATOM 2602 O O . TRP A 1 338 ? 17.263 -7.257 5.232 1.00 87.50 338 TRP A O 1
ATOM 2612 N N . GLY A 1 339 ? 16.871 -5.924 3.471 1.00 88.88 339 GLY A N 1
ATOM 2613 C CA . GLY A 1 339 ? 15.738 -5.209 4.048 1.00 88.88 339 GLY A CA 1
ATOM 2614 C C . GLY A 1 339 ? 14.595 -6.140 4.454 1.00 88.88 339 GLY A C 1
ATOM 2615 O O . GLY A 1 339 ? 14.007 -5.940 5.510 1.00 88.88 339 GLY A O 1
ATOM 2616 N N . VAL A 1 340 ? 14.330 -7.205 3.689 1.00 88.31 340 VAL A N 1
ATOM 2617 C CA . VAL A 1 340 ? 13.326 -8.230 4.039 1.00 88.31 340 VAL A CA 1
ATOM 2618 C C . VAL A 1 340 ? 13.679 -8.914 5.362 1.00 88.31 340 VAL A C 1
ATOM 2620 O O . VAL A 1 340 ? 12.822 -9.050 6.237 1.00 88.31 340 VAL A O 1
ATOM 2623 N N . LEU A 1 341 ? 14.944 -9.306 5.536 1.00 89.94 341 LEU A N 1
ATOM 2624 C CA . LEU A 1 341 ? 15.428 -9.938 6.766 1.00 89.94 341 LEU A CA 1
ATOM 2625 C C . LEU A 1 341 ? 15.448 -8.940 7.925 1.00 89.94 341 LEU A C 1
ATOM 2627 O O . LEU A 1 341 ? 14.925 -9.231 8.997 1.00 89.94 341 LEU A O 1
ATOM 2631 N N . ALA A 1 342 ? 15.977 -7.738 7.694 1.00 92.12 342 ALA A N 1
ATOM 2632 C CA . ALA A 1 342 ? 16.011 -6.676 8.688 1.00 92.12 342 ALA A CA 1
ATOM 2633 C C . ALA A 1 342 ? 14.600 -6.345 9.188 1.00 92.12 342 ALA A C 1
ATOM 2635 O O . ALA A 1 342 ? 14.385 -6.284 10.392 1.00 92.12 342 ALA A O 1
ATOM 2636 N N . GLY A 1 343 ? 13.617 -6.219 8.294 1.00 90.38 343 GLY A N 1
ATOM 2637 C CA . GLY A 1 343 ? 12.228 -5.955 8.660 1.00 90.38 343 GLY A CA 1
ATOM 2638 C C . GLY A 1 343 ? 11.599 -7.043 9.527 1.00 90.38 343 GLY A C 1
ATOM 2639 O O . GLY A 1 343 ? 10.818 -6.717 10.417 1.00 90.38 343 GLY A O 1
ATOM 2640 N N . LEU A 1 344 ? 11.980 -8.312 9.350 1.00 91.81 344 LEU A N 1
ATOM 2641 C CA . LEU A 1 344 ? 11.473 -9.402 10.184 1.00 91.81 344 LEU A CA 1
ATOM 2642 C C . LEU A 1 344 ? 11.892 -9.222 11.649 1.00 91.81 344 LEU A C 1
ATOM 2644 O O . LEU A 1 344 ? 11.085 -9.459 12.545 1.00 91.81 344 LEU A O 1
ATOM 2648 N N . PHE A 1 345 ? 13.128 -8.777 11.885 1.00 92.50 345 PHE A N 1
ATOM 2649 C CA . PHE A 1 345 ? 13.697 -8.646 13.226 1.00 92.50 345 PHE A CA 1
ATOM 2650 C C . PHE A 1 345 ? 13.546 -7.247 13.827 1.00 92.50 345 PHE A C 1
ATOM 2652 O O . PHE A 1 345 ? 13.516 -7.127 15.045 1.00 92.50 345 PHE A O 1
ATOM 2659 N N . LEU A 1 346 ? 13.407 -6.191 13.023 1.00 91.81 346 LEU A N 1
ATOM 2660 C CA . LEU A 1 346 ? 13.435 -4.801 13.495 1.00 91.81 346 LEU A CA 1
ATOM 2661 C C . LEU A 1 346 ? 12.350 -4.457 14.540 1.00 91.81 346 LEU A C 1
ATOM 2663 O O . LEU A 1 346 ? 12.659 -3.714 15.469 1.00 91.81 346 LEU A O 1
ATOM 2667 N N . PRO A 1 347 ? 11.112 -4.993 14.478 1.00 89.75 347 PRO A N 1
ATOM 2668 C CA . PRO A 1 347 ? 10.117 -4.779 15.533 1.00 89.75 347 PRO A CA 1
ATOM 2669 C C . PRO A 1 347 ? 10.407 -5.529 16.845 1.00 89.75 347 PRO A C 1
ATOM 2671 O O . PRO A 1 347 ? 9.869 -5.151 17.886 1.00 89.75 347 PRO A O 1
ATOM 2674 N N . VAL A 1 348 ? 11.233 -6.585 16.820 1.00 90.44 348 VAL A N 1
ATOM 2675 C CA . VAL A 1 348 ? 11.478 -7.460 17.982 1.00 90.44 348 VAL A CA 1
ATOM 2676 C C . VAL A 1 348 ? 12.194 -6.711 19.117 1.00 90.44 348 VAL A C 1
ATOM 2678 O O . VAL A 1 348 ? 11.683 -6.758 20.237 1.00 90.44 348 VAL A O 1
ATOM 2681 N N . PRO A 1 349 ? 13.299 -5.966 18.886 1.00 89.75 349 PRO A N 1
ATOM 2682 C CA . PRO A 1 349 ? 13.943 -5.182 19.936 1.00 89.75 349 PRO A CA 1
ATOM 2683 C C . PRO A 1 349 ? 13.003 -4.196 20.628 1.00 89.75 349 PRO A C 1
ATOM 2685 O O . PRO A 1 349 ? 13.047 -4.094 21.848 1.00 89.75 349 PRO A O 1
ATOM 2688 N N . PHE A 1 350 ? 12.123 -3.509 19.889 1.00 88.56 350 PHE A N 1
ATOM 2689 C CA . PHE A 1 350 ? 11.175 -2.555 20.481 1.00 88.56 350 PHE A CA 1
ATOM 2690 C C . PHE A 1 350 ? 10.141 -3.251 21.368 1.00 88.56 350 PHE A C 1
ATOM 2692 O O . PHE A 1 350 ? 9.855 -2.785 22.471 1.00 88.56 350 PHE A O 1
ATOM 2699 N N . PHE A 1 351 ? 9.640 -4.407 20.929 1.00 86.50 351 PHE A N 1
ATOM 2700 C CA . PHE A 1 351 ? 8.724 -5.223 21.722 1.00 86.50 351 PHE A CA 1
ATOM 2701 C C . PHE A 1 351 ? 9.384 -5.746 23.009 1.00 86.50 351 PHE A C 1
ATOM 2703 O O . PHE A 1 351 ? 8.818 -5.646 24.099 1.00 86.50 351 PHE A O 1
ATOM 2710 N N . VAL A 1 352 ? 10.611 -6.259 22.901 1.00 87.56 352 VAL A N 1
ATOM 2711 C CA . VAL A 1 352 ? 11.383 -6.765 24.043 1.00 87.56 352 VAL A CA 1
ATOM 2712 C C . VAL A 1 352 ? 11.739 -5.631 25.008 1.00 87.56 352 VAL A C 1
ATOM 2714 O O . VAL A 1 352 ? 11.526 -5.759 26.213 1.00 87.56 352 VAL A O 1
ATOM 2717 N N . ALA A 1 353 ? 12.200 -4.490 24.496 1.00 87.94 353 ALA A N 1
ATOM 2718 C CA . ALA A 1 353 ? 12.513 -3.313 25.301 1.00 87.94 353 ALA A CA 1
ATOM 2719 C C . ALA A 1 353 ? 11.285 -2.793 26.058 1.00 87.94 353 ALA A C 1
ATOM 2721 O O . ALA A 1 353 ? 11.407 -2.413 27.219 1.00 87.94 353 ALA A O 1
ATOM 2722 N N . HIS A 1 354 ? 10.092 -2.829 25.453 1.00 87.69 354 HIS A N 1
ATOM 2723 C CA . HIS A 1 354 ? 8.855 -2.490 26.156 1.00 87.69 354 HIS A CA 1
ATOM 2724 C C . HIS A 1 354 ? 8.554 -3.464 27.306 1.00 87.69 354 HIS A C 1
ATOM 2726 O O . HIS A 1 354 ? 8.112 -3.042 28.375 1.00 87.69 354 HIS A O 1
ATOM 2732 N N . ARG A 1 355 ? 8.826 -4.763 27.117 1.00 84.94 355 ARG A N 1
ATOM 2733 C CA . ARG A 1 355 ? 8.589 -5.786 28.144 1.00 84.94 355 ARG A CA 1
ATOM 2734 C C . ARG A 1 355 ? 9.500 -5.619 29.362 1.00 84.94 355 ARG A C 1
ATOM 2736 O O . ARG A 1 355 ? 9.034 -5.829 30.478 1.00 84.94 355 ARG A O 1
ATOM 2743 N N . TYR A 1 356 ? 10.761 -5.239 29.152 1.00 88.69 356 TYR A N 1
ATOM 2744 C CA . TYR A 1 356 ? 11.729 -5.026 30.234 1.00 88.69 356 TYR A CA 1
ATOM 2745 C C . TYR A 1 356 ? 11.661 -3.619 30.841 1.00 88.69 356 TYR A C 1
ATOM 2747 O O . TYR A 1 356 ? 11.796 -3.469 32.055 1.00 88.69 356 TYR A O 1
ATOM 2755 N N . TRP A 1 357 ? 11.392 -2.591 30.032 1.00 87.56 357 TRP A N 1
ATOM 2756 C CA . TRP A 1 357 ? 11.279 -1.205 30.486 1.00 87.56 357 TRP A CA 1
ATOM 2757 C C . TRP A 1 357 ? 9.945 -0.562 30.081 1.00 87.56 357 TRP A C 1
ATOM 2759 O O . TRP A 1 357 ? 9.909 0.345 29.239 1.00 87.56 357 TRP A O 1
ATOM 2769 N N . PRO A 1 358 ? 8.835 -0.935 30.743 1.00 83.19 358 PRO A N 1
ATOM 2770 C CA . PRO A 1 358 ? 7.514 -0.387 30.431 1.00 83.19 358 PRO A CA 1
ATOM 2771 C C . PRO A 1 358 ? 7.418 1.130 30.671 1.00 83.19 358 PRO A C 1
ATOM 2773 O O . PRO A 1 358 ? 6.568 1.798 30.083 1.00 83.19 358 PRO A O 1
ATOM 2776 N N . ARG A 1 359 ? 8.314 1.711 31.487 1.00 84.56 359 ARG A N 1
ATOM 2777 C CA . ARG A 1 359 ? 8.355 3.158 31.770 1.00 84.56 359 ARG A CA 1
ATOM 2778 C C . ARG A 1 359 ? 8.638 4.019 30.531 1.00 84.56 359 ARG A C 1
ATOM 2780 O O . ARG A 1 359 ? 8.111 5.124 30.457 1.00 84.56 359 ARG A O 1
ATOM 2787 N N . TYR A 1 360 ? 9.421 3.529 29.565 1.00 81.06 360 TYR A N 1
ATOM 2788 C CA . TYR A 1 360 ? 9.816 4.305 28.376 1.00 81.06 360 TYR A CA 1
ATOM 2789 C C . TYR A 1 360 ? 8.817 4.227 27.212 1.00 81.06 360 TYR A C 1
ATOM 2791 O O . TYR A 1 360 ? 9.011 4.904 26.207 1.00 81.06 360 TYR A O 1
ATOM 2799 N N . ARG A 1 361 ? 7.739 3.437 27.340 1.00 82.25 361 ARG A N 1
ATOM 2800 C CA . ARG A 1 361 ? 6.668 3.308 26.334 1.00 82.25 361 ARG A CA 1
ATOM 2801 C C . ARG A 1 361 ? 7.150 3.005 24.903 1.00 82.25 361 ARG A C 1
ATOM 2803 O O . ARG A 1 361 ? 6.708 3.615 23.929 1.00 82.25 361 ARG A O 1
ATOM 2810 N N . PHE A 1 362 ? 8.055 2.031 24.769 1.00 80.62 362 PHE A N 1
ATOM 2811 C CA . PHE A 1 362 ? 8.511 1.539 23.458 1.00 80.62 362 PHE A CA 1
ATOM 2812 C C . PHE A 1 362 ? 7.402 0.869 22.617 1.00 80.62 362 PHE A C 1
ATOM 2814 O O . PHE A 1 362 ? 7.587 0.695 21.418 1.00 80.62 362 PHE A O 1
ATOM 2821 N N . ASP A 1 363 ? 6.238 0.570 23.205 1.00 77.25 363 ASP A N 1
ATOM 2822 C CA . ASP A 1 363 ? 5.012 0.126 22.521 1.00 77.25 363 ASP A CA 1
ATOM 2823 C C . ASP A 1 363 ? 4.464 1.162 21.534 1.00 77.25 363 ASP A C 1
ATOM 2825 O O . ASP A 1 363 ? 3.750 0.824 20.592 1.00 77.25 363 ASP A O 1
ATOM 2829 N N . LEU A 1 364 ? 4.813 2.437 21.720 1.00 81.19 364 LEU A N 1
ATOM 2830 C CA . LEU A 1 364 ? 4.405 3.495 20.805 1.00 81.19 364 LEU A CA 1
ATOM 2831 C C . LEU A 1 364 ? 5.180 3.464 19.487 1.00 81.19 364 LEU A C 1
ATOM 2833 O O . LEU A 1 364 ? 4.724 4.106 18.540 1.00 81.19 364 LEU A O 1
ATOM 2837 N N . VAL A 1 365 ? 6.321 2.761 19.415 1.00 84.81 365 VAL A N 1
ATOM 2838 C CA . VAL A 1 365 ? 7.191 2.698 18.232 1.00 84.81 365 VAL A CA 1
ATOM 2839 C C . VAL A 1 365 ? 6.640 1.702 17.213 1.00 84.81 365 VAL A C 1
ATOM 2841 O O . VAL A 1 365 ? 6.771 0.490 17.355 1.00 84.81 365 VAL A O 1
ATOM 2844 N N . ASN A 1 366 ? 6.072 2.227 16.130 1.00 88.56 366 ASN A N 1
ATOM 2845 C CA . ASN A 1 366 ? 5.512 1.448 15.040 1.00 88.56 366 ASN A CA 1
ATOM 2846 C C . ASN A 1 366 ? 6.411 1.565 13.802 1.00 88.56 366 ASN A C 1
ATOM 2848 O O . ASN A 1 366 ? 6.253 2.446 12.954 1.00 88.56 366 ASN A O 1
ATOM 2852 N N . VAL A 1 367 ? 7.379 0.651 13.731 1.00 89.94 367 VAL A N 1
ATOM 2853 C CA . VAL A 1 367 ? 8.348 0.533 12.633 1.00 89.94 367 VAL A CA 1
ATOM 2854 C C . VAL A 1 367 ? 7.674 0.445 11.253 1.00 89.94 367 VAL A C 1
ATOM 2856 O O . VAL A 1 367 ? 8.016 1.262 10.394 1.00 89.94 367 VAL A O 1
ATOM 2859 N N . PRO A 1 368 ? 6.711 -0.471 10.998 1.00 89.94 368 PRO A N 1
ATOM 2860 C CA . PRO A 1 368 ? 6.105 -0.562 9.673 1.00 89.94 368 PRO A CA 1
ATOM 2861 C C . PRO A 1 368 ? 5.300 0.688 9.308 1.00 89.94 368 PRO A C 1
ATOM 2863 O O . PRO A 1 368 ? 5.339 1.123 8.160 1.00 89.94 368 PRO A O 1
ATOM 2866 N N . LEU A 1 369 ? 4.619 1.320 10.266 1.00 90.50 369 LEU A N 1
ATOM 2867 C CA . LEU A 1 369 ? 3.919 2.577 10.004 1.00 90.50 369 LEU A CA 1
ATOM 2868 C C . LEU A 1 369 ? 4.890 3.672 9.545 1.00 90.50 369 LEU A C 1
ATOM 2870 O O . LEU A 1 369 ? 4.637 4.330 8.539 1.00 90.50 369 LEU A O 1
ATOM 2874 N N . PHE A 1 370 ? 6.023 3.823 10.233 1.00 91.75 370 PHE A N 1
ATOM 2875 C CA . PHE A 1 370 ? 7.043 4.800 9.865 1.00 91.75 370 PHE A CA 1
ATOM 2876 C C . PHE A 1 370 ? 7.624 4.536 8.467 1.00 91.75 370 PHE A C 1
ATOM 2878 O O . PHE A 1 370 ? 7.607 5.426 7.615 1.00 91.75 370 PHE A O 1
ATOM 2885 N N . CYS A 1 371 ? 8.078 3.307 8.192 1.00 91.06 371 CYS A N 1
ATOM 2886 C CA . CYS A 1 371 ? 8.637 2.945 6.884 1.00 91.06 371 CYS A CA 1
ATOM 2887 C C . CYS A 1 371 ? 7.613 3.114 5.747 1.00 91.06 371 CYS A C 1
ATOM 2889 O O . CYS A 1 371 ? 7.963 3.617 4.677 1.00 91.06 371 CYS A O 1
ATOM 2891 N N . GLY A 1 372 ? 6.348 2.746 5.984 1.00 88.56 372 GLY A N 1
ATOM 2892 C CA . GLY A 1 372 ? 5.265 2.892 5.010 1.00 88.56 372 GLY A CA 1
ATOM 2893 C C . GLY A 1 372 ? 4.931 4.354 4.693 1.00 88.56 372 GLY A C 1
ATOM 2894 O O . GLY A 1 372 ? 4.713 4.699 3.530 1.00 88.56 372 GLY A O 1
ATOM 2895 N N . ILE A 1 373 ? 4.945 5.238 5.697 1.00 88.88 373 ILE A N 1
ATOM 2896 C CA . ILE A 1 373 ? 4.733 6.678 5.489 1.00 88.88 373 ILE A CA 1
ATOM 2897 C C . ILE A 1 373 ? 5.895 7.284 4.694 1.00 88.88 373 ILE A C 1
ATOM 2899 O O . ILE A 1 373 ? 5.645 7.989 3.718 1.00 88.88 373 ILE A O 1
ATOM 2903 N N . VAL A 1 374 ? 7.151 6.978 5.045 1.00 89.44 374 VAL A N 1
ATOM 2904 C CA . VAL A 1 374 ? 8.332 7.493 4.323 1.00 89.44 374 VAL A CA 1
ATOM 2905 C C . VAL A 1 374 ? 8.303 7.095 2.845 1.00 89.44 374 VAL A C 1
ATOM 2907 O O . VAL A 1 374 ? 8.512 7.941 1.975 1.00 89.44 374 VAL A O 1
ATOM 2910 N N . GLN A 1 375 ? 7.991 5.829 2.544 1.00 85.81 375 GLN A N 1
ATOM 2911 C CA . GLN A 1 375 ? 7.814 5.371 1.164 1.00 85.81 375 GLN A CA 1
ATOM 2912 C C . GLN A 1 37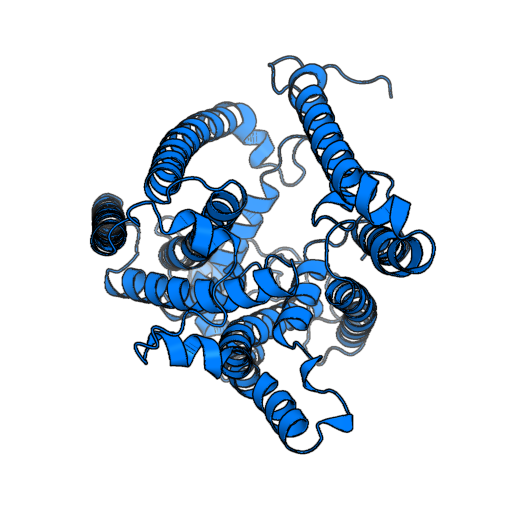5 ? 6.731 6.184 0.445 1.00 85.81 375 GLN A C 1
ATOM 2914 O O . GLN A 1 375 ? 6.906 6.591 -0.704 1.00 85.81 375 GLN A O 1
ATOM 2919 N N . SER A 1 376 ? 5.597 6.409 1.107 1.00 81.75 376 SER A N 1
ATOM 2920 C CA . SER A 1 376 ? 4.480 7.115 0.496 1.00 81.75 376 SER A CA 1
ATOM 2921 C C . SER A 1 376 ? 4.780 8.592 0.237 1.00 81.75 376 SER A C 1
ATOM 2923 O O . SER A 1 376 ? 4.340 9.110 -0.785 1.00 81.75 376 SER A O 1
ATOM 2925 N N . LEU A 1 377 ? 5.545 9.253 1.109 1.00 82.88 377 LEU A N 1
ATOM 2926 C CA . LEU A 1 377 ? 5.977 10.642 0.922 1.00 82.88 377 LEU A CA 1
ATOM 2927 C C . LEU A 1 377 ? 6.884 10.808 -0.305 1.00 82.88 377 LEU A C 1
ATOM 2929 O O . LEU A 1 377 ? 6.814 11.833 -0.977 1.00 82.88 377 LEU A O 1
ATOM 2933 N N . TYR A 1 378 ? 7.682 9.788 -0.646 1.00 80.44 378 TYR A N 1
ATOM 2934 C CA . TYR A 1 378 ? 8.491 9.809 -1.868 1.00 80.44 378 TYR A CA 1
ATOM 2935 C C . TYR A 1 378 ? 7.630 9.813 -3.138 1.00 80.44 378 TYR A C 1
ATOM 2937 O O . TYR A 1 378 ? 7.937 10.516 -4.097 1.00 80.44 378 TYR A O 1
ATOM 2945 N N . ALA A 1 379 ? 6.541 9.037 -3.146 1.00 70.81 379 ALA A N 1
ATOM 2946 C CA . ALA A 1 379 ? 5.614 8.977 -4.277 1.00 70.81 379 ALA A CA 1
ATOM 2947 C C . ALA A 1 379 ? 4.719 10.227 -4.380 1.00 70.81 379 ALA A C 1
ATOM 2949 O O . ALA A 1 379 ? 4.318 10.608 -5.475 1.00 70.81 379 ALA A O 1
ATOM 2950 N N . SER A 1 380 ? 4.432 10.878 -3.250 1.00 66.88 380 SER A N 1
ATOM 2951 C CA . SER A 1 380 ? 3.512 12.015 -3.134 1.00 66.88 380 SER A CA 1
ATOM 2952 C C . SER A 1 380 ? 4.245 13.349 -2.937 1.00 66.88 380 SER A C 1
ATOM 2954 O O . SER A 1 380 ? 3.881 14.140 -2.076 1.00 66.88 380 SER A O 1
ATOM 2956 N N . ALA A 1 381 ? 5.288 13.635 -3.720 1.00 66.50 381 ALA A N 1
ATOM 2957 C CA . ALA A 1 381 ? 6.134 14.820 -3.531 1.00 66.50 381 ALA A CA 1
ATOM 2958 C C . ALA A 1 381 ? 5.510 16.154 -4.023 1.00 66.50 381 ALA A C 1
ATOM 2960 O O . ALA A 1 381 ? 6.192 16.938 -4.691 1.00 66.50 381 ALA A O 1
ATOM 2961 N N . TYR A 1 382 ? 4.243 16.422 -3.687 1.00 73.00 382 TYR A N 1
ATOM 2962 C CA . TYR A 1 382 ? 3.468 17.613 -4.065 1.00 73.00 382 TYR A CA 1
ATOM 2963 C C . TYR A 1 382 ? 3.075 18.480 -2.853 1.00 73.00 382 TYR A C 1
ATOM 2965 O O . TYR A 1 382 ? 3.191 18.075 -1.698 1.00 73.00 382 TYR A O 1
ATOM 2973 N N . ALA A 1 383 ? 2.572 19.689 -3.123 1.00 74.38 383 ALA A N 1
ATOM 2974 C CA . ALA A 1 383 ? 2.324 20.733 -2.121 1.00 74.38 383 ALA A CA 1
ATOM 2975 C C . ALA A 1 383 ? 1.207 20.456 -1.096 1.00 74.38 383 ALA A C 1
ATOM 2977 O O . ALA A 1 383 ? 1.020 21.222 -0.154 1.00 74.38 383 ALA A O 1
ATOM 2978 N N . GLY A 1 384 ? 0.457 19.369 -1.263 1.00 80.19 384 GLY A N 1
ATOM 2979 C CA . GLY A 1 384 ? -0.641 18.991 -0.372 1.00 80.19 384 GLY A CA 1
ATOM 2980 C C . GLY A 1 384 ? -0.187 18.264 0.895 1.00 80.19 384 GLY A C 1
ATOM 2981 O O . GLY A 1 384 ? -0.861 18.358 1.915 1.00 80.19 384 GLY A O 1
ATOM 2982 N N . GLU A 1 385 ? 0.956 17.571 0.868 1.00 82.69 385 GLU A N 1
ATOM 2983 C CA . GLU A 1 385 ? 1.423 16.746 1.995 1.00 82.69 385 GLU A CA 1
ATOM 2984 C C . GLU A 1 385 ? 1.739 17.565 3.269 1.00 82.69 385 GLU A C 1
ATOM 2986 O O . GLU A 1 385 ? 1.192 17.232 4.325 1.00 82.69 385 GLU A O 1
ATOM 2991 N N . PRO A 1 386 ? 2.526 18.665 3.228 1.00 85.31 386 PRO A N 1
ATOM 2992 C CA . PRO A 1 386 ? 2.771 19.472 4.427 1.00 85.31 386 PRO A CA 1
ATOM 2993 C C . PRO A 1 386 ? 1.489 20.107 4.969 1.00 85.31 386 PRO A C 1
ATOM 2995 O O . PRO A 1 386 ? 1.256 20.101 6.178 1.00 85.31 386 PRO A O 1
ATOM 2998 N N . MET A 1 387 ? 0.622 20.612 4.083 1.00 88.56 387 MET A N 1
ATOM 2999 C CA . MET A 1 387 ? -0.647 21.218 4.486 1.00 88.56 387 MET A CA 1
ATOM 3000 C C . MET A 1 387 ? -1.583 20.193 5.137 1.00 88.56 387 MET A C 1
ATOM 3002 O O . MET A 1 387 ? -2.236 20.503 6.135 1.00 88.56 387 MET A O 1
ATOM 3006 N N . ARG A 1 388 ? -1.600 18.947 4.642 1.00 88.56 388 ARG A N 1
ATOM 3007 C CA . ARG A 1 388 ? -2.340 17.846 5.268 1.00 88.56 388 ARG A CA 1
ATOM 3008 C C . ARG A 1 388 ? -1.879 17.609 6.703 1.00 88.56 388 ARG A C 1
ATOM 3010 O O . ARG A 1 388 ? -2.723 17.523 7.593 1.00 88.56 388 ARG A O 1
ATOM 3017 N N . ILE A 1 389 ? -0.568 17.534 6.932 1.00 88.56 389 ILE A N 1
ATOM 3018 C CA . ILE A 1 389 ? 0.002 17.323 8.272 1.00 88.56 389 ILE A CA 1
ATOM 3019 C C . ILE A 1 389 ? -0.360 18.496 9.192 1.00 88.56 389 ILE A C 1
ATOM 3021 O O . ILE A 1 389 ? -0.770 18.280 10.331 1.00 88.56 389 ILE A O 1
ATOM 3025 N N . ILE A 1 390 ? -0.280 19.737 8.699 1.00 89.81 390 ILE A N 1
ATOM 3026 C CA . ILE A 1 390 ? -0.654 20.934 9.468 1.00 89.81 390 ILE A CA 1
ATOM 3027 C C . ILE A 1 390 ? -2.135 20.887 9.862 1.00 89.81 390 ILE A C 1
ATOM 3029 O O . ILE A 1 390 ? -2.447 20.995 11.047 1.00 89.81 390 ILE A O 1
ATOM 3033 N N . ILE A 1 391 ? -3.049 20.669 8.911 1.00 91.19 391 ILE A N 1
ATOM 3034 C CA . ILE A 1 391 ? -4.494 20.581 9.187 1.00 91.19 391 ILE A CA 1
ATOM 3035 C C . ILE A 1 391 ? -4.800 19.408 10.122 1.00 91.19 391 ILE A C 1
ATOM 3037 O O . ILE A 1 391 ? -5.609 19.543 11.043 1.00 91.19 391 ILE A O 1
ATOM 3041 N N . GLY A 1 392 ? -4.130 18.271 9.931 1.00 90.81 392 GLY A N 1
ATOM 3042 C CA . GLY A 1 392 ? -4.279 17.096 10.779 1.00 90.81 392 GLY A CA 1
ATOM 3043 C C . GLY A 1 392 ? -3.850 17.361 12.219 1.00 90.81 392 GLY A C 1
ATOM 3044 O O . GLY A 1 392 ? -4.593 17.055 13.152 1.00 90.81 392 GLY A O 1
ATOM 3045 N N . LEU A 1 393 ? -2.703 18.014 12.424 1.00 90.38 393 LEU A N 1
ATOM 3046 C CA . LEU A 1 393 ? -2.249 18.446 13.747 1.00 90.38 393 LEU A CA 1
ATOM 3047 C C . LEU A 1 393 ? -3.176 19.514 14.341 1.00 90.38 393 LEU A C 1
ATOM 3049 O O . LEU A 1 393 ? -3.539 19.415 15.511 1.00 90.38 393 LEU A O 1
ATOM 3053 N N . MET A 1 394 ? -3.638 20.492 13.563 1.00 90.75 394 MET A N 1
ATOM 3054 C CA . MET A 1 394 ? -4.599 21.491 14.043 1.00 90.75 394 MET A CA 1
ATOM 3055 C C . MET A 1 394 ? -5.911 20.845 14.501 1.00 90.75 394 MET A C 1
ATOM 3057 O O . MET A 1 394 ? -6.416 21.166 15.574 1.00 90.75 394 MET A O 1
ATOM 3061 N N . SER A 1 395 ? -6.447 19.888 13.750 1.00 90.06 395 SER A N 1
ATOM 3062 C CA . SER A 1 395 ? -7.669 19.178 14.129 1.00 90.06 395 SER A CA 1
ATOM 3063 C C . SER A 1 395 ? -7.450 18.268 15.348 1.00 90.06 395 SER A C 1
ATOM 3065 O O . SER A 1 395 ? -8.138 18.381 16.367 1.00 90.06 395 SER A O 1
ATOM 3067 N N . GLN A 1 396 ? -6.439 17.401 15.298 1.00 89.25 396 GLN A N 1
ATOM 3068 C CA . GLN A 1 396 ? -6.251 16.338 16.289 1.00 89.25 396 GLN A CA 1
ATOM 3069 C C . GLN A 1 396 ? -5.536 16.784 17.564 1.00 89.25 396 GLN A C 1
ATOM 3071 O O . GLN A 1 396 ? -5.765 16.208 18.629 1.00 89.25 396 GLN A O 1
ATOM 3076 N N . PHE A 1 397 ? -4.655 17.782 17.480 1.00 87.31 397 PHE A N 1
ATOM 3077 C CA . PHE A 1 397 ? -3.924 18.319 18.627 1.00 87.31 397 PHE A CA 1
ATOM 3078 C C . PHE A 1 397 ? -4.617 19.554 19.197 1.00 87.31 397 PHE A C 1
ATOM 3080 O O . PHE A 1 397 ? -4.880 19.598 20.399 1.00 87.31 397 PHE A O 1
ATOM 3087 N N . TRP A 1 398 ? -4.924 20.548 18.358 1.00 88.69 398 TRP A N 1
ATOM 3088 C CA . TRP A 1 398 ? -5.477 21.817 18.830 1.00 88.69 398 TRP A CA 1
ATOM 3089 C C . TRP A 1 398 ? -6.994 21.747 19.043 1.00 88.69 398 TRP A C 1
ATOM 3091 O O . TRP A 1 398 ? -7.451 21.927 20.172 1.00 88.69 398 TRP A O 1
ATOM 3101 N N . ALA A 1 399 ? -7.787 21.415 18.020 1.00 89.94 399 ALA A N 1
ATOM 3102 C CA . ALA A 1 399 ? -9.247 21.436 18.130 1.00 89.94 399 ALA A CA 1
ATOM 3103 C C . ALA A 1 399 ? -9.752 20.400 19.144 1.00 89.94 399 ALA A C 1
ATOM 3105 O O . ALA A 1 399 ? -10.628 20.703 19.953 1.00 89.94 399 ALA A O 1
ATOM 3106 N N . ARG A 1 400 ? -9.136 19.214 19.190 1.00 87.94 400 ARG A N 1
ATOM 3107 C CA . ARG A 1 400 ? -9.469 18.182 20.182 1.00 87.94 400 ARG A CA 1
ATOM 3108 C C . ARG A 1 400 ? -9.179 18.599 21.631 1.00 87.94 400 ARG A C 1
ATOM 3110 O O . ARG A 1 400 ? -9.936 18.219 22.518 1.00 87.94 400 ARG A O 1
ATOM 3117 N N . LYS A 1 401 ? -8.113 19.374 21.880 1.00 88.38 401 LYS A N 1
ATOM 3118 C CA . LYS A 1 401 ? -7.709 19.815 23.231 1.00 88.38 401 LYS A CA 1
ATOM 3119 C C . LYS A 1 401 ? -8.429 21.088 23.677 1.00 88.38 401 LYS A C 1
ATOM 3121 O O . LYS A 1 401 ? -8.892 21.156 24.809 1.00 88.38 401 LYS A O 1
ATOM 3126 N N . TYR A 1 402 ? -8.519 22.089 22.803 1.00 89.94 402 TYR A N 1
ATOM 3127 C CA . TYR A 1 402 ? -9.009 23.427 23.150 1.00 89.94 402 TYR A CA 1
ATOM 3128 C C . TYR A 1 402 ? -10.483 23.657 22.775 1.00 89.94 402 TYR A C 1
ATOM 3130 O O . TYR A 1 402 ? -11.122 24.545 23.335 1.00 89.94 402 TYR A O 1
ATOM 3138 N N . ARG A 1 403 ? -11.057 22.869 21.851 1.00 91.81 403 ARG A N 1
ATOM 3139 C CA . ARG A 1 403 ? -12.456 22.993 21.387 1.00 91.81 403 ARG A CA 1
ATOM 3140 C C . ARG A 1 403 ? -13.160 21.623 21.231 1.00 91.81 403 ARG A C 1
ATOM 3142 O O . ARG A 1 403 ? -13.729 21.337 20.174 1.00 91.81 403 ARG A O 1
ATOM 3149 N N . PRO A 1 404 ? -13.221 20.783 22.283 1.00 90.81 404 PRO A N 1
ATOM 3150 C CA . PRO A 1 404 ? -13.709 19.399 22.186 1.00 90.81 404 PRO A CA 1
ATOM 3151 C C . PRO A 1 404 ? -15.177 19.271 21.739 1.00 90.81 404 PRO A C 1
ATOM 3153 O O . PRO A 1 404 ? -15.527 18.342 21.007 1.00 90.81 404 PRO A O 1
ATOM 3156 N N . ARG A 1 405 ? -16.040 20.226 22.127 1.00 91.69 405 ARG A N 1
ATOM 3157 C CA . ARG A 1 405 ? -17.454 20.261 21.703 1.00 91.69 405 ARG A CA 1
ATOM 3158 C C . ARG A 1 405 ? -17.596 20.471 20.195 1.00 91.69 405 ARG A C 1
ATOM 3160 O O . ARG A 1 405 ? -18.410 19.809 19.560 1.00 91.69 405 ARG A O 1
ATOM 3167 N N . TRP A 1 406 ? -16.791 21.369 19.626 1.00 90.94 406 TRP A N 1
ATOM 3168 C CA . TRP A 1 406 ? -16.779 21.606 18.183 1.00 90.94 406 TRP A CA 1
ATOM 3169 C C . TRP A 1 406 ? -16.208 20.397 17.443 1.00 90.94 406 TRP A C 1
ATOM 3171 O O . TRP A 1 406 ? -16.814 19.937 16.481 1.00 90.94 406 TRP A O 1
ATOM 3181 N N . PHE A 1 407 ? -15.102 19.836 17.944 1.00 90.44 407 PHE A N 1
ATOM 3182 C CA . PHE A 1 407 ? -14.455 18.675 17.335 1.00 90.44 407 PHE A CA 1
ATOM 3183 C C . PHE A 1 407 ? -15.425 17.495 17.196 1.00 90.44 407 PHE A C 1
ATOM 3185 O O . PHE A 1 407 ? -15.610 16.963 16.109 1.00 90.44 407 PHE A O 1
ATOM 3192 N N . THR A 1 408 ? -16.109 17.128 18.278 1.00 88.44 408 THR A N 1
ATOM 3193 C CA . THR A 1 408 ? -17.009 15.964 18.270 1.00 88.44 408 THR A CA 1
ATOM 3194 C C . THR A 1 408 ? -18.222 16.178 17.364 1.00 88.44 408 THR A C 1
ATOM 3196 O O . THR A 1 408 ? -18.651 15.248 16.688 1.00 88.44 408 THR A O 1
ATOM 3199 N N . LYS A 1 409 ? -18.765 17.403 17.324 1.00 90.81 409 LYS A N 1
ATOM 3200 C CA . LYS A 1 409 ? -19.982 17.709 16.564 1.00 90.81 409 LYS A CA 1
ATOM 3201 C C . LYS A 1 409 ? -19.725 17.951 15.075 1.00 90.81 409 LYS A C 1
ATOM 3203 O O . LYS A 1 409 ? -20.523 17.512 14.258 1.00 90.81 409 LYS A O 1
ATOM 3208 N N . TYR A 1 410 ? -18.652 18.659 14.720 1.00 90.94 410 TYR A N 1
ATOM 3209 C CA . TYR A 1 410 ? -18.481 19.206 13.371 1.00 90.94 410 TYR A CA 1
ATOM 3210 C C . TYR A 1 410 ? -17.268 18.673 12.615 1.00 90.94 410 TYR A C 1
ATOM 3212 O O . TYR A 1 410 ? -17.310 18.663 11.394 1.00 90.94 410 TYR A O 1
ATOM 3220 N N . ASN A 1 411 ? -16.204 18.209 13.274 1.00 91.31 411 ASN A N 1
ATOM 3221 C CA . ASN A 1 411 ? -14.950 17.885 12.580 1.00 91.31 411 ASN A CA 1
ATOM 3222 C C . ASN A 1 411 ? -15.108 16.756 11.544 1.00 91.31 411 ASN A C 1
ATOM 3224 O O . ASN A 1 411 ? -14.622 16.869 10.422 1.00 91.31 411 ASN A O 1
ATOM 3228 N N . TYR A 1 412 ? -15.827 15.689 11.902 1.00 88.19 412 TYR A N 1
ATOM 3229 C CA . TYR A 1 412 ? -16.092 14.575 10.985 1.00 88.19 412 TYR A CA 1
ATOM 3230 C C . TYR A 1 412 ? -17.052 14.966 9.853 1.00 88.19 412 TYR A C 1
ATOM 3232 O O . TYR A 1 412 ? -16.838 14.572 8.711 1.00 88.19 412 TYR A O 1
ATOM 3240 N N . ILE A 1 413 ? -18.067 15.784 10.157 1.00 91.19 413 ILE A N 1
ATOM 3241 C CA . ILE A 1 413 ? -19.025 16.295 9.164 1.00 91.19 413 ILE A CA 1
ATOM 3242 C C . ILE A 1 413 ? -18.318 17.227 8.176 1.0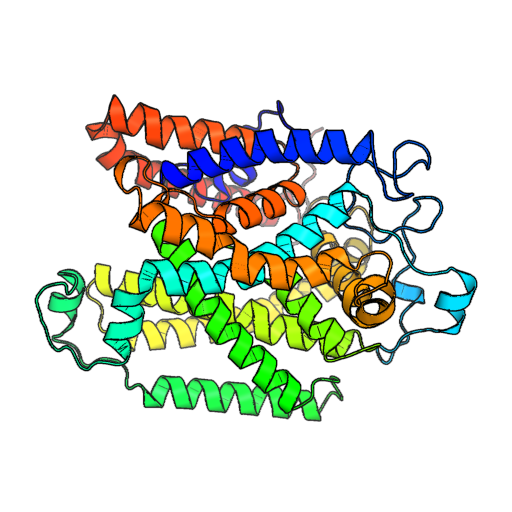0 91.19 413 ILE A C 1
ATOM 3244 O O . ILE A 1 413 ? -18.534 17.120 6.976 1.00 91.19 413 ILE A O 1
ATOM 3248 N N . LEU A 1 414 ? -17.435 18.098 8.670 1.00 91.00 414 LEU A N 1
ATOM 3249 C CA . LEU A 1 414 ? -16.627 18.995 7.853 1.00 91.00 414 LEU A CA 1
ATOM 3250 C C . LEU A 1 414 ? -15.713 18.206 6.912 1.00 91.00 414 LEU A C 1
ATOM 3252 O O . LEU A 1 414 ? -15.653 18.535 5.735 1.00 91.00 414 LEU A O 1
ATOM 3256 N N . SER A 1 415 ? -15.055 17.150 7.404 1.00 89.88 415 SER A N 1
ATOM 3257 C CA . SER A 1 415 ? -14.247 16.270 6.548 1.00 89.88 415 SER A CA 1
ATOM 3258 C C . SER A 1 415 ? -15.084 15.672 5.425 1.00 89.88 415 SER A C 1
ATOM 3260 O O . SER A 1 415 ? -14.725 15.819 4.265 1.00 89.88 415 SER A O 1
ATOM 3262 N N . ALA A 1 416 ? -16.229 15.073 5.760 1.00 88.88 416 ALA A N 1
ATOM 3263 C CA . ALA A 1 416 ? -17.105 14.459 4.767 1.00 88.88 416 ALA A CA 1
ATOM 3264 C C . ALA A 1 416 ? -17.646 15.478 3.747 1.00 88.88 416 ALA A C 1
ATOM 3266 O O . ALA A 1 416 ? -17.734 15.172 2.561 1.00 88.88 416 ALA A O 1
ATOM 3267 N N . ALA A 1 417 ? -17.985 16.691 4.192 1.00 91.19 417 ALA A N 1
ATOM 3268 C CA . ALA A 1 417 ? -18.474 17.757 3.323 1.00 91.19 417 ALA A CA 1
ATOM 3269 C C . ALA A 1 417 ? -17.391 18.279 2.369 1.00 91.19 417 ALA A C 1
ATOM 3271 O O . ALA A 1 417 ? -17.684 18.527 1.202 1.00 91.19 417 ALA A O 1
ATOM 3272 N N . LEU A 1 418 ? -16.152 18.432 2.843 1.00 91.19 418 LEU A N 1
ATOM 3273 C CA . LEU A 1 418 ? -15.033 18.858 2.004 1.00 91.19 418 LEU A CA 1
ATOM 3274 C C . LEU A 1 418 ? -14.641 17.768 0.998 1.00 91.19 418 LEU A C 1
ATOM 3276 O O . LEU A 1 418 ? -14.442 18.083 -0.172 1.00 91.19 418 LEU A O 1
ATOM 3280 N N . ASP A 1 419 ? -14.595 16.502 1.426 1.00 89.56 419 ASP A N 1
ATOM 3281 C CA . ASP A 1 419 ? -14.297 15.363 0.548 1.00 89.56 419 ASP A CA 1
ATOM 3282 C C . ASP A 1 419 ? -15.363 15.239 -0.555 1.00 89.56 419 ASP A C 1
ATOM 3284 O O . ASP A 1 419 ? -15.040 15.277 -1.741 1.00 89.56 419 ASP A O 1
ATOM 3288 N N . GLY A 1 420 ? -16.647 15.200 -0.177 1.00 87.94 420 GLY A N 1
ATOM 3289 C CA . GLY A 1 420 ? -17.750 15.105 -1.137 1.00 87.94 420 GLY A CA 1
ATOM 3290 C C . GLY A 1 420 ? -17.887 16.341 -2.030 1.00 87.94 420 GLY A C 1
ATOM 3291 O O . GLY A 1 420 ? -18.154 16.216 -3.223 1.00 87.94 420 GLY A O 1
ATOM 3292 N N . GLY A 1 421 ? -17.670 17.540 -1.483 1.00 89.19 421 GLY A N 1
ATOM 3293 C CA . GLY A 1 421 ? -17.684 18.784 -2.252 1.00 89.19 421 GLY A CA 1
ATOM 3294 C C . GLY A 1 421 ? -16.565 18.833 -3.293 1.00 89.19 421 GLY A C 1
ATOM 3295 O O . GLY A 1 421 ? -16.820 19.186 -4.443 1.00 89.19 421 GLY A O 1
ATOM 3296 N N . ALA A 1 422 ? -15.347 18.428 -2.920 1.00 88.06 422 ALA A N 1
ATOM 3297 C CA . ALA A 1 422 ? -14.219 18.358 -3.842 1.00 88.06 422 ALA A CA 1
ATOM 3298 C C . ALA A 1 422 ? -14.453 17.319 -4.947 1.00 88.06 422 ALA A C 1
ATOM 3300 O O . ALA A 1 422 ? -14.262 17.640 -6.116 1.00 88.06 422 ALA A O 1
ATOM 3301 N N . GLU A 1 423 ? -14.918 16.111 -4.609 1.00 85.44 423 GLU A N 1
ATOM 3302 C CA . GLU A 1 423 ? -15.213 15.068 -5.603 1.00 85.44 423 GLU A CA 1
ATOM 3303 C C . GLU A 1 423 ? -16.321 15.487 -6.575 1.00 85.44 423 GLU A C 1
ATOM 3305 O O . GLU A 1 423 ? -16.183 15.279 -7.781 1.00 85.44 423 GLU A O 1
ATOM 3310 N N . LEU A 1 424 ? -17.385 16.135 -6.085 1.00 87.06 424 LEU A N 1
ATOM 3311 C CA . LEU A 1 424 ? -18.424 16.697 -6.947 1.00 87.06 424 LEU A CA 1
ATOM 3312 C C . LEU A 1 424 ? -17.835 17.747 -7.887 1.00 87.06 424 LEU A C 1
ATOM 3314 O O . LEU A 1 424 ? -18.015 17.639 -9.095 1.00 87.06 424 LEU A O 1
ATOM 3318 N N . VAL A 1 425 ? -17.096 18.731 -7.371 1.00 86.50 425 VAL A N 1
ATOM 3319 C CA . VAL A 1 425 ? -16.486 19.777 -8.206 1.00 86.50 425 VAL A CA 1
ATOM 3320 C C . VAL A 1 425 ? -15.548 19.173 -9.251 1.00 86.50 425 VAL A C 1
ATOM 3322 O O . VAL A 1 425 ? -15.642 19.546 -10.417 1.00 86.50 425 VAL A O 1
ATOM 3325 N N . VAL A 1 426 ? -14.704 18.205 -8.879 1.00 82.81 426 VAL A N 1
ATOM 3326 C CA . VAL A 1 426 ? -13.822 17.494 -9.818 1.00 82.81 426 VAL A CA 1
ATOM 3327 C C . VAL A 1 426 ? -14.633 16.764 -10.886 1.00 82.81 426 VAL A C 1
ATOM 3329 O O . VAL A 1 426 ? -14.316 16.887 -12.065 1.00 82.81 426 VAL A O 1
ATOM 3332 N N . PHE A 1 427 ? -15.701 16.058 -10.514 1.00 81.31 427 PHE A N 1
ATOM 3333 C CA . PHE A 1 427 ? -16.580 15.386 -11.471 1.00 81.31 427 PHE A CA 1
ATOM 3334 C C . PHE A 1 427 ? -17.256 16.377 -12.431 1.00 81.31 427 PHE A C 1
ATOM 3336 O O . PHE A 1 427 ? -17.230 16.171 -13.643 1.00 81.31 427 PHE A O 1
ATOM 3343 N N . PHE A 1 428 ? -17.821 17.472 -11.913 1.00 82.19 428 PHE A N 1
ATOM 3344 C CA . PHE A 1 428 ? -18.450 18.521 -12.720 1.00 82.19 428 PHE A CA 1
ATOM 3345 C C . PHE A 1 428 ? -17.432 19.175 -13.670 1.00 82.19 428 PHE A C 1
ATOM 3347 O O . PHE A 1 428 ? -17.713 19.316 -14.860 1.00 82.19 428 PHE A O 1
ATOM 3354 N N . LEU A 1 429 ? -16.234 19.517 -13.185 1.00 80.25 429 LEU A N 1
ATOM 3355 C CA . LEU A 1 429 ? -15.151 20.070 -14.004 1.00 80.25 429 LEU A CA 1
ATOM 3356 C C . LEU A 1 429 ? -14.711 19.092 -15.095 1.00 80.25 429 LEU A C 1
ATOM 3358 O O . LEU A 1 429 ? -14.654 19.476 -16.264 1.00 80.25 429 LEU A O 1
ATOM 3362 N N . ALA A 1 430 ? -14.466 17.832 -14.731 1.00 72.94 430 ALA A N 1
ATOM 3363 C CA . ALA A 1 430 ? -14.041 16.787 -15.653 1.00 72.94 430 ALA A CA 1
ATOM 3364 C C . ALA A 1 430 ? -15.084 16.542 -16.756 1.00 72.94 430 ALA A C 1
ATOM 3366 O O . ALA A 1 430 ? -14.749 16.537 -17.940 1.00 72.94 430 ALA A O 1
ATOM 3367 N N . MET A 1 431 ? -16.358 16.384 -16.384 1.00 69.81 431 MET A N 1
ATOM 3368 C CA . MET A 1 431 ? -17.424 16.017 -17.318 1.00 69.81 431 MET A CA 1
ATOM 3369 C C . MET A 1 431 ? -17.912 17.182 -18.180 1.00 69.81 431 MET A C 1
ATOM 3371 O O . MET A 1 431 ? -18.161 16.985 -19.366 1.00 69.81 431 MET A O 1
ATOM 3375 N N . ILE A 1 432 ? -18.061 18.386 -17.623 1.00 72.12 432 ILE A N 1
ATOM 3376 C CA . ILE A 1 432 ? -18.709 19.502 -18.335 1.00 72.12 432 ILE A CA 1
ATOM 3377 C C . ILE A 1 432 ? -17.698 20.412 -19.023 1.00 72.12 432 ILE A C 1
ATOM 3379 O O . ILE A 1 432 ? -17.959 20.882 -20.128 1.00 72.12 432 ILE A O 1
ATOM 3383 N N . PHE A 1 433 ? -16.557 20.672 -18.386 1.00 70.75 433 PHE A N 1
ATOM 3384 C CA . PHE A 1 433 ? -15.619 21.690 -18.861 1.00 70.75 433 PHE A CA 1
ATOM 3385 C C . PHE A 1 433 ? -14.378 21.088 -19.518 1.00 70.75 433 PHE A C 1
ATOM 3387 O O . PHE A 1 433 ? -13.880 21.627 -20.504 1.00 70.75 433 PHE A O 1
ATOM 3394 N N . GLN A 1 434 ? -13.896 19.952 -19.017 1.00 67.25 434 GLN A N 1
ATOM 3395 C CA . GLN A 1 434 ? -12.632 19.353 -19.449 1.00 67.25 434 GLN A CA 1
ATOM 3396 C C . GLN A 1 434 ? -12.792 18.206 -20.457 1.00 67.25 434 GLN A C 1
ATOM 3398 O O . GLN A 1 434 ? -11.814 17.541 -20.785 1.00 67.25 434 GLN A O 1
ATOM 3403 N N . GLY A 1 435 ? -13.992 18.014 -21.014 1.00 59.97 435 GLY A N 1
ATOM 3404 C CA . GLY A 1 435 ? -14.209 17.112 -22.148 1.00 59.97 435 GLY A CA 1
ATOM 3405 C C . GLY A 1 435 ? -14.726 15.713 -21.811 1.00 59.97 435 GLY A C 1
ATOM 3406 O O . GLY A 1 435 ? -14.994 14.956 -22.738 1.00 59.97 435 GLY A O 1
ATOM 3407 N N . GLY A 1 436 ? -14.966 15.366 -20.541 1.00 60.53 436 GLY A N 1
ATOM 3408 C CA . GLY A 1 436 ? -15.527 14.057 -20.167 1.00 60.53 436 GLY A CA 1
ATOM 3409 C C . GLY A 1 436 ? -16.918 13.772 -20.762 1.00 60.53 436 GLY A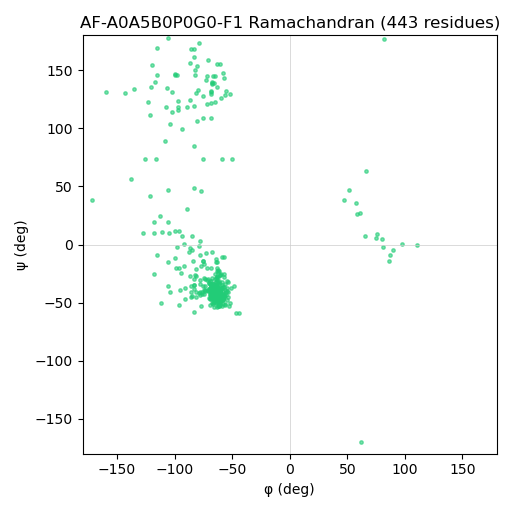 C 1
ATOM 3410 O O . GLY A 1 436 ? -17.263 12.619 -21.003 1.00 60.53 436 GLY A O 1
ATOM 3411 N N . GLY A 1 437 ? -17.700 14.814 -21.065 1.00 59.41 437 GLY A N 1
ATOM 3412 C CA . GLY A 1 437 ? -18.975 14.756 -21.791 1.00 59.41 437 GLY A CA 1
ATOM 3413 C C . GLY A 1 437 ? -18.872 15.032 -23.299 1.00 59.41 437 GLY A C 1
ATOM 3414 O O . GLY A 1 437 ? -19.893 15.260 -23.942 1.00 59.41 437 GLY A O 1
ATOM 3415 N N . GLY A 1 438 ? -17.662 15.063 -23.870 1.00 54.59 438 GLY A N 1
ATOM 3416 C CA . GLY A 1 438 ? -17.421 15.237 -25.310 1.00 54.59 438 GLY A CA 1
ATOM 3417 C C . GLY A 1 438 ? -17.268 16.684 -25.799 1.00 54.59 438 GLY A C 1
ATOM 3418 O O . GLY A 1 438 ? -16.939 16.894 -26.965 1.00 54.59 438 GLY A O 1
ATOM 3419 N N . LYS A 1 439 ? -17.454 17.694 -24.938 1.00 58.12 439 LYS A N 1
ATOM 3420 C CA . LYS A 1 439 ? -17.187 19.108 -25.256 1.00 58.12 439 LYS A CA 1
ATOM 3421 C C . LYS A 1 439 ? -16.187 19.686 -24.255 1.00 58.12 439 LYS A C 1
ATOM 3423 O O . LYS A 1 439 ? -16.433 19.651 -23.054 1.00 58.12 439 LYS A O 1
ATOM 3428 N N . LYS A 1 440 ? -15.061 20.206 -24.751 1.00 69.50 440 LYS A N 1
ATOM 3429 C CA . LYS A 1 440 ? -14.050 20.907 -23.946 1.00 69.50 440 LYS A CA 1
ATOM 3430 C C . LYS A 1 440 ? -14.291 22.408 -24.066 1.00 69.50 440 LYS A C 1
ATOM 3432 O O . LYS A 1 440 ? -14.345 22.937 -25.175 1.00 69.50 440 LYS A O 1
ATOM 3437 N N . ILE A 1 441 ? -14.481 23.077 -22.937 1.00 71.38 441 ILE A N 1
ATOM 3438 C CA . ILE A 1 441 ? -14.622 24.531 -22.866 1.00 71.38 441 ILE A CA 1
ATOM 3439 C C . ILE A 1 441 ? -13.281 25.063 -22.372 1.00 71.38 441 ILE A C 1
ATOM 3441 O O . ILE A 1 441 ? -12.874 24.781 -21.247 1.00 71.38 441 ILE A O 1
ATOM 3445 N N . ASN A 1 442 ? -12.580 25.814 -23.219 1.00 66.06 442 ASN A N 1
ATOM 3446 C CA . ASN A 1 442 ? -11.344 26.468 -22.808 1.00 66.06 442 ASN A CA 1
ATOM 3447 C C . ASN A 1 442 ? -11.697 27.628 -21.873 1.00 66.06 442 ASN A C 1
ATOM 3449 O O . ASN A 1 442 ? -12.447 28.528 -22.255 1.00 66.06 442 ASN A O 1
ATOM 3453 N N . PHE A 1 443 ? -11.180 27.591 -20.646 1.00 68.19 443 PHE A N 1
ATOM 3454 C CA . PHE A 1 443 ? -11.307 28.715 -19.726 1.00 68.19 443 PHE A CA 1
ATOM 3455 C C . PHE A 1 443 ? -10.510 29.916 -20.258 1.00 68.19 443 PHE A C 1
ATOM 3457 O O . PHE A 1 443 ? -9.455 29.711 -20.867 1.00 68.19 443 PHE A O 1
ATOM 3464 N N . PRO A 1 444 ? -10.998 31.153 -20.055 1.00 62.88 444 PRO A N 1
ATOM 3465 C CA . PRO A 1 444 ? -10.224 32.343 -20.379 1.00 62.88 444 PRO A CA 1
ATOM 3466 C C . PRO A 1 444 ? -8.929 32.335 -19.557 1.00 62.88 444 PRO A C 1
ATOM 3468 O O . PRO A 1 444 ? -8.970 32.153 -18.340 1.00 62.88 444 PRO A O 1
ATOM 3471 N N . THR A 1 445 ? -7.802 32.454 -20.258 1.00 48.69 445 THR A N 1
ATOM 3472 C CA . THR A 1 445 ? -6.442 32.520 -19.700 1.00 48.69 445 THR A CA 1
ATOM 3473 C C . THR A 1 445 ? -6.146 33.855 -19.053 1.00 48.69 445 THR A C 1
ATOM 3475 O O . THR A 1 445 ? -6.550 34.875 -19.660 1.00 48.69 445 THR A O 1
#

Sequence (445 aa):
MGILSISADWSLVGGRGPLYMPRSTQVYELLALVVSTLIFFLVYSKSWFDASLSQNFPFMSTSLLTADGKPYPYRQAIKEDGSANEQFIQRTGLPFFTATFYIVQVLVSVFLTSSITHAVLHNYHIVGSFFKKSKTLEGIDPHRLACMKYKDFPIWGFVSISVVAVALALGMASLDKSGISFVGLLVALVLSFLMTLAAGFINAMAGFRIRFSGGIQMLGGLLFPGNVFGSMWFTLYGASSAIQGISILRDSKYGQYIHLPQNLVVYSQLMGCTVGSLASLVVVKSILKNEREVLLSPSGDGVFSGAEIAAFQARSVSWGIFSRRMFLFGQKYSAVSWGVLAGLFLPVPFFVAHRYWPRYRFDLVNVPLFCGIVQSLYASAYAGEPMRIIIGLMSQFWARKYRPRWFTKYNYILSAALDGGAELVVFFLAMIFQGGGGKKINFPT